Protein AF-A0AAJ6ZMB6-F1 (afdb_monomer_lite)

pLDDT: mean 80.74, std 16.02, range [33.53, 97.0]

Structure (mmCIF, N/CA/C/O backbone):
data_AF-A0AAJ6ZMB6-F1
#
_entry.id   AF-A0AAJ6ZMB6-F1
#
loop_
_atom_site.group_PDB
_atom_site.id
_atom_site.type_symbol
_atom_site.label_atom_id
_atom_site.label_alt_id
_atom_site.label_comp_id
_atom_site.label_asym_id
_atom_site.label_entity_id
_atom_site.label_seq_id
_atom_site.pdbx_PDB_ins_code
_atom_site.Cartn_x
_atom_site.Cartn_y
_atom_site.Cartn_z
_atom_site.occupancy
_atom_site.B_iso_or_equiv
_atom_site.auth_seq_id
_atom_site.auth_comp_id
_atom_site.auth_asym_id
_atom_site.auth_atom_id
_atom_site.pdbx_PDB_model_num
ATOM 1 N N . LYS A 1 1 ? 32.431 -5.890 2.360 1.00 47.41 1 LYS A N 1
ATOM 2 C CA . LYS A 1 1 ? 31.326 -6.381 1.495 1.00 47.41 1 LYS A CA 1
ATOM 3 C C . LYS A 1 1 ? 31.550 -7.876 1.293 1.00 47.41 1 LYS A C 1
ATOM 5 O O . LYS A 1 1 ? 32.663 -8.233 0.938 1.00 47.41 1 LYS A O 1
ATOM 10 N N . PHE A 1 2 ? 30.583 -8.733 1.629 1.00 51.06 2 PHE A N 1
ATOM 11 C CA . PHE A 1 2 ? 30.751 -10.193 1.595 1.00 51.06 2 PHE A CA 1
ATOM 12 C C . PHE A 1 2 ? 30.947 -10.658 0.149 1.00 51.06 2 PHE A C 1
ATOM 14 O O . PHE A 1 2 ? 30.013 -10.574 -0.646 1.00 51.06 2 PHE A O 1
ATOM 21 N N . VAL A 1 3 ? 32.155 -11.105 -0.199 1.00 60.84 3 VAL A N 1
ATOM 22 C CA . VAL A 1 3 ? 32.488 -11.523 -1.571 1.00 60.84 3 VAL A CA 1
ATOM 23 C C . VAL A 1 3 ? 31.605 -12.693 -2.000 1.00 60.84 3 VAL A C 1
ATOM 25 O O . VAL A 1 3 ? 31.085 -12.668 -3.102 1.00 60.84 3 VAL A O 1
ATOM 28 N N . PHE A 1 4 ? 31.335 -13.645 -1.102 1.00 67.69 4 PHE A N 1
ATOM 29 C CA . PHE A 1 4 ? 30.558 -14.850 -1.405 1.00 67.69 4 PHE A CA 1
ATOM 30 C C . PHE A 1 4 ? 29.071 -14.580 -1.696 1.00 67.69 4 PHE A C 1
ATOM 32 O O . PHE A 1 4 ? 28.579 -14.936 -2.757 1.00 67.69 4 PHE A O 1
ATOM 39 N N . CYS A 1 5 ? 28.355 -13.889 -0.802 1.00 67.06 5 CYS A N 1
ATOM 40 C CA . CYS A 1 5 ? 26.937 -13.572 -1.017 1.00 67.06 5 CYS A CA 1
ATOM 41 C C . CYS A 1 5 ? 26.760 -12.590 -2.186 1.00 67.06 5 CYS A C 1
ATOM 43 O O . CYS A 1 5 ? 25.866 -12.753 -3.009 1.00 67.06 5 CYS A O 1
ATOM 45 N N . SER A 1 6 ? 27.676 -11.623 -2.330 1.00 71.25 6 SER A N 1
ATOM 46 C CA . SER A 1 6 ? 27.684 -10.751 -3.506 1.00 71.25 6 SER A CA 1
ATOM 47 C C . SER A 1 6 ? 27.985 -11.500 -4.800 1.00 71.25 6 SER A C 1
ATOM 49 O O . SER A 1 6 ? 27.512 -11.069 -5.845 1.00 71.25 6 SER A O 1
ATOM 51 N N . TRP A 1 7 ? 28.783 -12.563 -4.754 1.00 78.69 7 TRP A N 1
ATOM 52 C CA . TRP A 1 7 ? 29.088 -13.400 -5.908 1.00 78.69 7 TRP A CA 1
ATOM 53 C C . TRP A 1 7 ? 27.886 -14.263 -6.297 1.00 78.69 7 TRP A C 1
ATOM 55 O O . TRP A 1 7 ? 27.528 -14.262 -7.468 1.00 78.69 7 TRP A O 1
ATOM 65 N N . ILE A 1 8 ? 27.197 -14.878 -5.328 1.00 80.31 8 ILE A N 1
ATOM 66 C CA . ILE A 1 8 ? 25.946 -15.619 -5.571 1.00 80.31 8 ILE A CA 1
ATOM 67 C C . ILE A 1 8 ? 24.890 -14.699 -6.181 1.00 80.31 8 ILE A C 1
ATOM 69 O O . ILE A 1 8 ? 24.362 -14.999 -7.243 1.00 80.31 8 ILE A O 1
ATOM 73 N N . LEU A 1 9 ? 24.624 -13.551 -5.553 1.00 81.25 9 LEU A N 1
ATOM 74 C CA . LEU A 1 9 ? 23.607 -12.612 -6.030 1.00 81.25 9 LEU A CA 1
ATOM 75 C C . LEU A 1 9 ? 23.919 -12.111 -7.445 1.00 81.25 9 LEU A C 1
ATOM 77 O O . LEU A 1 9 ? 23.030 -12.079 -8.288 1.00 81.25 9 LEU A O 1
ATOM 81 N N . ARG A 1 10 ? 25.187 -11.793 -7.735 1.00 80.19 10 ARG A N 1
ATOM 82 C CA . ARG A 1 10 ? 25.617 -11.438 -9.097 1.00 80.19 10 ARG A CA 1
ATOM 83 C C . ARG A 1 10 ? 25.472 -12.601 -10.078 1.00 80.19 10 ARG A C 1
ATOM 85 O O . ARG A 1 10 ? 25.106 -12.362 -11.221 1.00 80.19 10 ARG A O 1
ATOM 92 N N . GLY A 1 11 ? 25.733 -13.833 -9.640 1.00 78.81 11 GLY A N 1
ATOM 93 C CA . GLY A 1 11 ? 25.495 -15.046 -10.426 1.00 78.81 11 GLY A CA 1
ATOM 94 C C . GLY A 1 11 ? 24.015 -15.272 -10.745 1.00 78.81 11 GLY A C 1
ATOM 95 O O . GLY A 1 11 ? 23.699 -15.794 -11.806 1.00 78.81 11 GLY A O 1
ATOM 96 N N . CYS A 1 12 ? 23.112 -14.808 -9.878 1.00 79.00 12 CYS A N 1
ATOM 97 C CA . CYS A 1 12 ? 21.663 -14.808 -10.094 1.00 79.00 12 CYS A CA 1
ATOM 98 C C . CYS A 1 12 ? 21.151 -13.585 -10.885 1.00 79.00 12 CYS A C 1
ATOM 100 O O . CYS A 1 12 ? 19.944 -13.390 -10.970 1.00 79.00 12 CYS A O 1
ATOM 102 N N . GLY A 1 13 ? 22.037 -12.740 -11.428 1.00 75.56 13 GLY A N 1
ATOM 103 C CA . GLY A 1 13 ? 21.653 -11.549 -12.197 1.00 75.56 13 GLY A CA 1
ATOM 104 C C . GLY A 1 13 ? 21.338 -10.303 -11.360 1.00 75.56 13 GLY A C 1
ATOM 105 O O . GLY A 1 13 ? 20.941 -9.279 -11.910 1.00 75.56 13 GLY A O 1
ATOM 106 N N . ALA A 1 14 ? 21.546 -10.333 -10.039 1.00 82.06 14 ALA A N 1
ATOM 107 C CA . ALA A 1 14 ? 21.327 -9.161 -9.201 1.00 82.06 14 ALA A CA 1
ATOM 108 C C . ALA A 1 14 ? 22.442 -8.119 -9.383 1.00 82.06 14 ALA A C 1
ATOM 110 O O . ALA A 1 14 ? 23.641 -8.424 -9.368 1.00 82.06 14 ALA A O 1
ATOM 111 N N . PHE A 1 15 ? 22.046 -6.851 -9.452 1.00 82.12 15 PHE A N 1
ATOM 112 C CA . PHE A 1 15 ? 22.952 -5.710 -9.523 1.00 82.12 15 PHE A CA 1
ATOM 113 C C . PHE A 1 15 ? 22.727 -4.754 -8.348 1.00 82.12 15 PHE A C 1
ATOM 115 O O . PHE A 1 15 ? 21.662 -4.698 -7.737 1.00 82.12 15 PHE A O 1
ATOM 122 N N . TYR A 1 16 ? 23.770 -4.002 -7.994 1.00 78.19 16 TYR A N 1
ATOM 123 C CA . TYR A 1 16 ? 23.752 -3.124 -6.825 1.00 78.19 16 TYR A CA 1
ATOM 124 C C . TYR A 1 16 ? 23.616 -1.668 -7.241 1.00 78.19 16 TYR A C 1
ATOM 126 O O . TYR A 1 16 ? 24.525 -1.115 -7.861 1.00 78.19 16 TYR A O 1
ATOM 134 N N . ILE A 1 17 ? 22.528 -1.029 -6.812 1.00 76.88 17 ILE A N 1
ATOM 135 C CA . ILE A 1 17 ? 22.308 0.398 -7.036 1.00 76.88 17 ILE A CA 1
ATOM 136 C C . ILE A 1 17 ? 22.940 1.210 -5.895 1.00 76.88 17 ILE A C 1
ATOM 138 O O . ILE A 1 17 ? 22.678 0.975 -4.712 1.00 76.88 17 ILE A O 1
ATOM 142 N N . ARG A 1 18 ? 23.782 2.190 -6.233 1.00 71.12 18 ARG A N 1
ATOM 143 C CA . ARG A 1 18 ? 24.344 3.152 -5.276 1.00 71.12 18 ARG A CA 1
ATOM 144 C C . ARG A 1 18 ? 23.262 4.140 -4.831 1.00 71.12 18 ARG A C 1
ATOM 146 O O . ARG A 1 18 ? 22.720 4.876 -5.645 1.00 71.12 18 ARG A O 1
ATOM 153 N N . ARG A 1 19 ? 22.971 4.175 -3.524 1.00 60.88 19 ARG A N 1
ATOM 154 C CA . ARG A 1 19 ? 21.988 5.100 -2.921 1.00 60.88 19 ARG A CA 1
ATOM 155 C C . ARG A 1 19 ? 22.530 6.521 -2.725 1.00 60.88 19 ARG A C 1
ATOM 157 O O . ARG A 1 19 ? 21.752 7.466 -2.703 1.00 60.88 19 ARG A O 1
ATOM 164 N N . ARG A 1 20 ? 23.846 6.658 -2.552 1.00 55.53 20 ARG A N 1
ATOM 165 C CA . ARG A 1 20 ? 24.575 7.930 -2.564 1.00 55.53 20 ARG A CA 1
ATOM 166 C C . ARG A 1 20 ? 25.621 7.837 -3.660 1.00 55.53 20 ARG A C 1
ATOM 168 O O . ARG A 1 20 ? 26.359 6.854 -3.726 1.00 55.53 20 ARG A O 1
ATOM 175 N N . VAL A 1 21 ? 25.594 8.812 -4.549 1.00 52.53 21 VAL A N 1
ATOM 176 C CA . VAL A 1 21 ? 26.579 8.986 -5.603 1.00 52.53 21 VAL A CA 1
ATOM 177 C C . VAL A 1 21 ? 27.344 10.232 -5.181 1.00 52.53 21 VAL A C 1
ATOM 179 O O . VAL A 1 21 ? 26.800 11.329 -5.220 1.00 52.53 21 VAL A O 1
ATOM 182 N N . ASP A 1 22 ? 28.507 10.020 -4.576 1.00 42.34 22 ASP A N 1
ATOM 183 C CA . ASP A 1 22 ? 29.203 11.021 -3.769 1.00 42.34 22 ASP A CA 1
ATOM 184 C C . ASP A 1 22 ? 29.667 12.229 -4.607 1.00 42.34 22 ASP A C 1
ATOM 186 O O . ASP A 1 22 ? 30.249 12.051 -5.675 1.00 42.34 22 ASP A O 1
ATOM 190 N N . GLY A 1 23 ? 29.441 13.449 -4.097 1.00 45.72 23 GLY A N 1
ATOM 191 C CA . GLY A 1 23 ? 30.144 14.662 -4.540 1.00 45.72 23 GLY A CA 1
ATOM 192 C C . GLY A 1 23 ? 29.353 15.971 -4.468 1.00 45.72 23 GLY A C 1
ATOM 193 O O . GLY A 1 23 ? 29.907 16.993 -4.077 1.00 45.72 23 GLY A O 1
ATOM 194 N N . SER A 1 24 ? 28.060 15.969 -4.790 1.00 40.47 24 SER A N 1
ATOM 195 C CA . SER A 1 24 ? 27.222 17.162 -4.649 1.00 40.47 24 SER A CA 1
ATOM 196 C C . SER A 1 24 ? 25.782 16.763 -4.361 1.00 40.47 24 SER A C 1
ATOM 198 O O . SER A 1 24 ? 25.247 15.840 -4.970 1.00 40.47 24 SER A O 1
ATOM 200 N N . GLU A 1 25 ? 25.144 17.470 -3.435 1.00 45.03 25 GLU A N 1
ATOM 201 C CA . GLU A 1 25 ? 23.726 17.306 -3.088 1.00 45.03 25 GLU A CA 1
ATOM 202 C C . GLU A 1 25 ? 22.779 17.574 -4.277 1.00 45.03 25 GLU A C 1
ATOM 204 O O . GLU A 1 25 ? 21.587 17.297 -4.185 1.00 45.03 25 GLU A O 1
ATOM 209 N N . TYR A 1 26 ? 23.315 18.053 -5.409 1.00 44.03 26 TYR A N 1
ATOM 210 C CA . TYR A 1 26 ? 22.554 18.533 -6.560 1.00 44.03 26 TYR A CA 1
ATOM 211 C C . TYR A 1 26 ? 22.825 17.802 -7.888 1.00 44.03 26 TYR A C 1
ATOM 213 O O . TYR A 1 26 ? 21.965 17.832 -8.766 1.00 44.03 26 TYR A O 1
ATOM 221 N N . HIS A 1 27 ? 23.933 17.067 -8.051 1.00 46.53 27 HIS A N 1
ATOM 222 C CA . HIS A 1 27 ? 24.224 16.335 -9.291 1.00 46.53 27 HIS A CA 1
ATOM 223 C C . HIS A 1 27 ? 24.811 14.948 -9.002 1.00 46.53 27 HIS A C 1
ATOM 225 O O . HIS A 1 27 ? 25.972 14.805 -8.623 1.00 46.53 27 HIS A O 1
ATOM 231 N N . GLY A 1 28 ? 23.998 13.903 -9.190 1.00 59.94 28 GLY A N 1
ATOM 232 C CA . GLY A 1 28 ? 24.490 12.523 -9.215 1.00 59.94 28 GLY A CA 1
ATOM 233 C C . GLY A 1 28 ? 25.368 12.268 -10.445 1.00 59.94 28 GLY A C 1
ATOM 234 O O . GLY A 1 28 ? 25.108 12.841 -11.498 1.00 59.94 28 GLY A O 1
ATOM 235 N N . ASP A 1 29 ? 26.371 11.395 -10.313 1.00 74.31 29 ASP A N 1
ATOM 236 C CA . ASP A 1 29 ? 27.305 11.004 -11.382 1.00 74.31 29 ASP A CA 1
ATOM 237 C C . ASP A 1 29 ? 26.547 10.582 -12.661 1.00 74.31 29 ASP A C 1
ATOM 239 O O . ASP A 1 29 ? 25.876 9.536 -12.668 1.00 74.31 29 ASP A O 1
ATOM 243 N N . PRO A 1 30 ? 26.625 11.383 -13.741 1.00 76.00 30 PRO A N 1
ATOM 244 C CA . PRO A 1 30 ? 25.934 11.087 -14.988 1.00 76.00 30 PRO A CA 1
ATOM 245 C C . PRO A 1 30 ? 26.479 9.816 -15.644 1.00 76.00 30 PRO A C 1
ATOM 247 O O . PRO A 1 30 ? 25.712 9.087 -16.267 1.00 76.00 30 PRO A O 1
ATOM 250 N N . ILE A 1 31 ? 27.762 9.491 -15.451 1.00 83.25 31 ILE A N 1
ATOM 251 C CA . ILE A 1 31 ? 28.374 8.273 -15.993 1.00 83.25 31 ILE A CA 1
ATOM 252 C C . ILE A 1 31 ? 27.748 7.055 -15.323 1.00 83.25 31 ILE A C 1
ATOM 254 O O . ILE A 1 31 ? 27.350 6.110 -16.001 1.00 83.25 31 ILE A O 1
ATOM 258 N N . TYR A 1 32 ? 27.598 7.089 -13.997 1.00 83.31 32 TYR A N 1
ATOM 259 C CA . TYR A 1 32 ? 26.938 6.015 -13.260 1.00 83.31 32 TYR A CA 1
ATOM 260 C C . TYR A 1 32 ? 25.481 5.819 -13.705 1.00 83.31 32 TYR A C 1
ATOM 262 O O . TYR A 1 32 ? 25.063 4.680 -13.921 1.00 83.31 32 TYR A O 1
ATOM 270 N N . LYS A 1 33 ? 24.711 6.906 -13.871 1.00 79.06 33 LYS A N 1
ATOM 271 C CA . LYS A 1 33 ? 23.321 6.826 -14.355 1.00 79.06 33 LYS A CA 1
ATOM 272 C C . LYS A 1 33 ? 23.247 6.223 -15.759 1.00 79.06 33 LYS A C 1
ATOM 274 O O . LYS A 1 33 ? 22.463 5.301 -15.970 1.00 79.06 33 LYS A O 1
ATOM 279 N N . SER A 1 34 ? 24.088 6.687 -16.683 1.00 83.56 34 SER A N 1
ATOM 280 C CA . SER A 1 34 ? 24.148 6.170 -18.054 1.00 83.56 34 SER A CA 1
ATOM 281 C C . SER A 1 34 ? 24.578 4.705 -18.102 1.00 83.56 34 SER A C 1
ATOM 283 O O . SER A 1 34 ? 23.975 3.916 -18.823 1.00 83.56 34 SER A O 1
ATOM 285 N N . ALA A 1 35 ? 25.563 4.308 -17.291 1.00 88.06 35 ALA A N 1
ATOM 286 C CA . ALA A 1 35 ? 26.000 2.918 -17.191 1.00 88.06 35 ALA A CA 1
ATOM 287 C C . ALA A 1 35 ? 24.893 2.006 -16.636 1.00 88.06 35 ALA A C 1
ATOM 289 O O . ALA A 1 35 ? 24.666 0.921 -17.167 1.00 88.06 35 ALA A O 1
ATOM 290 N N . LEU A 1 36 ? 24.175 2.451 -15.597 1.00 86.06 36 LEU A N 1
ATOM 291 C CA . LEU A 1 36 ? 23.039 1.7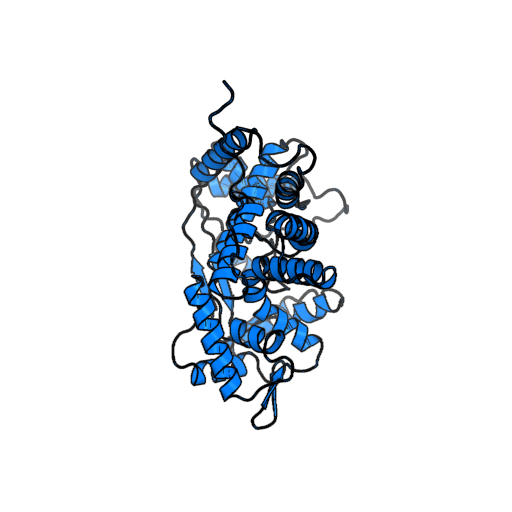15 -15.039 1.00 86.06 36 LEU A CA 1
ATOM 292 C C . LEU A 1 36 ? 21.896 1.589 -16.057 1.00 86.06 36 LEU A C 1
ATOM 294 O O . LEU A 1 36 ? 21.350 0.500 -16.218 1.00 86.06 36 LEU A O 1
ATOM 298 N N . ARG A 1 37 ? 21.567 2.678 -16.762 1.00 86.38 37 ARG A N 1
ATOM 299 C CA . ARG A 1 37 ? 20.566 2.687 -17.838 1.00 86.38 37 ARG A CA 1
ATOM 300 C C . ARG A 1 37 ? 20.936 1.684 -18.930 1.00 86.38 37 ARG A C 1
ATOM 302 O O . ARG A 1 37 ? 20.136 0.806 -19.225 1.00 86.38 37 ARG A O 1
ATOM 309 N N . ALA A 1 38 ? 22.152 1.762 -19.471 1.00 88.88 38 ALA A N 1
ATOM 310 C CA . ALA A 1 38 ? 22.626 0.849 -20.511 1.00 88.88 38 ALA A CA 1
ATOM 311 C C . ALA A 1 38 ? 22.619 -0.619 -20.052 1.00 88.88 38 ALA A C 1
ATOM 313 O O . ALA A 1 38 ? 22.246 -1.504 -20.817 1.00 88.88 38 ALA A O 1
ATOM 314 N N . TYR A 1 39 ? 22.985 -0.885 -18.795 1.00 89.94 39 TYR A N 1
ATOM 315 C CA . TYR A 1 39 ? 22.929 -2.231 -18.228 1.00 89.94 39 TYR A 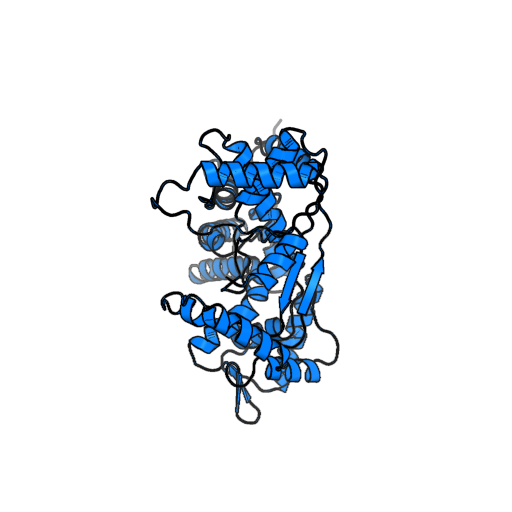CA 1
ATOM 316 C C . TYR A 1 39 ? 21.498 -2.788 -18.191 1.00 89.94 39 TYR A C 1
ATOM 318 O O . TYR A 1 39 ? 21.274 -3.913 -18.633 1.00 89.94 39 TYR A O 1
ATOM 326 N N . ILE A 1 40 ? 20.531 -2.002 -17.702 1.00 90.00 40 ILE A N 1
ATOM 327 C CA . ILE A 1 40 ? 19.122 -2.417 -17.647 1.00 90.00 40 ILE A CA 1
ATOM 328 C C . ILE A 1 40 ? 18.573 -2.625 -19.064 1.00 90.00 40 ILE A C 1
ATOM 330 O O . ILE A 1 40 ? 17.966 -3.661 -19.311 1.00 90.00 40 ILE A O 1
ATOM 334 N N . LEU A 1 41 ? 18.841 -1.709 -20.002 1.00 89.88 41 LEU A N 1
ATOM 335 C CA . LEU A 1 41 ? 18.413 -1.839 -21.402 1.00 89.88 41 LEU A CA 1
ATOM 336 C C . LEU A 1 41 ? 18.948 -3.120 -22.053 1.00 89.88 41 LEU A C 1
ATOM 338 O O . LEU A 1 41 ? 18.177 -3.879 -22.631 1.00 89.88 41 LEU A O 1
ATOM 342 N N . ASN A 1 42 ? 20.243 -3.409 -21.895 1.00 90.94 42 ASN A N 1
ATOM 343 C CA . ASN A 1 42 ? 20.842 -4.639 -22.420 1.00 90.94 42 ASN A CA 1
ATOM 344 C C . ASN A 1 42 ? 20.256 -5.896 -21.763 1.00 90.94 42 ASN A C 1
ATOM 346 O O . ASN A 1 42 ? 20.098 -6.918 -22.424 1.00 90.94 42 ASN A O 1
ATOM 350 N N . SER A 1 43 ? 19.930 -5.835 -20.468 1.00 90.88 43 SER A N 1
ATOM 351 C CA . SER A 1 43 ? 19.294 -6.951 -19.764 1.00 90.88 43 SER A CA 1
ATOM 352 C C . SER A 1 43 ? 17.870 -7.201 -20.267 1.00 90.88 43 SER A C 1
ATOM 354 O O . SER A 1 43 ? 17.498 -8.353 -20.478 1.00 90.88 43 SER A O 1
ATOM 356 N N . LEU A 1 44 ? 17.092 -6.138 -20.487 1.00 90.56 44 LEU A N 1
ATOM 357 C CA . LEU A 1 44 ? 15.738 -6.223 -21.040 1.00 90.56 44 LEU A CA 1
ATOM 358 C C . LEU A 1 44 ? 15.755 -6.717 -22.492 1.00 90.56 44 LEU A C 1
ATOM 360 O O . LEU A 1 44 ? 15.000 -7.623 -22.820 1.00 90.56 44 LEU A O 1
ATOM 364 N N . GLY A 1 45 ? 16.663 -6.208 -23.332 1.00 90.38 45 GLY A N 1
ATOM 365 C CA . GLY A 1 45 ? 16.829 -6.670 -24.718 1.00 90.38 45 GLY A CA 1
ATOM 366 C C . GLY A 1 45 ? 17.299 -8.127 -24.836 1.00 90.38 45 GLY A C 1
ATOM 367 O O . GLY A 1 45 ? 17.058 -8.781 -25.846 1.00 90.38 45 GLY A O 1
ATOM 368 N N . ALA A 1 46 ? 17.928 -8.671 -23.789 1.00 91.38 46 ALA A N 1
ATOM 369 C CA . ALA A 1 46 ? 18.247 -10.094 -23.679 1.00 91.38 46 ALA A CA 1
ATOM 370 C C . ALA A 1 46 ? 17.073 -10.953 -23.157 1.00 91.38 46 ALA A C 1
ATOM 372 O O . ALA A 1 46 ? 17.263 -12.143 -22.915 1.00 91.38 46 ALA A O 1
ATOM 373 N N . ASN A 1 47 ? 15.878 -10.374 -22.978 1.00 88.56 47 ASN A N 1
ATOM 374 C CA . ASN A 1 47 ? 14.683 -11.009 -22.409 1.00 88.56 47 ASN A CA 1
ATOM 375 C C . ASN A 1 47 ? 14.871 -11.546 -20.976 1.00 88.56 47 ASN A C 1
ATOM 377 O O . ASN A 1 47 ? 14.248 -12.536 -20.588 1.00 88.56 47 ASN A O 1
ATOM 381 N N . ASN A 1 48 ? 15.721 -10.904 -20.168 1.00 90.31 48 ASN A N 1
ATOM 382 C CA . ASN A 1 48 ? 15.865 -11.266 -18.758 1.00 90.31 48 ASN A CA 1
ATOM 383 C C . ASN A 1 48 ? 14.747 -10.653 -17.904 1.00 90.31 48 ASN A C 1
ATOM 385 O O . ASN A 1 48 ? 14.386 -9.487 -18.069 1.00 90.31 48 ASN A O 1
ATOM 389 N N . ASN A 1 49 ? 14.283 -11.409 -16.907 1.00 90.88 49 ASN A N 1
ATOM 390 C CA . ASN A 1 49 ? 13.342 -10.912 -15.904 1.00 90.88 49 ASN A CA 1
ATOM 391 C C . ASN A 1 49 ? 14.027 -9.922 -14.953 1.00 90.88 49 ASN A C 1
ATOM 393 O O . ASN A 1 49 ? 15.153 -10.152 -14.507 1.00 90.88 49 ASN A O 1
ATOM 397 N N . LEU A 1 50 ? 13.322 -8.845 -14.604 1.00 91.62 50 LEU A N 1
ATOM 398 C CA . LEU A 1 50 ? 13.812 -7.808 -13.702 1.00 91.62 50 LEU A CA 1
ATOM 399 C C . LEU A 1 50 ? 12.892 -7.671 -12.486 1.00 91.62 50 LEU A C 1
ATOM 401 O O . LEU A 1 50 ? 11.738 -7.276 -12.615 1.00 91.62 50 LEU A O 1
ATOM 405 N N . GLU A 1 51 ? 13.432 -7.933 -11.297 1.00 91.56 51 GLU A N 1
ATOM 406 C CA . GLU A 1 51 ? 12.761 -7.675 -10.020 1.00 91.56 51 GLU A CA 1
ATOM 407 C C . GLU A 1 51 ? 13.247 -6.343 -9.432 1.00 91.56 51 GLU A C 1
ATOM 409 O O . GLU A 1 51 ? 14.453 -6.090 -9.339 1.00 91.56 51 GLU A O 1
ATOM 414 N N . PHE A 1 52 ? 12.320 -5.478 -9.011 1.00 90.38 52 PHE A N 1
ATOM 415 C CA . PHE A 1 52 ? 12.660 -4.234 -8.325 1.00 90.38 52 PHE A CA 1
ATOM 416 C C . PHE A 1 52 ? 11.555 -3.770 -7.370 1.00 90.38 52 PHE A C 1
ATOM 418 O O . PHE A 1 52 ? 10.371 -4.010 -7.581 1.00 90.38 52 PHE A O 1
ATOM 425 N N . PHE A 1 53 ? 11.951 -3.034 -6.329 1.00 89.81 53 PHE A N 1
ATOM 426 C CA . PHE A 1 53 ? 11.022 -2.421 -5.379 1.00 89.81 53 PHE A CA 1
ATOM 427 C C . PHE A 1 53 ? 10.647 -1.021 -5.847 1.00 89.81 53 PHE A C 1
ATOM 429 O O . PHE A 1 53 ? 11.475 -0.106 -5.786 1.00 89.81 53 PHE A O 1
ATOM 436 N N . ILE A 1 54 ? 9.398 -0.838 -6.268 1.00 88.31 54 ILE A N 1
ATOM 437 C CA . ILE A 1 54 ? 8.930 0.431 -6.829 1.00 88.31 54 ILE A CA 1
ATOM 438 C C . ILE A 1 54 ? 8.981 1.594 -5.822 1.00 88.31 54 ILE A C 1
ATOM 440 O O . ILE A 1 54 ? 9.314 2.709 -6.200 1.00 88.31 54 ILE A O 1
ATOM 444 N N . GLU A 1 55 ? 8.790 1.350 -4.523 1.00 84.06 55 GLU A N 1
ATOM 445 C CA . GLU A 1 55 ? 8.938 2.366 -3.457 1.00 84.06 55 GLU A CA 1
ATOM 446 C C . GLU A 1 55 ? 10.420 2.739 -3.184 1.00 84.06 55 GLU A C 1
ATOM 448 O O . GLU A 1 55 ? 10.767 3.730 -2.524 1.00 84.06 55 GLU A O 1
ATOM 453 N N . GLY A 1 56 ? 11.354 1.918 -3.679 1.00 79.62 56 GLY A N 1
ATOM 454 C CA . GLY A 1 56 ? 12.800 2.069 -3.514 1.00 79.62 56 GLY A CA 1
ATOM 455 C C . GLY A 1 56 ? 13.300 1.936 -2.071 1.00 79.62 56 GLY A C 1
ATOM 456 O O . GLY A 1 56 ? 14.329 2.523 -1.711 1.00 79.62 56 GLY A O 1
ATOM 457 N N . GLY A 1 57 ? 12.575 1.214 -1.217 1.00 81.56 57 GLY A N 1
ATOM 458 C CA . GLY A 1 57 ? 12.990 0.904 0.146 1.00 81.56 57 GLY A CA 1
ATOM 459 C C . GLY A 1 57 ? 11.980 0.040 0.894 1.00 81.56 57 GLY A C 1
ATOM 460 O O . GLY A 1 57 ? 10.902 -0.236 0.394 1.00 81.56 57 GLY A O 1
ATOM 461 N N . ARG A 1 58 ? 12.352 -0.371 2.111 1.00 83.88 58 ARG A N 1
ATOM 462 C CA . ARG A 1 58 ? 11.436 -1.038 3.043 1.00 83.88 58 ARG A CA 1
ATOM 463 C C . ARG A 1 58 ? 10.451 -0.020 3.603 1.00 83.88 58 ARG A C 1
ATOM 465 O O . ARG A 1 58 ? 10.879 1.050 4.056 1.00 83.88 58 ARG A O 1
ATOM 472 N N . THR A 1 59 ? 9.178 -0.381 3.636 1.00 85.50 59 THR A N 1
ATOM 473 C CA . THR A 1 59 ? 8.129 0.407 4.274 1.00 85.50 59 THR A CA 1
ATOM 474 C C . THR A 1 59 ? 8.407 0.525 5.772 1.00 85.50 59 THR A C 1
ATOM 476 O O . THR A 1 59 ? 8.780 -0.448 6.427 1.00 85.50 59 THR A O 1
ATOM 479 N N . ARG A 1 60 ? 8.245 1.730 6.324 1.00 84.50 60 ARG A N 1
ATOM 480 C CA . ARG A 1 60 ? 8.485 2.020 7.752 1.00 84.50 60 ARG A CA 1
ATOM 481 C C . ARG A 1 60 ? 7.229 2.341 8.528 1.00 84.50 60 ARG A C 1
ATOM 483 O O . ARG A 1 60 ? 7.272 2.331 9.746 1.00 84.50 60 ARG A O 1
ATOM 490 N N . THR A 1 61 ? 6.156 2.681 7.834 1.00 86.56 61 THR A N 1
ATOM 491 C CA . THR A 1 61 ? 4.877 3.080 8.417 1.00 86.56 61 THR A CA 1
ATOM 492 C C . THR A 1 61 ? 3.820 1.993 8.263 1.00 86.56 61 THR A C 1
ATOM 494 O O . THR A 1 61 ? 2.777 2.112 8.877 1.00 86.56 61 THR A O 1
ATOM 497 N N . GLY A 1 62 ? 4.051 0.962 7.446 1.00 87.19 62 GLY A N 1
ATOM 498 C CA . GLY A 1 62 ? 3.031 -0.015 7.051 1.00 87.19 62 GLY A CA 1
ATOM 499 C C . GLY A 1 62 ? 2.032 0.509 6.010 1.00 87.19 62 GLY A C 1
ATOM 500 O O . GLY A 1 62 ? 1.111 -0.211 5.648 1.00 87.19 62 GLY A O 1
ATOM 501 N N . LYS A 1 63 ? 2.207 1.749 5.524 1.00 89.06 63 LYS A N 1
ATOM 502 C CA . LYS A 1 63 ? 1.403 2.342 4.444 1.00 89.06 63 LYS A CA 1
ATOM 503 C C . LYS A 1 63 ? 2.148 2.254 3.110 1.00 89.06 63 LYS A C 1
ATOM 505 O O . LYS A 1 63 ? 3.365 2.472 3.125 1.00 89.06 63 LYS A O 1
ATOM 510 N N . PRO A 1 64 ? 1.445 2.040 1.983 1.00 87.56 64 PRO A N 1
ATOM 511 C CA . PRO A 1 64 ? 2.034 2.163 0.653 1.00 87.56 64 PRO A CA 1
ATOM 512 C C . PRO A 1 64 ? 2.727 3.517 0.497 1.00 87.56 64 PRO A C 1
ATOM 514 O O . PRO A 1 64 ? 2.255 4.530 1.021 1.00 87.56 64 PRO A O 1
ATOM 517 N N . GLN A 1 65 ? 3.871 3.541 -0.175 1.00 84.69 65 GLN A N 1
ATOM 518 C CA . GLN A 1 65 ? 4.605 4.778 -0.443 1.00 84.69 65 GLN A CA 1
ATOM 519 C C . GLN A 1 65 ? 4.519 5.148 -1.922 1.00 84.69 65 GLN A C 1
ATOM 521 O O . GLN A 1 65 ? 4.401 4.262 -2.769 1.00 84.69 65 GLN A O 1
ATOM 526 N N . PRO A 1 66 ? 4.604 6.446 -2.263 1.00 82.69 66 PRO A N 1
ATOM 527 C CA . PRO A 1 66 ? 4.621 6.852 -3.656 1.00 82.69 66 PRO A CA 1
ATOM 528 C C . PRO A 1 66 ? 5.776 6.170 -4.414 1.00 82.69 66 PRO A C 1
ATOM 530 O O . PRO A 1 66 ? 6.872 5.983 -3.863 1.00 82.69 66 PRO A O 1
ATOM 533 N N . PRO A 1 67 ? 5.541 5.782 -5.677 1.00 86.06 67 PRO A N 1
ATOM 534 C CA . PRO A 1 67 ? 6.518 5.074 -6.490 1.00 86.06 67 PRO A CA 1
ATOM 535 C C . PRO A 1 67 ? 7.732 5.957 -6.789 1.00 86.06 67 PRO A C 1
ATOM 537 O O . PRO A 1 67 ? 7.615 7.162 -7.000 1.00 86.06 67 PRO A O 1
ATOM 540 N N . LYS A 1 68 ? 8.907 5.337 -6.905 1.00 83.31 68 LYS A N 1
ATOM 541 C CA . LYS A 1 68 ? 10.116 5.957 -7.448 1.00 83.31 68 LYS A CA 1
ATOM 542 C C . LYS A 1 68 ? 10.288 5.538 -8.896 1.00 83.31 68 LYS A C 1
ATOM 544 O O . LYS A 1 68 ? 10.714 4.424 -9.194 1.00 83.31 68 LYS A O 1
ATOM 549 N N . ALA A 1 69 ? 10.012 6.479 -9.788 1.00 74.69 69 ALA A N 1
ATOM 550 C CA . ALA A 1 69 ? 9.946 6.263 -11.230 1.00 74.69 69 ALA A CA 1
ATOM 551 C C . ALA A 1 69 ? 11.258 5.801 -11.902 1.00 74.69 69 ALA A C 1
ATOM 553 O O . ALA A 1 69 ? 11.217 5.379 -13.048 1.00 74.69 69 ALA A O 1
ATOM 554 N N . GLY A 1 70 ? 12.416 5.856 -11.234 1.00 80.88 70 GLY A N 1
ATOM 555 C CA . GLY A 1 70 ? 13.725 5.711 -11.886 1.00 80.88 70 GLY A CA 1
ATOM 556 C C . GLY A 1 70 ? 13.947 4.411 -12.673 1.00 80.88 70 GLY A C 1
ATOM 557 O O . GLY A 1 70 ? 14.421 4.468 -13.798 1.00 80.88 70 GLY A O 1
ATOM 558 N N . ILE A 1 71 ? 13.632 3.234 -12.120 1.00 87.19 71 ILE A N 1
ATOM 559 C CA . ILE A 1 71 ? 13.798 1.966 -12.867 1.00 87.19 71 ILE A CA 1
ATOM 560 C C . ILE A 1 71 ? 12.682 1.813 -13.903 1.00 87.19 71 ILE A C 1
ATOM 562 O O . ILE A 1 71 ? 12.950 1.451 -15.046 1.00 87.19 71 ILE A O 1
ATOM 566 N N . LEU A 1 72 ? 11.447 2.144 -13.516 1.00 89.44 72 LEU A N 1
ATOM 567 C CA . LEU A 1 72 ? 10.274 2.047 -14.381 1.00 89.44 72 LEU A CA 1
ATOM 568 C C . LEU A 1 72 ? 10.409 2.921 -15.638 1.00 89.44 72 LEU A C 1
ATOM 570 O O . LEU A 1 72 ? 9.994 2.499 -16.711 1.00 89.44 72 LEU A O 1
ATOM 574 N N . SER A 1 73 ? 11.053 4.087 -15.540 1.00 86.62 73 SER A N 1
ATOM 575 C CA . SER A 1 73 ? 11.333 4.934 -16.700 1.00 86.62 73 SER A CA 1
ATOM 576 C C . SER A 1 73 ? 12.282 4.274 -17.690 1.00 86.62 73 SER A C 1
ATOM 578 O O . SER A 1 73 ? 12.095 4.414 -18.886 1.00 86.62 73 SER A O 1
ATOM 580 N N . VAL A 1 74 ? 13.283 3.520 -17.222 1.00 88.56 74 VAL A N 1
ATOM 581 C CA . VAL A 1 74 ? 14.200 2.810 -18.131 1.00 88.56 74 VAL A CA 1
ATOM 582 C C . VAL A 1 74 ? 13.476 1.679 -18.861 1.00 88.56 74 VAL A C 1
ATOM 584 O O . VAL A 1 74 ? 13.750 1.444 -20.032 1.00 88.56 74 VAL A O 1
ATOM 587 N N . ILE A 1 75 ? 12.533 1.006 -18.194 1.00 91.31 75 ILE A N 1
ATOM 588 C CA . ILE A 1 75 ? 11.679 -0.009 -18.829 1.00 91.31 75 ILE A CA 1
ATOM 589 C C . ILE A 1 75 ? 10.767 0.646 -19.878 1.00 91.31 75 ILE A C 1
ATOM 591 O O . ILE A 1 75 ? 10.631 0.126 -20.981 1.00 91.31 75 ILE A O 1
ATOM 595 N N . MET A 1 76 ? 10.187 1.807 -19.557 1.00 88.81 76 MET A N 1
ATOM 596 C CA . MET A 1 76 ? 9.383 2.584 -20.502 1.00 88.81 76 MET A CA 1
ATOM 597 C C . MET A 1 76 ? 10.202 3.029 -21.719 1.00 88.81 76 MET A C 1
ATOM 599 O O . MET A 1 76 ? 9.753 2.860 -22.847 1.00 88.81 76 MET A O 1
ATOM 603 N N . ASP A 1 77 ? 11.408 3.554 -21.503 1.00 87.31 77 ASP A N 1
ATOM 604 C CA . ASP A 1 77 ? 12.325 3.954 -22.575 1.00 87.31 77 ASP A CA 1
ATOM 605 C C . ASP A 1 77 ? 12.682 2.758 -23.469 1.00 87.31 77 ASP A C 1
ATOM 607 O O . ASP A 1 77 ? 12.653 2.878 -24.688 1.00 87.31 77 ASP A O 1
ATOM 611 N N . ALA A 1 78 ? 12.942 1.583 -22.881 1.00 89.69 78 ALA A N 1
ATOM 612 C CA . ALA A 1 78 ? 13.209 0.360 -23.640 1.00 89.69 78 ALA A 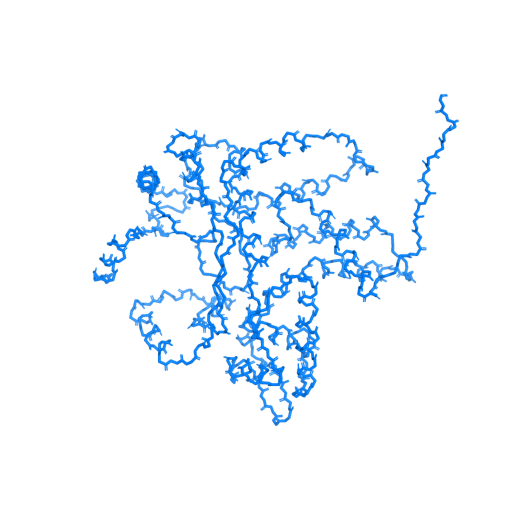CA 1
ATOM 613 C C . ALA A 1 78 ? 12.056 0.010 -24.593 1.00 89.69 78 ALA A C 1
ATOM 615 O O . ALA A 1 78 ? 12.295 -0.421 -25.720 1.00 89.69 78 ALA A O 1
ATOM 616 N N . TYR A 1 79 ? 10.815 0.191 -24.138 1.00 90.75 79 TYR A N 1
ATOM 617 C CA . TYR A 1 79 ? 9.621 -0.043 -24.943 1.00 90.75 79 TYR A CA 1
ATOM 618 C C . TYR A 1 79 ? 9.441 1.026 -26.033 1.00 90.75 79 TYR A C 1
ATOM 620 O O . TYR A 1 79 ? 9.210 0.690 -27.192 1.00 90.75 79 TYR A O 1
ATOM 628 N N . LEU A 1 80 ? 9.591 2.311 -25.696 1.00 87.31 80 LEU A N 1
ATOM 629 C CA . LEU A 1 80 ? 9.406 3.414 -26.649 1.00 87.31 80 LEU A CA 1
ATOM 630 C C . LEU A 1 80 ? 10.485 3.457 -27.740 1.00 87.31 80 LEU A C 1
ATOM 632 O O . LEU A 1 80 ? 10.165 3.751 -28.891 1.00 87.31 80 LEU A O 1
ATOM 636 N N . ASP A 1 81 ? 11.733 3.126 -27.401 1.00 87.38 81 ASP A N 1
ATOM 637 C CA . ASP A 1 81 ? 12.852 3.059 -28.349 1.00 87.38 81 ASP A CA 1
ATOM 638 C C . ASP A 1 81 ? 12.841 1.752 -29.174 1.00 87.38 81 ASP A C 1
ATOM 640 O O . ASP A 1 81 ? 13.710 1.543 -30.023 1.00 87.38 81 ASP A O 1
ATOM 644 N N . GLY A 1 82 ? 11.878 0.851 -28.930 1.00 89.31 82 GLY A N 1
ATOM 645 C CA . GLY A 1 82 ? 11.734 -0.422 -29.643 1.00 89.31 82 GLY A CA 1
ATOM 646 C C . GLY A 1 82 ? 12.785 -1.475 -29.278 1.00 89.31 82 GLY A C 1
ATOM 647 O O . GLY A 1 82 ? 13.002 -2.416 -30.035 1.00 89.31 82 GLY A O 1
ATOM 648 N N . THR A 1 83 ? 13.456 -1.330 -28.129 1.00 90.06 83 THR A N 1
ATOM 649 C CA . THR A 1 83 ? 14.367 -2.364 -27.599 1.00 90.06 83 THR A CA 1
ATOM 650 C C . THR A 1 83 ? 13.592 -3.610 -27.164 1.00 90.06 83 THR A C 1
ATOM 652 O O . THR A 1 83 ? 14.104 -4.722 -27.277 1.00 90.06 83 THR A O 1
ATOM 655 N N . ILE A 1 84 ? 12.368 -3.422 -26.664 1.00 93.50 84 ILE A N 1
ATOM 656 C CA . ILE A 1 84 ? 11.427 -4.489 -26.312 1.00 93.50 84 ILE A CA 1
ATOM 657 C C . ILE A 1 84 ? 10.053 -4.191 -26.920 1.00 93.50 84 ILE A C 1
ATOM 659 O O . ILE A 1 84 ? 9.622 -3.040 -26.935 1.00 93.50 84 ILE A O 1
ATOM 663 N N . ASP A 1 85 ? 9.349 -5.227 -27.382 1.00 92.38 85 ASP A N 1
ATOM 664 C CA . ASP A 1 85 ? 8.008 -5.078 -27.970 1.00 92.38 85 ASP A CA 1
ATOM 665 C C . ASP A 1 85 ? 6.904 -4.901 -26.914 1.00 92.38 85 ASP A C 1
ATOM 667 O O . ASP A 1 85 ? 5.895 -4.242 -27.168 1.00 92.38 85 ASP A O 1
ATOM 671 N N . ASP A 1 86 ? 7.068 -5.524 -25.744 1.00 94.38 86 ASP A N 1
ATOM 672 C CA . ASP A 1 86 ? 6.178 -5.405 -24.587 1.00 94.38 86 ASP A CA 1
ATOM 673 C C . ASP A 1 86 ? 6.898 -5.874 -23.308 1.00 94.38 86 ASP A C 1
ATOM 675 O O . ASP A 1 86 ? 7.856 -6.647 -23.367 1.00 94.38 86 ASP A O 1
ATOM 679 N N . ALA A 1 87 ? 6.415 -5.432 -22.147 1.00 93.50 87 ALA A N 1
ATOM 680 C CA . ALA A 1 87 ? 6.837 -5.920 -20.839 1.00 93.50 87 ALA A CA 1
ATOM 681 C C . ALA A 1 87 ? 5.610 -6.224 -19.977 1.00 93.50 87 ALA A C 1
ATOM 683 O O . ALA A 1 87 ? 4.732 -5.378 -19.817 1.00 93.50 87 ALA A O 1
ATOM 684 N N . LEU A 1 88 ? 5.573 -7.412 -19.374 1.00 95.19 88 LEU A N 1
ATOM 685 C CA . LEU A 1 88 ? 4.547 -7.756 -18.394 1.00 95.19 88 LEU A CA 1
ATOM 686 C C . LEU A 1 88 ? 4.988 -7.274 -17.012 1.00 95.19 88 LEU A C 1
ATOM 688 O O . LEU A 1 88 ? 5.931 -7.800 -16.422 1.00 95.19 88 LEU A O 1
ATOM 692 N N . LEU A 1 89 ? 4.297 -6.263 -16.497 1.00 94.75 89 LEU A N 1
ATOM 693 C CA . LEU A 1 89 ? 4.496 -5.750 -15.149 1.00 94.75 89 LEU A CA 1
ATOM 694 C C . LEU A 1 89 ? 3.656 -6.595 -14.192 1.00 94.75 89 LEU A C 1
ATOM 696 O O . LEU A 1 89 ? 2.433 -6.612 -14.292 1.00 94.75 89 LEU A O 1
ATOM 700 N N . VAL A 1 90 ? 4.306 -7.306 -13.273 1.00 94.38 90 VAL A N 1
ATOM 701 C CA . VAL A 1 90 ? 3.640 -8.174 -12.291 1.00 94.38 90 VAL A CA 1
ATOM 702 C C . VAL A 1 90 ? 3.790 -7.536 -10.909 1.00 94.38 90 VAL A C 1
ATOM 704 O O . VAL A 1 90 ? 4.886 -7.590 -10.343 1.00 94.38 90 VAL A O 1
ATOM 707 N N . PRO A 1 91 ? 2.743 -6.901 -10.351 1.00 93.81 91 PRO A N 1
ATOM 708 C CA . PRO A 1 91 ? 2.785 -6.440 -8.970 1.00 93.81 91 PRO A CA 1
ATOM 709 C C . PRO A 1 91 ? 2.877 -7.642 -8.021 1.00 93.81 91 PRO A C 1
ATOM 711 O O . PRO A 1 91 ? 2.125 -8.607 -8.154 1.00 93.81 91 PRO A O 1
ATOM 714 N N . VAL A 1 92 ? 3.807 -7.586 -7.069 1.00 93.00 92 VAL A N 1
ATOM 715 C CA . VAL A 1 92 ? 4.009 -8.635 -6.059 1.00 93.00 92 VAL A CA 1
ATOM 716 C C . VAL A 1 92 ? 4.011 -7.996 -4.682 1.00 93.00 92 VAL A C 1
ATOM 718 O O . VAL A 1 92 ? 4.727 -7.019 -4.448 1.00 93.00 92 VAL A O 1
ATOM 721 N N . THR A 1 93 ? 3.231 -8.556 -3.762 1.00 92.50 93 THR A N 1
ATOM 722 C CA . THR A 1 93 ? 3.107 -8.055 -2.390 1.00 92.50 93 THR A CA 1
ATOM 723 C C . THR A 1 93 ? 3.597 -9.083 -1.393 1.00 92.50 93 THR A C 1
ATOM 725 O O . THR A 1 93 ? 3.389 -10.283 -1.551 1.00 92.50 93 THR A O 1
ATOM 728 N N . LEU A 1 94 ? 4.258 -8.599 -0.344 1.00 91.00 94 LEU A N 1
ATOM 729 C CA . LEU A 1 94 ? 4.836 -9.414 0.718 1.00 91.00 94 LEU A CA 1
ATOM 730 C C . LEU A 1 94 ? 4.316 -8.896 2.053 1.00 91.00 94 LEU A C 1
ATOM 732 O O . LEU A 1 94 ? 4.664 -7.781 2.446 1.00 91.00 94 LEU A O 1
ATOM 736 N N . ASN A 1 95 ? 3.522 -9.699 2.759 1.00 90.75 95 ASN A N 1
ATOM 737 C CA . ASN A 1 95 ? 3.043 -9.354 4.093 1.00 90.75 95 ASN A CA 1
ATOM 738 C C . ASN A 1 95 ? 3.543 -10.352 5.143 1.00 90.75 95 ASN A C 1
ATOM 740 O O . ASN A 1 95 ? 3.552 -11.564 4.928 1.00 90.75 95 ASN A O 1
ATOM 744 N N . TYR A 1 96 ? 3.974 -9.828 6.287 1.00 89.19 96 TYR A N 1
ATOM 745 C CA . TYR A 1 96 ? 4.598 -10.590 7.366 1.00 89.19 96 TYR A CA 1
ATOM 746 C C . TYR A 1 96 ? 3.691 -10.558 8.593 1.00 89.19 96 TYR A C 1
ATOM 748 O O . TYR A 1 96 ? 3.240 -9.485 8.993 1.00 89.19 96 TYR A O 1
ATOM 756 N N . GLU A 1 97 ? 3.480 -11.698 9.256 1.00 88.62 97 GLU A N 1
ATOM 757 C CA . GLU A 1 97 ? 2.757 -11.693 10.536 1.00 88.62 97 GLU A CA 1
ATOM 758 C C . GLU A 1 97 ? 3.510 -10.915 11.615 1.00 88.62 97 GLU A C 1
ATOM 760 O O . GLU A 1 97 ? 2.891 -10.214 12.420 1.00 88.62 97 GLU A O 1
ATOM 765 N N . ARG A 1 98 ? 4.844 -11.022 11.623 1.00 86.50 98 ARG A N 1
ATOM 766 C CA . ARG A 1 98 ? 5.719 -10.326 12.562 1.00 86.50 98 ARG A CA 1
ATOM 767 C C . ARG A 1 98 ? 6.920 -9.715 11.862 1.00 86.50 98 ARG A C 1
ATOM 769 O O . ARG A 1 98 ? 7.638 -10.379 11.115 1.00 86.50 98 ARG A O 1
ATOM 776 N N . LEU A 1 99 ? 7.179 -8.453 12.178 1.00 81.44 99 LEU A N 1
ATOM 777 C CA . LEU A 1 99 ? 8.332 -7.728 11.679 1.00 81.44 99 LEU A CA 1
ATOM 778 C C . LEU A 1 99 ? 9.620 -8.292 12.268 1.00 81.44 99 LEU A C 1
ATOM 780 O O . LEU A 1 99 ? 9.769 -8.474 13.475 1.00 81.44 99 LEU A O 1
ATOM 784 N N . VAL A 1 100 ? 10.574 -8.515 11.373 1.00 66.44 100 VAL A N 1
ATOM 785 C CA . VAL A 1 100 ? 11.921 -8.982 11.702 1.00 66.44 100 VAL A CA 1
ATOM 786 C C . VAL A 1 100 ? 12.816 -7.837 12.198 1.00 66.44 100 VAL A C 1
ATOM 788 O O . VAL A 1 100 ? 13.782 -8.062 12.925 1.00 66.44 100 VAL A O 1
ATOM 791 N N . ASP A 1 101 ? 12.502 -6.599 11.813 1.00 65.50 101 ASP A N 1
ATOM 792 C CA . ASP A 1 101 ? 13.337 -5.424 12.049 1.00 65.50 101 ASP A CA 1
ATOM 793 C C . ASP A 1 101 ? 12.568 -4.364 12.855 1.00 65.50 101 ASP A C 1
ATOM 795 O O . ASP A 1 101 ? 11.564 -3.841 12.387 1.00 65.50 101 ASP A O 1
ATOM 799 N N . GLY A 1 102 ? 13.049 -4.040 14.061 1.00 63.16 102 GLY A N 1
ATOM 800 C CA . GLY A 1 102 ? 12.497 -2.992 14.936 1.00 63.16 102 GLY A CA 1
ATOM 801 C C . GLY A 1 102 ? 13.205 -1.635 14.814 1.00 63.16 102 GLY A C 1
ATOM 802 O O . GLY A 1 102 ? 12.900 -0.699 15.556 1.00 63.16 102 GLY A O 1
ATOM 803 N N . SER A 1 103 ? 14.181 -1.496 13.908 1.00 66.56 103 SER A N 1
ATOM 804 C CA . SER A 1 103 ? 14.955 -0.256 13.742 1.00 66.56 103 SER A CA 1
ATOM 805 C C . SER A 1 103 ? 14.102 0.925 13.273 1.00 66.56 103 SER A C 1
ATOM 807 O O . SER A 1 103 ? 14.409 2.073 13.605 1.00 66.56 103 SER A O 1
ATOM 809 N N . PHE A 1 104 ? 12.994 0.661 12.571 1.00 77.62 104 PHE A N 1
ATOM 810 C 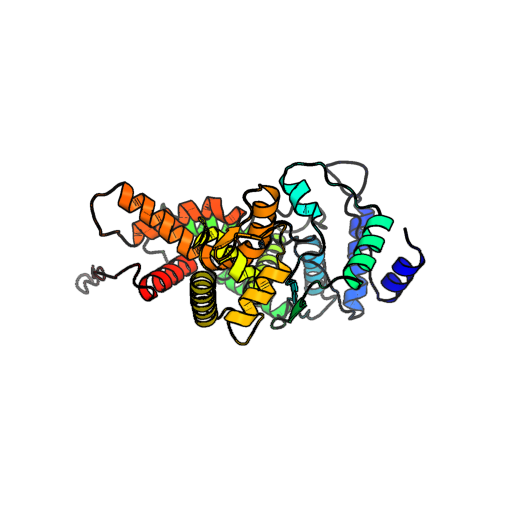CA . PHE A 1 104 ? 12.102 1.704 12.064 1.00 77.62 104 PHE A CA 1
ATOM 811 C C . PHE A 1 104 ? 11.450 2.518 13.184 1.00 77.62 104 PHE A C 1
ATOM 813 O O . PHE A 1 104 ? 11.261 3.718 13.011 1.00 77.62 104 PHE A O 1
ATOM 820 N N . VAL A 1 105 ? 11.167 1.911 14.342 1.00 80.50 105 VAL A N 1
ATOM 821 C CA . VAL A 1 105 ? 10.571 2.623 15.481 1.00 80.50 105 VAL A CA 1
ATOM 822 C C . VAL A 1 105 ? 11.519 3.709 15.985 1.00 80.50 105 VAL A C 1
ATOM 824 O O . VAL A 1 105 ? 11.106 4.827 16.273 1.00 80.50 105 VAL A O 1
ATOM 827 N N . ARG A 1 106 ? 12.824 3.418 16.022 1.00 79.62 106 ARG A N 1
ATOM 828 C CA . ARG A 1 106 ? 13.847 4.400 16.405 1.00 79.62 106 ARG A CA 1
ATOM 829 C C . ARG A 1 106 ? 13.980 5.509 15.369 1.00 79.62 106 ARG A C 1
ATOM 831 O O . ARG A 1 106 ? 14.103 6.667 15.752 1.00 79.62 106 ARG A O 1
ATOM 838 N N . GLU A 1 107 ? 13.933 5.161 14.082 1.00 80.38 107 GLU A N 1
ATOM 839 C CA . GLU A 1 107 ? 13.939 6.157 13.004 1.00 80.38 107 GLU A CA 1
ATOM 840 C C . GLU A 1 107 ? 12.712 7.088 13.092 1.00 80.38 107 GLU A C 1
ATOM 842 O O . GLU A 1 107 ? 12.864 8.297 12.941 1.00 80.38 107 GLU A O 1
ATOM 847 N N . GLN A 1 108 ? 11.520 6.561 13.401 1.00 81.31 108 GLN A N 1
ATOM 848 C CA . GLN A 1 108 ? 10.306 7.369 13.598 1.00 81.31 108 GLN A CA 1
ATOM 849 C C . GLN A 1 108 ? 10.368 8.261 14.847 1.00 81.31 108 GLN A C 1
ATOM 851 O O . GLN A 1 108 ? 9.802 9.348 14.850 1.00 81.31 108 GLN A O 1
ATOM 856 N N . LEU A 1 109 ? 11.101 7.850 15.884 1.00 84.62 109 LEU A N 1
ATOM 857 C CA . LEU A 1 109 ? 11.395 8.683 17.058 1.00 84.62 109 LEU A CA 1
ATOM 858 C C . LEU A 1 109 ? 12.452 9.772 16.780 1.00 84.62 109 LEU A C 1
ATOM 860 O O . LEU A 1 109 ? 12.917 10.426 17.712 1.00 84.62 109 LEU A O 1
ATOM 864 N N . GLY A 1 110 ? 12.876 9.947 15.524 1.00 80.25 110 GLY A N 1
ATOM 865 C CA . GLY A 1 110 ? 13.869 10.946 15.126 1.00 80.25 110 GLY A CA 1
ATOM 866 C C . GLY A 1 110 ? 15.306 10.573 15.492 1.00 80.25 110 GLY A C 1
ATOM 867 O O . GLY A 1 110 ? 16.208 11.402 15.372 1.00 80.25 110 GLY A O 1
ATOM 868 N N . MET A 1 111 ? 15.557 9.335 15.933 1.00 78.62 111 MET A N 1
ATOM 869 C CA . MET A 1 111 ? 16.923 8.888 16.192 1.00 78.62 111 MET A CA 1
ATOM 870 C C . MET A 1 111 ? 17.689 8.751 14.873 1.00 78.62 111 MET A C 1
ATOM 872 O O . MET A 1 111 ? 17.115 8.339 13.859 1.00 78.62 111 MET A O 1
ATOM 876 N N . PRO A 1 112 ? 19.004 9.039 14.867 1.00 73.00 112 PRO A N 1
ATOM 877 C CA . PRO A 1 112 ? 19.800 8.919 13.659 1.00 73.00 112 PRO A CA 1
ATOM 878 C C . PRO A 1 112 ? 19.730 7.490 13.131 1.00 73.00 112 PRO A C 1
ATOM 880 O O . PRO A 1 112 ? 19.851 6.520 13.889 1.00 73.00 112 PRO A O 1
ATOM 883 N N . LYS A 1 113 ? 19.560 7.373 11.812 1.00 68.19 113 LYS A N 1
ATOM 884 C CA . LYS A 1 113 ? 19.539 6.089 11.121 1.00 68.19 113 LYS A CA 1
ATOM 885 C C . LYS A 1 113 ? 20.816 5.325 11.446 1.00 68.19 113 LYS A C 1
ATOM 887 O O . LYS A 1 113 ? 21.898 5.677 10.974 1.00 68.19 113 LYS A O 1
ATOM 892 N N . GLN A 1 114 ? 20.687 4.260 12.229 1.00 62.00 114 GLN A N 1
ATOM 893 C CA . GLN A 1 114 ? 21.800 3.355 12.444 1.00 62.00 114 GLN A CA 1
ATOM 894 C C . GLN A 1 114 ? 22.016 2.592 11.146 1.00 62.00 114 GLN A C 1
ATOM 896 O O . GLN A 1 114 ? 21.142 1.871 10.670 1.00 62.00 114 GLN A O 1
ATOM 901 N N . MET A 1 115 ? 23.179 2.793 10.534 1.00 57.25 115 MET A N 1
ATOM 902 C CA . MET A 1 115 ? 23.619 1.900 9.478 1.00 57.25 115 MET A CA 1
ATOM 903 C C . MET A 1 115 ? 23.796 0.535 10.133 1.00 57.25 115 MET A C 1
ATOM 905 O O . MET A 1 115 ? 24.700 0.359 10.947 1.00 57.25 115 MET A O 1
ATOM 909 N N . GLU A 1 116 ? 22.901 -0.406 9.843 1.00 59.97 116 GLU A N 1
ATOM 910 C CA . GLU A 1 116 ? 23.085 -1.771 10.310 1.00 59.97 116 GLU A CA 1
ATOM 911 C C . GLU A 1 116 ? 24.415 -2.281 9.764 1.00 59.97 116 GLU A C 1
ATOM 913 O O . GLU A 1 116 ? 24.638 -2.356 8.551 1.00 59.97 116 GLU A O 1
ATOM 918 N N . THR A 1 117 ? 25.337 -2.592 10.669 1.00 60.25 117 THR A N 1
ATOM 919 C CA . THR A 1 117 ? 26.589 -3.226 10.286 1.00 60.25 117 THR A CA 1
ATOM 920 C C . THR A 1 117 ? 26.247 -4.581 9.675 1.00 60.25 117 THR A C 1
ATOM 922 O O . THR A 1 117 ? 25.420 -5.322 10.189 1.00 60.25 117 THR A O 1
ATOM 925 N N . PHE A 1 118 ? 26.910 -4.960 8.589 1.00 58.62 118 PHE A N 1
ATOM 926 C CA . PHE A 1 118 ? 26.654 -6.227 7.894 1.00 58.62 118 PHE A CA 1
ATOM 927 C C . PHE A 1 118 ? 26.571 -7.459 8.834 1.00 58.62 118 PHE A C 1
ATOM 929 O O . PHE A 1 118 ? 25.731 -8.337 8.653 1.00 58.62 118 PHE A O 1
ATOM 936 N N . TRP A 1 119 ? 27.397 -7.496 9.887 1.00 57.47 119 TRP A N 1
ATOM 937 C CA . TRP A 1 119 ? 27.355 -8.533 10.925 1.00 57.47 119 TRP A CA 1
ATOM 938 C C . TRP A 1 119 ? 26.092 -8.507 11.797 1.00 57.47 119 TRP A C 1
ATOM 940 O O . TRP A 1 119 ? 25.638 -9.570 12.218 1.00 57.47 119 TRP A O 1
ATOM 950 N N . SER A 1 120 ? 25.518 -7.332 12.077 1.00 63.75 120 SER A N 1
ATOM 951 C CA . SER A 1 120 ? 24.236 -7.237 12.781 1.00 63.75 120 SER A CA 1
ATOM 952 C C . SER A 1 120 ? 23.083 -7.701 11.897 1.00 63.75 120 SER A C 1
ATOM 954 O O . SER A 1 120 ? 22.214 -8.394 12.409 1.00 63.75 120 SER A O 1
ATOM 956 N N . ALA A 1 121 ? 23.123 -7.433 10.586 1.00 65.81 121 ALA A N 1
ATOM 957 C CA . ALA A 1 121 ? 22.132 -7.942 9.636 1.00 65.81 121 ALA A CA 1
ATOM 958 C C . ALA A 1 121 ? 22.178 -9.478 9.523 1.00 65.81 121 ALA A C 1
ATOM 960 O O . ALA A 1 121 ? 21.148 -10.134 9.632 1.00 65.81 121 ALA A O 1
ATOM 961 N N . LEU A 1 122 ? 23.372 -10.078 9.406 1.00 65.00 122 LEU A N 1
ATOM 962 C CA . LEU A 1 122 ? 23.519 -11.540 9.354 1.00 65.00 122 LEU A CA 1
ATOM 963 C C . LEU A 1 122 ? 23.108 -12.217 10.669 1.00 65.00 122 LEU A C 1
ATOM 965 O O . LEU A 1 122 ? 22.441 -13.247 10.661 1.00 65.00 122 LEU A O 1
ATOM 969 N N . ARG A 1 123 ? 23.477 -11.627 11.813 1.00 65.12 123 ARG A N 1
ATOM 970 C CA . ARG A 1 123 ? 23.028 -12.103 13.128 1.00 65.12 123 ARG A CA 1
ATOM 971 C C . ARG A 1 123 ? 21.518 -11.922 13.300 1.00 65.12 123 ARG A C 1
ATOM 973 O O . ARG A 1 123 ? 20.899 -12.743 13.966 1.00 65.12 123 ARG A O 1
ATOM 980 N N . GLY A 1 124 ? 20.952 -10.876 12.697 1.00 65.50 124 GLY A N 1
ATOM 981 C CA . GLY A 1 124 ? 19.518 -10.665 12.536 1.00 65.50 124 GLY A CA 1
ATOM 982 C C . GLY A 1 124 ? 18.892 -11.848 11.815 1.00 65.50 124 GLY A C 1
ATOM 983 O O . GLY A 1 124 ? 18.148 -12.576 12.447 1.00 65.50 124 GLY A O 1
ATOM 984 N N . ILE A 1 125 ? 19.318 -12.130 10.580 1.00 67.94 125 ILE A N 1
ATOM 985 C CA . ILE A 1 125 ? 18.851 -13.271 9.772 1.00 67.94 125 ILE A CA 1
ATOM 986 C C . ILE A 1 125 ? 18.976 -14.596 10.536 1.00 67.94 125 ILE A C 1
ATOM 988 O O . ILE A 1 125 ? 18.029 -15.371 10.579 1.00 67.94 125 ILE A O 1
ATOM 992 N N . TRP A 1 126 ? 20.111 -14.860 11.189 1.00 64.31 126 TRP A N 1
ATOM 993 C CA . TRP A 1 126 ? 20.306 -16.103 11.944 1.00 64.31 126 TRP A CA 1
ATOM 994 C C . TRP A 1 126 ? 19.384 -16.205 13.169 1.00 64.31 126 TRP A C 1
ATOM 996 O O . TRP A 1 126 ? 18.862 -17.275 13.468 1.00 64.31 126 TRP A O 1
ATOM 1006 N N . ARG A 1 127 ? 19.125 -15.088 13.864 1.00 64.06 127 ARG A N 1
ATOM 1007 C CA . ARG A 1 127 ? 18.100 -15.037 14.918 1.00 64.06 127 ARG A CA 1
ATOM 1008 C C . ARG A 1 127 ? 16.702 -15.213 14.343 1.00 64.06 127 ARG A C 1
ATOM 1010 O O . ARG A 1 127 ? 15.913 -15.917 14.960 1.00 64.06 127 ARG A O 1
ATOM 1017 N N . THR A 1 128 ? 16.413 -14.618 13.189 1.00 62.09 128 THR A N 1
ATOM 1018 C CA . THR A 1 128 ? 15.138 -14.754 12.482 1.00 62.09 128 THR A CA 1
ATOM 1019 C C . THR A 1 128 ? 14.848 -16.201 12.138 1.00 62.09 128 THR A C 1
ATOM 1021 O O . THR A 1 128 ? 13.761 -16.678 12.432 1.00 62.09 128 THR A O 1
ATOM 1024 N N . LEU A 1 129 ? 15.843 -16.920 11.617 1.00 66.38 129 LEU A N 1
ATOM 1025 C CA . LEU A 1 129 ? 15.739 -18.349 11.325 1.00 66.38 129 LEU A CA 1
ATOM 1026 C C . LEU A 1 129 ? 15.533 -19.200 12.591 1.00 66.38 129 LEU A C 1
ATOM 1028 O O . LEU A 1 129 ? 14.885 -20.238 12.526 1.00 66.38 129 LEU A O 1
ATOM 1032 N N . ASN A 1 130 ? 16.039 -18.751 13.744 1.00 65.94 130 ASN A N 1
ATOM 1033 C CA . ASN A 1 130 ? 15.931 -19.455 15.027 1.00 65.94 130 ASN A CA 1
ATOM 1034 C C . ASN A 1 130 ? 14.742 -19.016 15.901 1.00 65.94 130 ASN A C 1
ATOM 1036 O O . ASN A 1 130 ? 14.651 -19.432 17.056 1.00 65.94 130 ASN A O 1
ATOM 1040 N N . THR A 1 131 ? 13.841 -18.162 15.412 1.00 68.31 131 THR A N 1
ATOM 1041 C CA . THR A 1 131 ? 12.693 -17.679 16.195 1.00 68.31 131 THR A CA 1
ATOM 1042 C C . THR A 1 131 ? 11.417 -17.696 15.368 1.00 68.31 131 THR A C 1
ATOM 1044 O O . THR A 1 131 ? 11.433 -17.438 14.168 1.00 68.31 131 THR A O 1
ATOM 1047 N N . ASN A 1 132 ? 10.291 -17.992 16.022 1.00 76.06 132 ASN A N 1
ATOM 1048 C CA . ASN A 1 132 ? 8.996 -18.032 15.357 1.00 76.06 132 ASN A CA 1
ATOM 1049 C C . ASN A 1 132 ? 8.546 -16.611 14.965 1.00 76.06 132 ASN A C 1
ATOM 1051 O O . ASN A 1 132 ? 8.111 -15.826 15.813 1.00 76.06 132 ASN A O 1
ATOM 1055 N N . HIS A 1 133 ? 8.687 -16.294 13.678 1.00 80.12 133 HIS A N 1
ATOM 1056 C CA . HIS A 1 133 ? 8.243 -15.047 13.051 1.00 80.12 133 HIS A CA 1
ATOM 1057 C C . HIS A 1 133 ? 6.885 -15.182 12.346 1.00 80.12 133 HIS A C 1
ATOM 1059 O O . HIS A 1 133 ? 6.426 -14.227 11.723 1.00 80.12 133 HIS A O 1
ATOM 1065 N N . GLY A 1 134 ? 6.211 -16.322 12.523 1.00 85.50 134 GLY A N 1
ATOM 1066 C CA . GLY A 1 134 ? 4.902 -16.579 11.939 1.00 85.50 134 GLY A CA 1
ATOM 1067 C C . GLY A 1 134 ? 4.972 -16.807 10.433 1.00 85.50 134 GLY A C 1
ATOM 1068 O O . GLY A 1 134 ? 6.018 -17.166 9.886 1.00 85.50 134 GLY A O 1
ATOM 1069 N N . GLY A 1 135 ? 3.829 -16.630 9.778 1.00 87.69 135 GLY A N 1
ATOM 1070 C CA . GLY A 1 135 ? 3.685 -16.774 8.334 1.00 87.69 135 GLY A CA 1
ATOM 1071 C C . GLY A 1 135 ? 4.166 -15.558 7.540 1.00 87.69 135 GLY A C 1
ATOM 1072 O O . GLY A 1 135 ? 4.155 -14.419 8.015 1.00 87.69 135 GLY A O 1
ATOM 1073 N N . ILE A 1 136 ? 4.544 -15.815 6.288 1.00 90.62 136 ILE A N 1
ATOM 1074 C CA . ILE A 1 136 ? 4.729 -14.795 5.255 1.00 90.62 136 ILE A CA 1
ATOM 1075 C C . ILE A 1 136 ? 3.733 -15.113 4.153 1.00 90.62 136 ILE A C 1
ATOM 1077 O O . ILE A 1 136 ? 3.666 -16.255 3.694 1.00 90.62 136 ILE A O 1
ATOM 1081 N N . ARG A 1 137 ? 2.978 -14.105 3.730 1.00 91.88 137 ARG A N 1
ATOM 1082 C CA . ARG A 1 137 ? 2.093 -14.202 2.581 1.00 91.88 137 ARG A CA 1
ATOM 1083 C C . ARG A 1 137 ? 2.693 -13.449 1.404 1.00 91.88 137 ARG A C 1
ATOM 1085 O O . ARG A 1 137 ? 3.154 -12.318 1.560 1.00 91.88 137 ARG A O 1
ATOM 1092 N N . VAL A 1 138 ? 2.717 -14.119 0.258 1.00 93.69 138 VAL A N 1
ATOM 1093 C CA . VAL A 1 138 ? 3.188 -13.574 -1.013 1.00 93.69 138 VAL A CA 1
ATOM 1094 C C . VAL A 1 138 ? 2.033 -13.659 -1.991 1.00 93.69 138 VAL A C 1
ATOM 1096 O O . VAL A 1 138 ? 1.594 -14.766 -2.300 1.00 93.69 138 VAL A O 1
ATOM 1099 N N . ASP A 1 139 ? 1.556 -12.515 -2.463 1.00 92.31 139 ASP A N 1
ATOM 1100 C CA . ASP A 1 139 ? 0.479 -12.459 -3.448 1.00 92.31 139 ASP A CA 1
ATOM 1101 C C . ASP A 1 139 ? 1.040 -11.907 -4.764 1.00 92.31 139 ASP A C 1
ATOM 1103 O O . ASP A 1 139 ? 1.791 -10.927 -4.787 1.00 92.31 139 ASP A O 1
ATOM 1107 N N . PHE A 1 140 ? 0.712 -12.591 -5.860 1.00 93.25 140 PHE A N 1
ATOM 1108 C CA . PHE A 1 140 ? 1.055 -12.185 -7.218 1.00 93.25 140 PHE A CA 1
ATOM 1109 C C . PHE A 1 140 ? -0.205 -11.646 -7.881 1.00 93.25 140 PHE A C 1
ATOM 1111 O O . PHE A 1 140 ? -1.200 -12.363 -8.003 1.00 93.25 140 PHE A O 1
ATOM 1118 N N . ASN A 1 141 ? -0.158 -10.394 -8.315 1.00 91.25 141 ASN A N 1
ATOM 1119 C CA . ASN A 1 141 ? -1.286 -9.756 -8.975 1.00 91.25 141 ASN A CA 1
ATOM 1120 C C . ASN A 1 141 ? -1.349 -10.135 -10.453 1.00 91.25 141 ASN A C 1
ATOM 1122 O O . ASN A 1 141 ? -0.412 -10.695 -11.029 1.00 91.25 141 ASN A O 1
ATOM 1126 N N . GLN A 1 142 ? -2.467 -9.769 -11.079 1.00 91.50 142 GLN A N 1
ATOM 1127 C CA . GLN A 1 142 ? -2.635 -9.885 -12.518 1.00 91.50 142 GLN A CA 1
ATOM 1128 C C . GLN A 1 142 ? -1.484 -9.168 -13.252 1.00 91.50 142 GLN A C 1
ATOM 1130 O O . GLN A 1 142 ? -1.240 -7.988 -12.988 1.00 91.50 142 GLN A O 1
ATOM 1135 N N . PRO A 1 143 ? -0.775 -9.855 -14.167 1.00 94.50 143 PRO A N 1
ATOM 1136 C CA . PRO A 1 143 ? 0.229 -9.219 -15.007 1.00 94.50 143 PRO A CA 1
ATOM 1137 C C . PRO A 1 143 ? -0.419 -8.164 -15.907 1.00 94.50 143 PRO A C 1
ATOM 1139 O O . PRO A 1 143 ? -1.428 -8.443 -16.556 1.00 94.50 143 PRO A O 1
ATOM 1142 N N . ILE A 1 144 ? 0.183 -6.980 -15.978 1.00 92.31 144 ILE A N 1
ATOM 1143 C CA . ILE A 1 144 ? -0.298 -5.864 -16.794 1.00 92.31 144 ILE A CA 1
ATOM 1144 C C . ILE A 1 144 ? 0.680 -5.638 -17.948 1.00 92.31 144 ILE A C 1
ATOM 1146 O O . ILE A 1 144 ? 1.873 -5.432 -17.723 1.00 92.31 144 ILE A O 1
ATOM 1150 N N . SER A 1 145 ? 0.182 -5.672 -19.185 1.00 95.06 145 SER A N 1
ATOM 1151 C CA . SER A 1 145 ? 0.978 -5.341 -20.373 1.00 95.06 145 SER A CA 1
ATOM 1152 C C . SER A 1 145 ? 1.339 -3.856 -20.367 1.00 95.06 145 SER A C 1
ATOM 1154 O O . SER A 1 145 ? 0.464 -2.987 -20.287 1.00 95.06 145 SER A O 1
ATOM 1156 N N . LEU A 1 146 ? 2.633 -3.550 -20.474 1.00 92.62 146 LEU A N 1
ATOM 1157 C CA . LEU A 1 146 ? 3.127 -2.181 -20.590 1.00 92.62 146 LEU A CA 1
ATOM 1158 C C . LEU A 1 146 ? 2.578 -1.514 -21.855 1.00 92.62 146 LEU A C 1
ATOM 1160 O O . LEU A 1 146 ? 2.150 -0.359 -21.806 1.00 92.62 146 LEU A O 1
ATOM 1164 N N . LYS A 1 147 ? 2.524 -2.249 -22.968 1.00 93.12 147 LYS A N 1
ATOM 1165 C CA . LYS A 1 147 ? 1.942 -1.783 -24.229 1.00 93.12 147 LYS A CA 1
ATOM 1166 C C . LYS A 1 147 ? 0.474 -1.388 -24.078 1.00 93.12 147 LYS A C 1
ATOM 1168 O O . LYS A 1 147 ? 0.064 -0.326 -24.563 1.00 93.12 147 LYS A O 1
ATOM 1173 N N . GLU A 1 148 ? -0.319 -2.214 -23.401 1.00 91.00 148 GLU A N 1
ATOM 1174 C CA . GLU A 1 148 ? -1.731 -1.927 -23.135 1.00 91.00 148 GLU A CA 1
ATOM 1175 C C . GLU A 1 148 ? -1.902 -0.719 -22.207 1.00 91.00 148 GLU A C 1
ATOM 1177 O O . GLU A 1 148 ? -2.718 0.164 -22.490 1.00 91.00 148 GLU A O 1
ATOM 1182 N N . LEU A 1 149 ? -1.083 -0.630 -21.153 1.00 87.69 149 LEU A N 1
ATOM 1183 C CA . LEU A 1 149 ? -1.050 0.504 -20.227 1.00 87.69 149 LEU A CA 1
ATOM 1184 C C . LEU A 1 149 ? -0.774 1.817 -20.959 1.00 87.69 149 LEU A C 1
ATOM 1186 O O . LEU A 1 149 ? -1.548 2.766 -20.832 1.00 87.69 149 LEU A O 1
ATOM 1190 N N . VAL A 1 150 ? 0.295 1.874 -21.757 1.00 86.94 150 VAL A N 1
ATOM 1191 C CA . VAL A 1 150 ? 0.679 3.078 -22.510 1.00 86.94 150 VAL A CA 1
ATOM 1192 C C . VAL A 1 150 ? -0.427 3.483 -23.480 1.00 86.94 150 VAL A C 1
ATOM 1194 O O . VAL A 1 150 ? -0.822 4.650 -23.513 1.00 86.94 150 VAL A O 1
ATOM 1197 N N . THR A 1 151 ? -0.978 2.521 -24.223 1.00 87.19 151 THR A N 1
ATOM 1198 C CA . THR A 1 151 ? -2.074 2.769 -25.170 1.00 87.19 151 THR A CA 1
ATOM 1199 C C . THR A 1 151 ? -3.308 3.327 -24.455 1.00 87.19 151 THR A C 1
ATOM 1201 O O . THR A 1 151 ? -3.945 4.266 -24.939 1.00 87.19 151 THR A O 1
ATOM 1204 N N . SER A 1 152 ? -3.641 2.778 -23.287 1.00 83.50 152 SER A N 1
ATOM 1205 C CA . SER A 1 152 ? -4.780 3.214 -22.478 1.00 83.50 152 SER A CA 1
ATOM 1206 C C . SER A 1 152 ? -4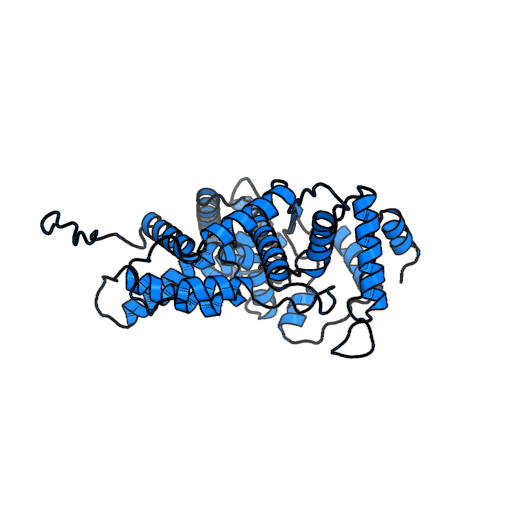.564 4.603 -21.886 1.00 83.50 152 SER A C 1
ATOM 1208 O O . SER A 1 152 ? -5.468 5.430 -21.954 1.00 83.50 152 SER A O 1
ATOM 1210 N N . PHE A 1 153 ? -3.363 4.914 -21.390 1.00 77.31 153 PHE A N 1
ATOM 1211 C CA . PHE A 1 153 ? -3.028 6.248 -20.881 1.00 77.31 153 PHE A CA 1
ATOM 1212 C C . PHE A 1 153 ? -3.034 7.318 -21.973 1.00 77.31 153 PHE A C 1
ATOM 1214 O O . PHE A 1 153 ? -3.536 8.417 -21.746 1.00 77.31 153 PHE A O 1
ATOM 1221 N N . GLN A 1 154 ? -2.529 7.010 -23.169 1.00 76.81 154 GLN A N 1
ATOM 1222 C CA . GLN A 1 154 ? -2.591 7.928 -24.309 1.00 76.81 154 GLN A CA 1
ATOM 1223 C C . GLN A 1 154 ? -4.043 8.216 -24.714 1.00 76.81 154 GLN A C 1
ATOM 1225 O O . GLN A 1 154 ? -4.411 9.378 -24.894 1.00 76.81 154 GLN A O 1
ATOM 1230 N N . LYS A 1 155 ? -4.893 7.180 -24.775 1.00 73.31 155 LYS A N 1
ATOM 1231 C CA . LYS A 1 155 ? -6.340 7.338 -24.997 1.00 73.31 155 LYS A CA 1
ATOM 1232 C C . LYS A 1 155 ? -7.001 8.143 -23.879 1.00 73.31 155 LYS A C 1
ATOM 1234 O O . LYS A 1 155 ? -7.795 9.032 -24.158 1.00 73.31 155 LYS A O 1
ATOM 1239 N N . TYR A 1 156 ? -6.664 7.865 -22.623 1.00 65.94 156 TYR A N 1
ATOM 1240 C CA . TYR A 1 156 ? -7.241 8.544 -21.468 1.00 65.94 156 TYR A CA 1
ATOM 1241 C C . TYR A 1 156 ? -6.861 10.024 -21.415 1.00 65.94 156 TYR A C 1
ATOM 1243 O O . TYR A 1 156 ? -7.730 10.854 -21.185 1.00 65.94 156 TYR A O 1
ATOM 1251 N N . ASN A 1 157 ? -5.608 10.390 -21.699 1.00 62.91 157 ASN A N 1
ATOM 1252 C CA . ASN A 1 157 ? -5.199 11.795 -21.804 1.00 62.91 157 ASN A CA 1
ATOM 1253 C C . ASN A 1 157 ? -5.936 12.524 -22.939 1.00 62.91 157 ASN A C 1
ATOM 1255 O O . ASN A 1 157 ? -6.281 13.693 -22.785 1.00 62.91 157 ASN A O 1
ATOM 1259 N N . TYR A 1 158 ? -6.234 11.827 -24.040 1.00 50.44 158 TYR A N 1
ATOM 1260 C CA . TYR A 1 158 ? -7.068 12.355 -25.121 1.00 50.44 158 TYR A CA 1
ATOM 1261 C C . TYR A 1 158 ? -8.541 12.525 -24.696 1.00 50.44 158 TYR A C 1
ATOM 1263 O O . TYR A 1 158 ? -9.173 13.508 -25.067 1.00 50.44 158 TYR A O 1
ATOM 1271 N N . LEU A 1 159 ? -9.073 11.620 -23.864 1.00 44.81 159 LEU A N 1
ATOM 1272 C CA . LEU A 1 159 ? -10.444 11.663 -23.323 1.00 44.81 159 LEU A CA 1
ATOM 1273 C C . LEU A 1 159 ? -10.611 12.587 -22.096 1.00 44.81 159 LEU A C 1
ATOM 1275 O O . LEU A 1 159 ? -11.726 13.001 -21.797 1.00 44.81 159 LEU A O 1
ATOM 1279 N N . LYS A 1 160 ? -9.524 12.924 -21.386 1.00 45.56 160 LYS A N 1
ATOM 1280 C CA . LYS A 1 160 ? -9.473 13.962 -20.337 1.00 45.56 160 LYS A CA 1
ATOM 1281 C C . LYS A 1 160 ? -9.340 15.379 -20.915 1.00 45.56 160 LYS A C 1
ATOM 1283 O O . LYS A 1 160 ? -9.430 16.338 -20.146 1.00 45.56 160 LYS A O 1
ATOM 1288 N N . ALA A 1 161 ? -9.169 15.551 -22.234 1.00 44.03 161 ALA A N 1
ATOM 1289 C CA . ALA A 1 161 ? -9.558 16.810 -22.868 1.00 44.03 161 ALA A CA 1
ATOM 1290 C C . ALA A 1 161 ? -11.064 16.989 -22.616 1.00 44.03 161 ALA A C 1
ATOM 1292 O O . ALA A 1 161 ? -11.796 16.012 -22.751 1.00 44.03 161 ALA A O 1
ATOM 1293 N N . PRO A 1 162 ? -11.536 18.164 -22.173 1.00 36.69 162 PRO A N 1
ATOM 1294 C CA . PRO A 1 162 ? -12.872 18.302 -21.610 1.00 36.69 162 PRO A CA 1
ATOM 1295 C C . PRO A 1 162 ? -13.930 18.065 -22.691 1.00 36.69 162 PRO A C 1
ATOM 1297 O O . PRO A 1 162 ? -14.313 18.982 -23.416 1.00 36.69 162 PRO A O 1
ATOM 1300 N N . ILE A 1 163 ? -14.400 16.825 -22.803 1.00 40.28 163 ILE A N 1
ATOM 1301 C CA . ILE A 1 163 ? -15.630 16.497 -23.505 1.00 40.28 163 ILE A CA 1
ATOM 1302 C C . ILE A 1 163 ? -16.739 16.788 -22.494 1.00 40.28 163 ILE A C 1
ATOM 1304 O O . ILE A 1 163 ? -17.017 15.996 -21.603 1.00 40.28 163 ILE A O 1
ATOM 1308 N N . GLU A 1 164 ? -17.292 17.990 -22.647 1.00 41.53 164 GLU A N 1
ATOM 1309 C CA . GLU A 1 164 ? -18.514 18.506 -22.025 1.00 41.53 164 GLU A CA 1
ATOM 1310 C C . GLU A 1 164 ? -18.414 19.004 -20.569 1.00 41.53 164 GLU A C 1
ATOM 1312 O O . GLU A 1 164 ? -17.795 18.427 -19.679 1.00 41.53 164 GLU A O 1
ATOM 1317 N N . ARG A 1 165 ? -19.001 20.193 -20.376 1.00 39.69 165 ARG A N 1
ATOM 1318 C CA . ARG A 1 165 ? -18.994 21.014 -19.162 1.00 39.69 165 ARG A CA 1
ATOM 1319 C C . ARG A 1 165 ? -19.541 20.225 -17.969 1.00 39.69 165 ARG A C 1
ATOM 1321 O O . ARG A 1 165 ? -20.702 19.827 -17.987 1.00 39.69 165 ARG A O 1
ATOM 1328 N N . CYS A 1 166 ? -18.746 20.098 -16.907 1.00 38.81 166 CYS A N 1
ATOM 1329 C CA . CYS A 1 166 ? -19.262 19.717 -15.596 1.00 38.81 166 CYS A CA 1
ATOM 1330 C C . CYS A 1 166 ? -20.384 20.684 -15.179 1.00 38.81 166 CYS A C 1
ATOM 1332 O O . CYS A 1 166 ? -20.289 21.890 -15.407 1.00 38.81 166 CYS A O 1
ATOM 1334 N N . LEU A 1 167 ? -21.424 20.155 -14.532 1.00 44.31 167 LEU A N 1
ATOM 1335 C CA . LEU A 1 167 ? -22.547 20.912 -13.959 1.00 44.31 167 LEU A CA 1
ATOM 1336 C C . LEU A 1 167 ? -22.144 21.785 -12.750 1.00 44.31 167 LEU A C 1
ATOM 1338 O O . LEU A 1 167 ? -23.004 22.357 -12.084 1.00 44.31 167 LEU A O 1
ATOM 1342 N N . THR A 1 168 ? -20.849 21.896 -12.449 1.00 43.28 168 THR A N 1
ATOM 1343 C CA . THR A 1 168 ? -20.313 22.754 -11.395 1.00 43.28 168 THR A CA 1
ATOM 1344 C C . THR A 1 168 ? -19.984 24.146 -11.943 1.00 43.28 168 THR A C 1
ATOM 1346 O O . THR A 1 168 ? -19.525 24.282 -13.082 1.00 43.28 168 THR A O 1
ATOM 1349 N N . PRO A 1 169 ? -20.226 25.218 -11.163 1.00 40.66 169 PRO A N 1
ATOM 1350 C CA . PRO A 1 169 ? -19.906 26.572 -11.588 1.00 40.66 169 PRO A CA 1
ATOM 1351 C C . PRO A 1 169 ? -18.414 26.695 -11.956 1.00 40.66 169 PRO A C 1
ATOM 1353 O O . PRO A 1 169 ? -17.571 26.046 -11.330 1.00 40.66 169 PRO A O 1
ATOM 1356 N N . PRO A 1 170 ? -18.066 27.552 -12.936 1.00 44.47 170 PRO A N 1
ATOM 1357 C CA . PRO A 1 170 ? -16.758 27.600 -13.608 1.00 44.47 170 PRO A CA 1
ATOM 1358 C C . PRO A 1 170 ? -15.533 27.921 -12.723 1.00 44.47 170 PRO A C 1
ATOM 1360 O O . PRO A 1 170 ? -14.423 28.006 -13.246 1.00 44.47 170 PRO A O 1
ATOM 1363 N N . ASN A 1 171 ? -15.701 28.057 -11.403 1.00 47.84 171 ASN A N 1
ATOM 1364 C CA . ASN A 1 171 ? -14.627 28.335 -10.448 1.00 47.84 171 ASN A CA 1
ATOM 1365 C C . ASN A 1 171 ? -14.137 27.112 -9.642 1.00 47.84 171 ASN A C 1
ATOM 1367 O O . ASN A 1 171 ? -13.048 27.193 -9.082 1.00 47.84 171 ASN A O 1
ATOM 1371 N N . ASN A 1 172 ? -14.842 25.970 -9.620 1.00 53.38 172 ASN A N 1
ATOM 1372 C CA . ASN A 1 172 ? -14.445 24.802 -8.807 1.00 53.38 172 ASN A CA 1
ATOM 1373 C C . ASN A 1 172 ? -13.699 23.720 -9.615 1.00 53.38 172 ASN A C 1
ATOM 1375 O O . ASN A 1 172 ? -14.118 22.570 -9.705 1.00 53.38 172 ASN A O 1
ATOM 1379 N N . ASN A 1 173 ? -12.524 24.067 -10.156 1.00 64.56 173 ASN A N 1
ATOM 1380 C CA . ASN A 1 173 ? -11.581 23.101 -10.753 1.00 64.56 173 ASN A CA 1
ATOM 1381 C C . ASN A 1 173 ? -10.804 22.272 -9.703 1.00 64.56 173 ASN A C 1
ATOM 1383 O O . ASN A 1 173 ? -9.795 21.653 -10.042 1.00 64.56 173 ASN A O 1
ATOM 1387 N N . LEU A 1 174 ? -11.235 22.263 -8.435 1.00 67.75 174 LEU A N 1
ATOM 1388 C CA . LEU A 1 174 ? -10.502 21.652 -7.322 1.00 67.75 174 LEU A CA 1
ATOM 1389 C C . LEU A 1 174 ? -10.218 20.166 -7.571 1.00 67.75 174 LEU A C 1
ATOM 1391 O O . LEU A 1 174 ? -9.067 19.762 -7.487 1.00 67.75 174 LEU A O 1
ATOM 1395 N N . ALA A 1 175 ? -11.218 19.379 -7.978 1.00 63.59 175 ALA A N 1
ATOM 1396 C CA . ALA A 1 175 ? -11.039 17.951 -8.258 1.00 63.59 175 ALA A CA 1
ATOM 1397 C C . ALA A 1 175 ? -10.034 17.689 -9.397 1.00 63.59 175 ALA A C 1
ATOM 1399 O O . ALA A 1 175 ? -9.172 16.822 -9.288 1.00 63.59 175 ALA A O 1
ATOM 1400 N N . VAL A 1 176 ? -10.095 18.473 -10.480 1.00 68.56 176 VAL A N 1
ATOM 1401 C CA . VAL A 1 176 ? -9.184 18.335 -11.632 1.00 68.56 176 VAL A CA 1
ATOM 1402 C C . VAL A 1 176 ? -7.757 18.751 -11.267 1.00 68.56 176 VAL A C 1
ATOM 1404 O O . VAL A 1 176 ? -6.790 18.111 -11.687 1.00 68.56 176 VAL A O 1
ATOM 1407 N N . ASN A 1 177 ? -7.612 19.823 -10.489 1.00 66.88 177 ASN A N 1
ATOM 1408 C CA . ASN A 1 177 ? -6.319 20.279 -9.989 1.00 66.88 177 ASN A CA 1
ATOM 1409 C C . ASN A 1 177 ? -5.728 19.275 -8.996 1.00 66.88 177 ASN A C 1
ATOM 1411 O O . ASN A 1 177 ? -4.541 18.970 -9.085 1.00 66.88 177 ASN A O 1
ATOM 1415 N N . LEU A 1 178 ? -6.563 18.705 -8.128 1.00 64.81 178 LEU A N 1
ATOM 1416 C CA . LEU A 1 178 ? -6.176 17.686 -7.166 1.00 64.81 178 LEU A CA 1
ATOM 1417 C C . LEU A 1 178 ? -5.730 16.400 -7.866 1.00 64.81 178 LEU A C 1
ATOM 1419 O O . LEU A 1 178 ? -4.661 15.894 -7.552 1.00 64.81 178 LEU A O 1
ATOM 1423 N N . ASP A 1 179 ? -6.457 15.921 -8.880 1.00 68.75 179 ASP A N 1
ATOM 1424 C CA . ASP A 1 179 ? -6.032 14.792 -9.723 1.00 68.75 179 ASP A CA 1
ATOM 1425 C C . ASP A 1 179 ? -4.627 15.034 -10.311 1.00 68.75 179 ASP A C 1
ATOM 1427 O O . ASP A 1 179 ? -3.762 14.157 -10.284 1.00 68.75 179 ASP A O 1
ATOM 1431 N N . ARG A 1 180 ? -4.369 16.245 -10.829 1.00 67.25 180 ARG A N 1
ATOM 1432 C CA . ARG A 1 180 ? -3.049 16.623 -11.364 1.00 67.25 180 ARG A CA 1
ATOM 1433 C C . ARG A 1 180 ? -1.979 16.683 -10.275 1.00 67.25 180 ARG A C 1
ATOM 1435 O O . ARG A 1 180 ? -0.861 16.235 -10.506 1.00 67.25 180 ARG A O 1
ATOM 1442 N N . GLN A 1 181 ? -2.307 17.206 -9.101 1.00 65.88 181 GLN A N 1
ATOM 1443 C CA . GLN A 1 181 ? -1.392 17.307 -7.966 1.00 65.88 181 GLN A CA 1
ATOM 1444 C C . GLN A 1 181 ? -1.048 15.933 -7.379 1.00 65.88 181 GLN A C 1
ATOM 1446 O O . GLN A 1 181 ? 0.126 15.646 -7.152 1.00 65.88 181 GLN A O 1
ATOM 1451 N N . ILE A 1 182 ? -2.041 15.049 -7.226 1.00 63.12 182 ILE A N 1
ATOM 1452 C CA . ILE A 1 182 ? -1.859 13.646 -6.829 1.00 63.12 182 ILE A CA 1
ATOM 1453 C C . ILE A 1 182 ? -0.882 12.968 -7.786 1.00 63.12 182 ILE A C 1
ATOM 1455 O O . ILE A 1 182 ? 0.008 12.244 -7.331 1.00 63.12 182 ILE A O 1
ATOM 1459 N N . LEU A 1 183 ? -1.009 13.230 -9.094 1.00 61.28 183 LEU A N 1
ATOM 1460 C CA . LEU A 1 183 ? -0.097 12.721 -10.116 1.00 61.28 183 LEU A CA 1
ATOM 1461 C C . LEU A 1 183 ? 1.328 13.282 -9.994 1.00 61.28 183 LEU A C 1
ATOM 1463 O O . LEU A 1 183 ? 2.263 12.517 -10.213 1.00 61.28 183 LEU A O 1
ATOM 1467 N N . TYR A 1 184 ? 1.490 14.548 -9.596 1.00 57.94 184 TYR A N 1
ATOM 1468 C CA . TYR A 1 184 ? 2.758 15.293 -9.628 1.00 57.94 184 TYR A CA 1
ATOM 1469 C C . TYR A 1 184 ? 3.559 15.290 -8.308 1.00 57.94 184 TYR A C 1
ATOM 1471 O O . TYR A 1 184 ? 4.575 15.980 -8.192 1.00 57.94 184 TYR A O 1
ATOM 1479 N N . ASN A 1 185 ? 3.142 14.528 -7.291 1.00 52.25 185 ASN A N 1
ATOM 1480 C CA . ASN A 1 185 ? 3.863 14.455 -6.015 1.00 52.25 185 ASN A CA 1
ATOM 1481 C C . ASN A 1 185 ? 5.228 13.730 -6.135 1.00 52.25 185 ASN A C 1
ATOM 1483 O O . ASN A 1 185 ? 5.357 12.526 -5.923 1.00 52.25 185 ASN A O 1
ATOM 1487 N N . HIS A 1 186 ? 6.245 14.532 -6.466 1.00 48.59 186 HIS A N 1
ATOM 1488 C CA . HIS A 1 186 ? 7.683 14.445 -6.190 1.00 48.59 186 HIS A CA 1
ATOM 1489 C C . HIS A 1 186 ? 8.380 13.070 -6.215 1.00 48.59 186 HIS A C 1
ATOM 1491 O O . HIS A 1 186 ? 8.734 12.501 -5.180 1.00 48.59 186 HIS A O 1
ATOM 1497 N N . SER A 1 187 ? 8.836 12.670 -7.407 1.00 46.16 187 SER A N 1
ATOM 1498 C CA . SER A 1 187 ? 10.054 11.863 -7.571 1.00 46.16 187 SER A CA 1
ATOM 1499 C C . SER A 1 187 ? 11.212 12.694 -8.149 1.00 46.16 187 SER A C 1
ATOM 1501 O O . SER A 1 187 ? 11.475 12.685 -9.347 1.00 46.16 187 SER A O 1
ATOM 1503 N N . HIS A 1 188 ? 12.006 13.353 -7.295 1.00 44.34 188 HIS A N 1
ATOM 1504 C CA . HIS A 1 188 ? 13.269 14.000 -7.717 1.00 44.34 188 HIS A CA 1
ATOM 1505 C C . HIS A 1 188 ? 14.376 13.003 -8.119 1.00 44.34 188 HIS A C 1
ATOM 1507 O O . HIS A 1 188 ? 15.426 13.403 -8.624 1.00 44.34 188 HIS A O 1
ATOM 1513 N N . SER A 1 189 ? 14.175 11.694 -7.918 1.00 48.59 189 SER A N 1
ATOM 1514 C CA . SER A 1 189 ? 15.142 10.653 -8.295 1.00 48.59 189 SER A CA 1
ATOM 1515 C C . SER A 1 189 ? 14.936 10.210 -9.740 1.00 48.59 189 SER A C 1
ATOM 1517 O O . SER A 1 189 ? 14.632 9.064 -10.058 1.00 48.59 189 SER A O 1
ATOM 1519 N N . SER A 1 190 ? 15.086 11.177 -10.625 1.00 51.34 190 SER A N 1
ATOM 1520 C CA . SER A 1 190 ? 15.091 10.967 -12.055 1.00 51.34 190 SER A CA 1
ATOM 1521 C C . SER A 1 190 ? 16.442 10.335 -12.447 1.00 51.34 190 SER A C 1
ATOM 1523 O O . SER A 1 190 ? 17.519 10.889 -12.179 1.00 51.34 190 SER A O 1
ATOM 1525 N N . LEU A 1 191 ? 16.406 9.146 -13.064 1.00 55.38 191 LEU A N 1
ATOM 1526 C CA . LEU A 1 191 ? 17.535 8.647 -13.864 1.00 55.38 191 LEU A CA 1
ATOM 1527 C C . LEU A 1 191 ? 17.674 9.430 -15.184 1.00 55.38 191 LEU A C 1
ATOM 1529 O O . LEU A 1 191 ? 18.620 9.185 -15.928 1.00 55.38 191 LEU A O 1
ATOM 1533 N N . TYR A 1 192 ? 16.772 10.377 -15.459 1.00 54.00 192 TYR A N 1
ATOM 1534 C CA . TYR A 1 192 ? 16.783 11.177 -16.673 1.00 54.00 192 TYR A CA 1
ATOM 1535 C C . TYR A 1 192 ? 17.949 12.174 -16.710 1.00 54.00 192 TYR A C 1
ATOM 1537 O O . TYR A 1 192 ? 18.409 12.686 -15.680 1.00 54.00 192 TYR A O 1
ATOM 1545 N N . GLY A 1 193 ? 18.374 12.482 -17.937 1.00 50.38 193 GLY A N 1
ATOM 1546 C CA . GLY A 1 193 ? 18.971 13.770 -18.281 1.00 50.38 193 GLY A CA 1
ATOM 1547 C C . GLY A 1 193 ? 17.904 14.873 -18.332 1.00 50.38 193 GLY A C 1
ATOM 1548 O O . GLY A 1 193 ? 16.721 14.626 -18.092 1.00 50.38 193 GLY A O 1
ATOM 1549 N N . ALA A 1 194 ? 18.305 16.105 -18.640 1.00 49.75 194 ALA A N 1
ATOM 1550 C CA . ALA A 1 194 ? 17.393 17.251 -18.715 1.00 49.75 194 ALA A CA 1
ATOM 1551 C C . ALA A 1 194 ? 16.351 17.155 -19.858 1.00 49.75 194 ALA A C 1
ATOM 1553 O O . ALA A 1 194 ? 15.399 17.929 -19.865 1.00 49.75 194 ALA A O 1
ATOM 1554 N N . ASP A 1 195 ? 16.482 16.177 -20.759 1.00 52.03 195 ASP A N 1
ATOM 1555 C CA . ASP A 1 195 ? 15.851 16.188 -22.087 1.00 52.03 195 ASP A CA 1
ATOM 1556 C C . ASP A 1 195 ? 14.526 15.407 -22.202 1.00 52.03 195 ASP A C 1
ATOM 1558 O O . ASP A 1 195 ? 13.987 15.263 -23.296 1.00 52.03 195 ASP A O 1
ATOM 1562 N N . VAL A 1 196 ? 13.971 14.889 -21.100 1.00 61.66 196 VAL A N 1
ATOM 1563 C CA . VAL A 1 196 ? 12.710 14.119 -21.150 1.00 61.66 196 VAL A CA 1
ATOM 1564 C C . VAL A 1 196 ? 11.486 15.007 -20.957 1.00 61.66 196 VAL A C 1
ATOM 1566 O O . VAL A 1 196 ? 11.402 15.751 -19.970 1.00 61.66 196 VAL A O 1
ATOM 1569 N N . THR A 1 197 ? 10.526 14.870 -21.882 1.00 68.00 197 THR A N 1
ATOM 1570 C CA . THR A 1 197 ? 9.256 15.606 -21.899 1.00 68.00 197 THR A CA 1
ATOM 1571 C C . THR A 1 197 ? 8.470 15.402 -20.603 1.00 68.00 197 THR A C 1
ATOM 1573 O O . THR A 1 197 ? 8.532 14.354 -19.952 1.00 68.00 197 THR A O 1
ATOM 1576 N N . THR A 1 198 ? 7.723 16.428 -20.201 1.00 69.88 198 THR A N 1
ATOM 1577 C CA . THR A 1 198 ? 6.854 16.392 -19.014 1.00 69.88 198 THR A CA 1
ATOM 1578 C C . THR A 1 198 ? 5.838 15.258 -19.095 1.00 69.88 198 THR A C 1
ATOM 1580 O O . THR A 1 198 ? 5.630 14.553 -18.111 1.00 69.88 198 THR A O 1
ATOM 1583 N N . ASP A 1 199 ? 5.289 15.016 -20.283 1.00 72.69 199 ASP A N 1
ATOM 1584 C CA . ASP A 1 199 ? 4.238 14.023 -20.513 1.00 72.69 199 ASP A CA 1
ATOM 1585 C C . ASP A 1 199 ? 4.733 12.595 -20.275 1.00 72.69 199 ASP A C 1
ATOM 1587 O O . ASP A 1 199 ? 4.031 11.774 -19.684 1.00 72.69 199 ASP A O 1
ATOM 1591 N N . HIS A 1 200 ? 5.976 12.304 -20.668 1.00 77.50 200 HIS A N 1
ATOM 1592 C CA . HIS A 1 200 ? 6.590 11.007 -20.410 1.00 77.50 200 HIS A CA 1
ATOM 1593 C C . HIS A 1 200 ? 6.781 10.776 -18.903 1.00 77.50 200 HIS A C 1
ATOM 1595 O O . HIS A 1 200 ? 6.437 9.713 -18.385 1.00 77.50 200 HIS A O 1
ATOM 1601 N N . LYS A 1 201 ? 7.255 11.789 -18.164 1.00 76.06 201 LYS A N 1
ATOM 1602 C CA . LYS A 1 201 ? 7.404 11.698 -16.700 1.00 76.06 201 LYS A CA 1
ATOM 1603 C C . LYS A 1 201 ? 6.061 11.457 -16.014 1.00 76.06 201 LYS A C 1
ATOM 1605 O O . LYS A 1 201 ? 5.970 10.564 -15.175 1.00 76.06 201 LYS A O 1
ATOM 1610 N N . MET A 1 202 ? 5.023 12.186 -16.427 1.00 77.00 202 MET A N 1
ATOM 1611 C CA . MET A 1 202 ? 3.664 12.014 -15.910 1.00 77.00 202 MET A CA 1
ATOM 1612 C C . MET A 1 202 ? 3.128 10.606 -16.168 1.00 77.00 202 MET A C 1
ATOM 1614 O O . MET A 1 202 ? 2.520 10.011 -15.282 1.00 77.00 202 MET A O 1
ATOM 1618 N N . MET A 1 203 ? 3.379 10.047 -17.354 1.00 81.62 203 MET A N 1
ATOM 1619 C CA . MET A 1 203 ? 2.959 8.688 -17.691 1.00 81.62 203 MET A CA 1
ATOM 1620 C C . MET A 1 203 ? 3.653 7.644 -16.811 1.00 81.62 203 MET A C 1
ATOM 1622 O O . MET A 1 203 ? 2.985 6.772 -16.260 1.00 81.62 203 MET A O 1
ATOM 1626 N N . VAL A 1 204 ? 4.972 7.747 -16.624 1.00 85.12 204 VAL A N 1
ATOM 1627 C CA . VAL A 1 204 ? 5.725 6.815 -15.768 1.00 85.12 204 VAL A CA 1
ATOM 1628 C C . VAL A 1 204 ? 5.264 6.908 -14.311 1.00 85.12 204 VAL A C 1
ATOM 1630 O O . VAL A 1 204 ? 5.075 5.881 -13.659 1.00 85.12 204 VAL A O 1
ATOM 1633 N N . GLU A 1 205 ? 5.045 8.118 -13.792 1.00 82.38 205 GLU A N 1
ATOM 1634 C CA . GLU A 1 205 ? 4.532 8.313 -12.432 1.00 82.38 205 GLU A CA 1
ATOM 1635 C C . GLU A 1 205 ? 3.102 7.786 -12.273 1.00 82.38 205 GLU A C 1
ATOM 1637 O O . GLU A 1 205 ? 2.790 7.162 -11.258 1.00 82.38 205 GLU A O 1
ATOM 1642 N N . ALA A 1 206 ? 2.237 7.987 -13.271 1.00 83.75 206 ALA A N 1
ATOM 1643 C CA . ALA A 1 206 ? 0.890 7.432 -13.277 1.00 83.75 206 ALA A CA 1
ATOM 1644 C C . ALA A 1 206 ? 0.931 5.898 -13.246 1.00 83.75 206 ALA A C 1
ATOM 1646 O O . ALA A 1 206 ? 0.369 5.297 -12.333 1.00 83.75 206 ALA A O 1
ATOM 1647 N N . ILE A 1 207 ? 1.668 5.260 -14.158 1.00 87.94 207 ILE A N 1
ATOM 1648 C CA . ILE A 1 207 ? 1.809 3.796 -14.190 1.00 87.94 207 ILE A CA 1
ATOM 1649 C C . ILE A 1 207 ? 2.360 3.281 -12.863 1.00 87.94 207 ILE A C 1
ATOM 1651 O O . ILE A 1 207 ? 1.808 2.349 -12.285 1.00 87.94 207 ILE A O 1
ATOM 1655 N N . GLY A 1 208 ? 3.402 3.921 -12.328 1.00 89.31 208 GLY A N 1
ATOM 1656 C CA . GLY A 1 208 ? 3.965 3.517 -11.048 1.00 89.31 208 GLY A CA 1
ATOM 1657 C C . GLY A 1 208 ? 2.956 3.602 -9.902 1.00 89.31 208 GLY A C 1
ATOM 1658 O O . GLY A 1 208 ? 2.908 2.710 -9.059 1.00 89.31 208 GLY A O 1
ATOM 1659 N N . ARG A 1 209 ? 2.119 4.643 -9.879 1.00 87.94 209 ARG A N 1
ATOM 1660 C CA . ARG A 1 209 ? 1.096 4.826 -8.841 1.00 87.94 209 ARG A CA 1
ATOM 1661 C C . ARG A 1 209 ? -0.021 3.801 -8.977 1.00 87.94 209 ARG A C 1
ATOM 1663 O O . ARG A 1 209 ? -0.489 3.309 -7.959 1.00 87.94 209 ARG A O 1
ATOM 1670 N N . HIS A 1 210 ? -0.400 3.456 -10.207 1.00 89.19 210 HIS A N 1
ATOM 1671 C CA . HIS A 1 210 ? -1.351 2.381 -10.483 1.00 89.19 210 HIS A CA 1
ATOM 1672 C C . HIS A 1 210 ? -0.835 1.038 -9.949 1.00 89.19 210 HIS A C 1
ATOM 1674 O O . HIS A 1 210 ? -1.524 0.390 -9.174 1.00 89.19 210 HIS A O 1
ATOM 1680 N N . LEU A 1 211 ? 0.422 0.684 -10.242 1.00 91.12 211 LEU A N 1
ATOM 1681 C CA . LEU A 1 211 ? 1.037 -0.556 -9.747 1.00 91.12 211 LEU A CA 1
ATOM 1682 C C . LEU A 1 211 ? 1.098 -0.619 -8.216 1.00 91.12 211 LEU A C 1
ATOM 1684 O O . LEU A 1 211 ? 0.829 -1.666 -7.634 1.00 91.12 211 LEU A O 1
ATOM 1688 N N . VAL A 1 212 ? 1.459 0.490 -7.556 1.00 91.31 212 VAL A N 1
ATOM 1689 C CA . VAL A 1 212 ? 1.467 0.560 -6.085 1.00 91.31 212 VAL A CA 1
ATOM 1690 C C . VAL A 1 212 ? 0.053 0.433 -5.527 1.00 91.31 212 VAL A C 1
ATOM 1692 O O . VAL A 1 212 ? -0.142 -0.262 -4.533 1.00 91.31 212 VAL A O 1
ATOM 1695 N N . TYR A 1 213 ? -0.926 1.093 -6.150 1.00 90.88 213 TYR A N 1
ATOM 1696 C CA . TYR A 1 213 ? -2.320 1.010 -5.732 1.00 90.88 213 TYR A CA 1
ATOM 1697 C C . TYR A 1 213 ? -2.843 -0.427 -5.838 1.00 90.88 213 TYR A C 1
ATOM 1699 O O . TYR A 1 213 ? -3.346 -0.956 -4.851 1.00 90.88 213 TYR A O 1
ATOM 1707 N N . ASP A 1 214 ? -2.642 -1.090 -6.976 1.00 90.88 214 ASP A N 1
ATOM 1708 C CA . ASP A 1 214 ? -3.080 -2.472 -7.192 1.00 90.88 214 ASP A CA 1
ATOM 1709 C C . ASP A 1 214 ? -2.408 -3.444 -6.221 1.00 90.88 214 ASP A C 1
ATOM 1711 O O . ASP A 1 214 ? -3.073 -4.304 -5.643 1.00 90.88 214 ASP A O 1
ATOM 1715 N N . ALA A 1 215 ? -1.103 -3.280 -5.987 1.00 91.31 215 ALA A N 1
ATOM 1716 C CA . ALA A 1 215 ? -0.373 -4.037 -4.976 1.00 91.31 215 ALA A CA 1
ATOM 1717 C C . ALA A 1 215 ? -0.963 -3.808 -3.568 1.00 91.31 215 ALA A C 1
ATOM 1719 O O . ALA A 1 215 ? -1.223 -4.743 -2.813 1.00 91.31 215 ALA A O 1
ATOM 1720 N N . ALA A 1 216 ? -1.245 -2.562 -3.192 1.00 90.75 216 ALA A N 1
ATOM 1721 C CA . ALA A 1 216 ? -1.856 -2.264 -1.899 1.00 90.75 216 ALA A CA 1
ATOM 1722 C C . ALA A 1 216 ? -3.271 -2.859 -1.761 1.00 90.75 216 ALA A C 1
ATOM 1724 O O . ALA A 1 216 ? -3.673 -3.273 -0.665 1.00 90.75 216 ALA A O 1
ATOM 1725 N N . GLN A 1 217 ? -4.036 -2.916 -2.856 1.00 89.31 217 GLN A N 1
ATOM 1726 C CA . GLN A 1 217 ? -5.377 -3.498 -2.858 1.00 89.31 217 GLN A CA 1
ATOM 1727 C C . GLN A 1 217 ? -5.370 -5.022 -2.730 1.00 89.31 217 GLN A C 1
ATOM 1729 O O . GLN A 1 217 ? -6.176 -5.566 -1.976 1.00 89.31 217 GLN A O 1
ATOM 1734 N N . SER A 1 218 ? -4.431 -5.701 -3.385 1.00 89.75 218 SER A N 1
ATOM 1735 C CA . SER A 1 218 ? -4.298 -7.161 -3.327 1.00 89.75 218 SER A CA 1
ATOM 1736 C C . SER A 1 218 ? -3.569 -7.679 -2.090 1.00 89.75 218 SER A C 1
ATOM 1738 O O . SER A 1 218 ? -3.630 -8.873 -1.815 1.00 89.75 218 SER A O 1
ATOM 1740 N N . THR A 1 219 ? -2.885 -6.809 -1.337 1.00 92.00 219 THR A N 1
ATOM 1741 C CA . THR A 1 219 ? -2.155 -7.221 -0.134 1.00 92.00 219 THR A CA 1
ATOM 1742 C C . THR A 1 219 ? -3.115 -7.869 0.864 1.00 92.00 219 THR A C 1
ATOM 1744 O O . THR A 1 219 ? -4.009 -7.204 1.411 1.00 92.00 219 THR A O 1
ATOM 1747 N N . ALA A 1 220 ? -2.894 -9.154 1.137 1.00 93.44 220 ALA A N 1
ATOM 1748 C CA . ALA A 1 220 ? -3.675 -9.904 2.104 1.00 93.44 220 ALA A CA 1
ATOM 1749 C C . ALA A 1 220 ? -3.428 -9.413 3.535 1.00 93.44 220 ALA A C 1
ATOM 1751 O O . ALA A 1 220 ? -2.289 -9.204 3.959 1.00 93.44 220 ALA A O 1
ATOM 1752 N N . LEU A 1 221 ? -4.498 -9.250 4.308 1.00 94.88 221 LEU A N 1
ATOM 1753 C CA . LEU A 1 221 ? -4.448 -8.725 5.670 1.00 94.88 221 LEU A CA 1
ATOM 1754 C C . LEU A 1 221 ? -4.215 -9.861 6.671 1.00 94.88 221 LEU A C 1
ATOM 1756 O O . LEU A 1 221 ? -5.036 -10.767 6.797 1.00 94.88 221 LEU A O 1
ATOM 1760 N N . MET A 1 222 ? -3.106 -9.818 7.412 1.00 95.00 222 MET A N 1
ATOM 1761 C CA . MET A 1 222 ? -2.781 -10.836 8.414 1.00 95.00 222 MET A CA 1
ATOM 1762 C C . MET A 1 222 ? -3.580 -10.634 9.705 1.00 95.00 222 MET A C 1
ATOM 1764 O O . MET A 1 222 ? -4.094 -9.552 10.004 1.00 95.00 222 MET A O 1
ATOM 1768 N N . SER A 1 223 ? -3.615 -11.679 10.531 1.00 94.88 223 SER A N 1
ATOM 1769 C CA . SER A 1 223 ? -4.309 -11.678 11.824 1.00 94.88 223 SER A CA 1
ATOM 1770 C C . SER A 1 223 ? -3.788 -10.578 12.762 1.00 94.88 223 SER A C 1
ATOM 1772 O O . SER A 1 223 ? -4.560 -9.930 13.472 1.00 94.88 223 SER A O 1
ATOM 1774 N N . THR A 1 224 ? -2.483 -10.300 12.711 1.00 95.44 224 THR A N 1
ATOM 1775 C CA . THR A 1 224 ? -1.827 -9.226 13.465 1.00 95.44 224 THR A CA 1
ATOM 1776 C C . THR A 1 224 ? -2.210 -7.833 12.972 1.00 95.44 224 THR A C 1
ATOM 1778 O O . THR A 1 224 ? -2.306 -6.926 13.801 1.00 95.44 224 THR A O 1
ATOM 1781 N N . ASN A 1 225 ? -2.500 -7.648 11.676 1.00 96.12 225 ASN A N 1
ATOM 1782 C CA . ASN A 1 225 ? -2.973 -6.369 11.137 1.00 96.12 225 ASN A CA 1
ATOM 1783 C C . ASN A 1 225 ? -4.357 -6.022 11.704 1.00 96.12 225 ASN A C 1
ATOM 1785 O O . ASN A 1 225 ? -4.542 -4.946 12.278 1.00 96.12 225 ASN A O 1
ATOM 1789 N N . VAL A 1 226 ? -5.304 -6.964 11.617 1.00 96.44 226 VAL A N 1
ATOM 1790 C CA . VAL A 1 226 ? -6.684 -6.778 12.100 1.00 96.44 226 VAL A CA 1
ATOM 1791 C C . VAL A 1 226 ? -6.716 -6.588 13.613 1.00 96.44 226 VAL A C 1
ATOM 1793 O O . VAL A 1 226 ? -7.327 -5.643 14.111 1.00 96.44 226 VAL A O 1
ATOM 1796 N N . LEU A 1 227 ? -5.997 -7.433 14.354 1.00 96.38 227 LEU A N 1
ATOM 1797 C CA . LEU A 1 227 ? -5.916 -7.332 15.807 1.00 96.38 227 LEU A CA 1
ATOM 1798 C C . LEU A 1 227 ? -5.321 -5.990 16.264 1.00 96.38 227 LEU A C 1
ATOM 1800 O O . LEU A 1 227 ? -5.849 -5.367 17.186 1.00 96.38 227 LEU A O 1
ATOM 1804 N N . SER A 1 228 ? -4.240 -5.534 15.624 1.00 96.69 228 SER A N 1
ATOM 1805 C CA . SER A 1 228 ? -3.600 -4.256 15.965 1.00 96.69 228 SER A CA 1
ATOM 1806 C C . SER A 1 228 ? -4.526 -3.076 15.683 1.00 96.69 228 SER A C 1
ATOM 1808 O O . SER A 1 228 ? -4.632 -2.174 16.512 1.00 96.69 228 SER A O 1
ATOM 1810 N N . TYR A 1 229 ? -5.249 -3.108 14.560 1.00 97.00 229 TYR A N 1
ATOM 1811 C CA . TYR A 1 229 ? -6.253 -2.097 14.243 1.00 97.00 229 TYR A CA 1
ATOM 1812 C C . TYR A 1 229 ? -7.361 -2.053 15.298 1.00 97.00 229 TYR A C 1
ATOM 1814 O O . TYR A 1 229 ? -7.634 -0.979 15.827 1.00 97.00 229 TYR A O 1
ATOM 1822 N N . VAL A 1 230 ? -7.948 -3.196 15.673 1.00 96.94 230 VAL A N 1
ATOM 1823 C CA . VAL A 1 230 ? -9.006 -3.268 16.700 1.00 96.94 230 VAL A CA 1
ATOM 1824 C C . VAL A 1 230 ? -8.517 -2.721 18.044 1.00 96.94 230 VAL A C 1
ATOM 1826 O O . VAL A 1 230 ? -9.229 -1.958 18.696 1.00 96.94 230 VAL A O 1
ATOM 1829 N N . LEU A 1 231 ? -7.291 -3.051 18.460 1.00 95.81 231 LEU A N 1
ATOM 1830 C CA . LEU A 1 231 ? -6.718 -2.547 19.714 1.00 95.81 231 LEU A CA 1
ATOM 1831 C C . LEU A 1 231 ? -6.491 -1.025 19.703 1.00 95.81 231 LEU A C 1
ATOM 1833 O O . LEU A 1 231 ? -6.631 -0.389 20.748 1.00 95.81 231 LEU A O 1
ATOM 1837 N N . LEU A 1 232 ? -6.142 -0.439 18.552 1.00 95.31 232 LEU A N 1
ATOM 1838 C CA . LEU A 1 232 ? -5.841 0.993 18.424 1.00 95.31 232 LEU A CA 1
ATOM 1839 C C . LEU A 1 232 ? -7.052 1.869 18.064 1.00 95.31 232 LEU A C 1
ATOM 1841 O O . LEU A 1 232 ? -7.051 3.063 18.367 1.00 95.31 232 LEU A O 1
ATOM 1845 N N . SER A 1 233 ? -8.080 1.317 17.423 1.00 92.88 233 SER A N 1
ATOM 1846 C CA . SER A 1 233 ? -9.253 2.073 16.959 1.00 92.88 233 SER A CA 1
ATOM 1847 C C . SER A 1 233 ? -10.483 1.827 17.833 1.00 92.88 233 SER A C 1
ATOM 1849 O O . SER A 1 233 ? -11.008 2.772 18.414 1.00 92.88 233 SER A O 1
ATOM 1851 N N . GLU A 1 234 ? -10.891 0.569 17.998 1.00 92.69 234 GLU A N 1
ATOM 1852 C CA . GLU A 1 234 ? -12.139 0.188 18.671 1.00 92.69 234 GLU A CA 1
ATOM 1853 C C . GLU A 1 234 ? -11.972 -0.003 20.185 1.00 92.69 234 GLU A C 1
ATOM 1855 O O . GLU A 1 234 ? -12.812 0.420 20.974 1.00 92.69 234 GLU A O 1
ATOM 1860 N N . GLN A 1 235 ? -10.879 -0.642 20.613 1.00 93.38 235 GLN A N 1
ATOM 1861 C CA . GLN A 1 235 ? -10.660 -1.081 21.998 1.00 93.38 235 GLN A CA 1
ATOM 1862 C C . GLN A 1 235 ? -9.471 -0.369 22.661 1.00 93.38 235 GLN A C 1
ATOM 1864 O O . GLN A 1 235 ? -8.682 -0.981 23.385 1.00 93.38 235 GLN A O 1
ATOM 1869 N N . ARG A 1 236 ? -9.368 0.957 22.471 1.00 90.75 236 ARG A N 1
ATOM 1870 C CA . ARG A 1 236 ? -8.258 1.801 22.973 1.00 90.75 236 ARG A CA 1
ATOM 1871 C C . ARG A 1 236 ? -8.005 1.691 24.479 1.00 90.75 236 ARG A C 1
ATOM 1873 O O . ARG A 1 236 ? -6.869 1.807 24.930 1.00 90.75 236 ARG A O 1
ATOM 1880 N N . ARG A 1 237 ? -9.062 1.483 25.273 1.00 89.81 237 ARG A N 1
ATOM 1881 C CA . ARG A 1 237 ? -8.984 1.363 26.744 1.00 89.81 237 ARG A CA 1
ATOM 1882 C C . ARG A 1 237 ? -8.673 -0.061 27.224 1.00 89.81 237 ARG A C 1
ATOM 1884 O O . ARG A 1 237 ? -8.515 -0.275 28.423 1.00 89.81 237 ARG A O 1
ATOM 1891 N N . GLY A 1 238 ? -8.541 -1.013 26.302 1.00 91.12 238 GLY A N 1
ATOM 1892 C CA . GLY A 1 238 ? -8.467 -2.437 26.596 1.00 91.12 238 GLY A CA 1
ATOM 1893 C C . GLY A 1 238 ? -9.843 -3.093 26.652 1.00 91.12 238 GLY A C 1
ATOM 1894 O O . GLY A 1 238 ? -10.862 -2.437 26.852 1.00 91.12 238 GLY A O 1
ATOM 1895 N N . CYS A 1 239 ? -9.863 -4.409 26.471 1.00 94.56 239 CYS A N 1
ATOM 1896 C CA . CYS A 1 239 ? -11.086 -5.204 26.415 1.00 94.56 239 CYS A CA 1
ATOM 1897 C C . CYS A 1 239 ? -10.866 -6.612 26.978 1.00 94.56 239 CYS A C 1
ATOM 1899 O O . CYS A 1 239 ? -9.740 -7.028 27.264 1.00 94.56 239 CYS A O 1
ATOM 1901 N N . THR A 1 240 ? -11.952 -7.361 27.165 1.00 95.75 240 THR A N 1
ATOM 1902 C CA . THR A 1 240 ? -11.857 -8.788 27.510 1.00 95.75 240 THR A CA 1
ATOM 1903 C C . THR A 1 240 ? -11.493 -9.617 26.280 1.00 95.75 240 THR A C 1
ATOM 1905 O O . THR A 1 240 ? -11.783 -9.223 25.153 1.00 95.75 240 THR A O 1
ATOM 1908 N N . LEU A 1 241 ? -10.914 -10.806 26.477 1.00 93.94 241 LEU A N 1
ATOM 1909 C CA . LEU A 1 241 ? -10.575 -11.695 25.356 1.00 93.94 241 LEU A CA 1
ATOM 1910 C C . LEU A 1 241 ? -11.797 -12.059 24.488 1.00 93.94 241 LEU A C 1
ATOM 1912 O O . LEU A 1 241 ? -11.674 -12.133 23.272 1.00 93.94 241 LEU A O 1
ATOM 1916 N N . GLN A 1 242 ? -12.973 -12.246 25.096 1.00 94.06 242 GLN A N 1
ATOM 1917 C CA . GLN A 1 242 ? -14.213 -12.542 24.365 1.00 94.06 242 GLN A CA 1
ATOM 1918 C C . GLN A 1 242 ? -14.675 -11.354 23.515 1.00 94.06 242 GLN A C 1
ATOM 1920 O O . GLN A 1 242 ? -15.093 -11.530 22.375 1.00 94.06 242 GLN A O 1
ATOM 1925 N N . GLN A 1 243 ? -14.584 -10.137 24.054 1.00 95.12 243 GLN A N 1
ATOM 1926 C CA . GLN A 1 243 ? -14.911 -8.926 23.306 1.00 95.12 243 GLN A CA 1
ATOM 1927 C C . GLN A 1 243 ? -13.928 -8.706 22.153 1.00 95.12 243 GLN A C 1
ATOM 1929 O O . GLN A 1 243 ? -14.348 -8.381 21.049 1.00 95.12 243 GLN A O 1
ATOM 1934 N N . LEU A 1 244 ? -12.639 -8.959 22.390 1.00 95.38 244 LEU A N 1
ATOM 1935 C CA . LEU A 1 244 ? -11.605 -8.879 21.364 1.00 95.38 244 LEU A CA 1
ATOM 1936 C C . LEU A 1 244 ? -11.870 -9.850 20.210 1.00 95.38 244 LEU A C 1
ATOM 1938 O O . LEU A 1 244 ? -11.766 -9.457 19.056 1.00 95.38 244 LEU A O 1
ATOM 1942 N N . GLN A 1 245 ? -12.256 -11.091 20.521 1.00 95.75 245 GLN A N 1
ATOM 1943 C CA . GLN A 1 245 ? -12.646 -12.085 19.518 1.00 95.75 245 GLN A CA 1
ATOM 1944 C C . GLN A 1 245 ? -13.822 -11.591 18.673 1.00 95.75 245 GLN A C 1
ATOM 1946 O O . GLN A 1 245 ? -13.707 -11.571 17.453 1.00 95.75 245 GLN A O 1
ATOM 1951 N N . ARG A 1 246 ? -14.895 -11.100 19.305 1.00 96.19 246 ARG A N 1
ATOM 1952 C CA . ARG A 1 246 ? -16.061 -10.560 18.584 1.00 96.19 246 ARG A CA 1
ATOM 1953 C C . ARG A 1 246 ? -15.697 -9.390 17.667 1.00 96.19 246 ARG A C 1
ATOM 1955 O O . ARG A 1 246 ? -16.140 -9.364 16.527 1.00 96.19 246 ARG A O 1
ATOM 1962 N N . CYS A 1 247 ? -14.884 -8.444 18.143 1.00 96.56 247 CYS A N 1
ATOM 1963 C CA . CYS A 1 247 ? -14.436 -7.307 17.333 1.00 96.56 247 CYS A CA 1
ATOM 1964 C C . CYS A 1 247 ? -13.574 -7.750 16.143 1.00 96.56 247 CYS A C 1
ATOM 1966 O O . CYS A 1 247 ? -13.785 -7.284 15.029 1.00 96.56 247 CYS A O 1
ATOM 1968 N N . VAL A 1 248 ? -12.624 -8.668 16.353 1.00 96.44 248 VAL A N 1
ATOM 1969 C CA . VAL A 1 248 ? -11.757 -9.180 15.278 1.00 96.44 248 VAL A CA 1
ATOM 1970 C C . VAL A 1 248 ? -12.560 -9.959 14.237 1.00 96.44 248 VAL A C 1
ATOM 1972 O O . VAL A 1 248 ? -12.324 -9.789 13.044 1.00 96.44 248 VAL A O 1
ATOM 1975 N N . GLU A 1 249 ? -13.526 -10.769 14.668 1.00 96.06 249 GLU A N 1
ATOM 1976 C CA . GLU A 1 249 ? -14.431 -11.501 13.777 1.00 96.06 249 GLU A CA 1
ATOM 1977 C C . GLU A 1 249 ? -15.305 -10.553 12.955 1.00 96.06 249 GLU A C 1
ATOM 1979 O O . GLU A 1 249 ? -15.310 -10.640 11.729 1.00 96.06 249 GLU A O 1
ATOM 1984 N N . ALA A 1 250 ? -15.969 -9.593 13.607 1.00 95.19 250 ALA A N 1
ATOM 1985 C CA . ALA A 1 250 ? -16.794 -8.598 12.927 1.00 95.19 250 ALA A CA 1
ATOM 1986 C C . ALA A 1 250 ? -15.974 -7.767 11.929 1.00 95.19 250 ALA A C 1
ATOM 1988 O O . ALA A 1 250 ? -16.399 -7.551 10.794 1.00 95.19 250 ALA A O 1
ATOM 1989 N N . ARG A 1 251 ? -14.766 -7.341 12.323 1.00 95.38 251 ARG A N 1
ATOM 1990 C CA . ARG A 1 251 ? -13.882 -6.554 11.458 1.00 95.38 251 ARG A CA 1
ATOM 1991 C C . ARG A 1 251 ? -13.357 -7.371 10.280 1.00 95.38 251 ARG A C 1
ATOM 1993 O O . ARG A 1 251 ? -13.311 -6.850 9.170 1.00 95.38 251 ARG A O 1
ATOM 2000 N N . GLY A 1 252 ? -12.994 -8.634 10.501 1.00 95.44 252 GLY A N 1
ATOM 2001 C CA . GLY A 1 252 ? -12.606 -9.561 9.437 1.00 95.44 252 GLY A CA 1
ATOM 2002 C C . GLY A 1 252 ? -13.739 -9.786 8.435 1.00 95.44 252 GLY A C 1
ATOM 2003 O O . GLY A 1 252 ? -13.524 -9.638 7.236 1.00 95.44 252 GLY A O 1
ATOM 2004 N N . ALA A 1 253 ? -14.955 -10.051 8.919 1.00 94.31 253 ALA A N 1
ATOM 2005 C CA . ALA A 1 253 ? -16.130 -10.239 8.070 1.00 94.31 253 ALA A CA 1
ATOM 2006 C C . ALA A 1 253 ? -16.444 -8.993 7.223 1.00 94.31 253 ALA A C 1
ATOM 2008 O O . ALA A 1 253 ? -16.698 -9.118 6.028 1.00 94.31 253 ALA A O 1
ATOM 2009 N N . ALA A 1 254 ? -16.359 -7.793 7.810 1.00 93.31 254 ALA A N 1
ATOM 2010 C CA . ALA A 1 254 ? -16.554 -6.537 7.083 1.00 93.31 254 ALA A CA 1
ATOM 2011 C C . ALA A 1 254 ? -15.505 -6.330 5.976 1.00 93.31 254 ALA A C 1
ATOM 2013 O O . ALA A 1 254 ? -15.847 -5.949 4.860 1.00 93.31 254 ALA A O 1
ATOM 2014 N N . LEU A 1 255 ? -14.231 -6.626 6.258 1.00 94.38 255 LEU A N 1
ATOM 2015 C CA . LEU A 1 255 ? -13.152 -6.536 5.267 1.00 94.38 255 LEU A CA 1
ATOM 2016 C C . LEU A 1 255 ? -13.358 -7.526 4.116 1.00 94.38 255 LEU A C 1
ATOM 2018 O O . LEU A 1 255 ? -13.210 -7.156 2.954 1.00 94.38 255 LEU A O 1
ATOM 2022 N N . GLN A 1 256 ? -13.745 -8.761 4.432 1.00 93.88 256 GLN A N 1
ATOM 2023 C CA . GLN A 1 256 ? -14.027 -9.780 3.426 1.00 93.88 256 GLN A CA 1
ATOM 2024 C C . GLN A 1 256 ? -15.243 -9.409 2.563 1.00 93.88 256 GLN A C 1
ATOM 2026 O O . GLN A 1 256 ? -15.202 -9.585 1.347 1.00 93.88 256 GLN A O 1
ATOM 2031 N N . ALA A 1 257 ? -16.297 -8.843 3.162 1.00 92.25 257 ALA A N 1
ATOM 2032 C CA . ALA A 1 257 ? -17.453 -8.320 2.432 1.00 92.25 257 ALA A CA 1
ATOM 2033 C C . ALA A 1 257 ? -17.077 -7.153 1.501 1.00 92.25 257 ALA A C 1
ATOM 2035 O O . ALA A 1 257 ? -17.630 -7.035 0.412 1.00 92.25 257 ALA A O 1
ATOM 2036 N N . ALA A 1 258 ? -16.086 -6.344 1.887 1.00 90.12 258 ALA A N 1
ATOM 2037 C CA . ALA A 1 258 ? -15.501 -5.293 1.055 1.00 90.12 258 ALA A CA 1
ATOM 2038 C C . ALA A 1 258 ? -14.483 -5.815 0.013 1.00 90.12 258 ALA A C 1
ATOM 2040 O O . ALA A 1 258 ? -13.770 -5.022 -0.602 1.00 90.12 258 ALA A O 1
ATOM 2041 N N . GLY A 1 259 ? -14.376 -7.136 -0.174 1.00 91.69 259 GLY A N 1
ATOM 2042 C CA . GLY A 1 259 ? -13.495 -7.759 -1.165 1.00 91.69 259 GLY A CA 1
ATOM 2043 C C . GLY A 1 259 ? -12.015 -7.799 -0.778 1.00 91.69 259 GLY A C 1
ATOM 2044 O O . GLY A 1 259 ? -11.174 -8.084 -1.629 1.00 91.69 259 GLY A O 1
ATOM 2045 N N . ARG A 1 260 ? -11.665 -7.517 0.485 1.00 93.50 260 ARG A N 1
ATOM 2046 C CA . ARG A 1 260 ? -10.284 -7.633 0.969 1.00 93.50 260 ARG A CA 1
ATOM 2047 C C . ARG A 1 260 ? -9.941 -9.083 1.277 1.00 93.50 260 ARG A C 1
ATOM 2049 O O . ARG A 1 260 ? -10.701 -9.794 1.931 1.00 93.50 260 ARG A O 1
ATOM 2056 N N . ASP A 1 261 ? -8.747 -9.482 0.865 1.00 93.75 261 ASP A N 1
ATOM 2057 C CA . ASP A 1 261 ? -8.209 -10.800 1.166 1.00 93.75 261 ASP A CA 1
ATOM 2058 C C . ASP A 1 261 ? -7.685 -10.870 2.608 1.00 93.75 261 ASP A C 1
ATOM 2060 O O . ASP A 1 261 ? -6.990 -9.968 3.091 1.00 93.75 261 ASP A O 1
ATOM 2064 N N . LEU A 1 262 ? -8.022 -11.956 3.301 1.00 94.69 262 LEU A N 1
ATOM 2065 C CA . LEU A 1 262 ? -7.564 -12.235 4.655 1.00 94.69 262 LEU A CA 1
ATOM 2066 C C . LEU A 1 262 ? -6.494 -13.324 4.595 1.00 94.69 262 LEU A C 1
ATOM 2068 O O . LEU A 1 262 ? -6.718 -14.442 4.135 1.00 94.69 262 LEU A O 1
ATOM 2072 N N . GLY A 1 263 ? -5.318 -13.018 5.136 1.00 91.88 263 GLY A N 1
ATOM 2073 C CA . GLY A 1 263 ? -4.166 -13.916 5.193 1.00 91.88 263 GLY A CA 1
ATOM 2074 C C . GLY A 1 263 ? -4.304 -15.068 6.192 1.00 91.88 263 GLY A C 1
ATOM 2075 O O . GLY A 1 263 ? -3.302 -15.675 6.561 1.00 91.88 263 GLY A O 1
ATOM 2076 N N . TYR A 1 264 ? -5.512 -15.341 6.679 1.00 92.06 264 TYR A N 1
ATOM 2077 C CA . TYR A 1 264 ? -5.792 -16.293 7.744 1.00 92.06 264 TYR A CA 1
ATOM 2078 C C . TYR A 1 264 ? -7.172 -16.930 7.575 1.00 92.06 264 TYR A C 1
ATOM 2080 O O . TYR A 1 264 ? -8.085 -16.345 6.999 1.00 92.06 264 TYR A O 1
ATOM 2088 N N . THR A 1 265 ? -7.345 -18.116 8.154 1.00 88.19 265 THR A N 1
ATOM 2089 C CA . THR A 1 265 ? -8.613 -18.856 8.173 1.00 88.19 265 THR A CA 1
ATOM 2090 C C . THR A 1 265 ? -8.753 -19.630 9.481 1.00 88.19 265 THR A C 1
ATOM 2092 O O . THR A 1 265 ? -7.743 -20.004 10.079 1.00 88.19 265 THR A O 1
ATOM 2095 N N . GLY A 1 266 ? -9.983 -19.947 9.890 1.00 86.62 266 GLY A N 1
ATOM 2096 C CA . GLY A 1 266 ? -10.262 -20.845 11.016 1.00 86.62 266 GLY A CA 1
ATOM 2097 C C . GLY A 1 266 ? -10.961 -20.170 12.195 1.00 86.62 266 GLY A C 1
ATOM 2098 O O . GLY A 1 266 ? -11.552 -19.105 12.054 1.00 86.62 266 GLY A O 1
ATOM 2099 N N . ASP A 1 267 ? -10.908 -20.822 13.359 1.00 92.88 267 ASP A N 1
ATOM 2100 C CA . ASP A 1 267 ? -11.549 -20.349 14.590 1.00 92.88 267 ASP A CA 1
ATOM 2101 C C . ASP A 1 267 ? -10.928 -19.037 15.102 1.00 92.88 267 ASP A C 1
ATOM 2103 O O . ASP A 1 267 ? -9.727 -18.963 15.396 1.00 92.88 267 ASP A O 1
ATOM 2107 N N . THR A 1 268 ? -11.779 -18.028 15.297 1.00 93.19 268 THR A N 1
ATOM 2108 C CA . THR A 1 268 ? -11.424 -16.706 15.826 1.00 93.19 268 THR A CA 1
ATOM 2109 C C . THR A 1 268 ? -10.689 -16.799 17.161 1.00 93.19 268 THR A C 1
ATOM 2111 O O . THR A 1 268 ? -9.753 -16.038 17.417 1.00 93.19 268 THR A O 1
ATOM 2114 N N . SER A 1 269 ? -11.066 -17.737 18.035 1.00 93.50 269 SER A N 1
ATOM 2115 C CA . SER A 1 269 ? -10.424 -17.867 19.346 1.00 93.50 269 SER A CA 1
ATOM 2116 C C . SER A 1 269 ? -8.956 -18.277 19.225 1.00 93.50 269 SER A C 1
ATOM 2118 O O . SER A 1 269 ? -8.091 -17.704 19.899 1.00 93.50 269 SER A O 1
ATOM 2120 N N . SER A 1 270 ? -8.670 -19.235 18.349 1.00 94.06 270 SER A N 1
ATOM 2121 C CA . SER A 1 270 ? -7.315 -19.709 18.061 1.00 94.06 270 SER A CA 1
ATOM 2122 C C . SER A 1 270 ? -6.490 -18.645 17.334 1.00 94.06 270 SER A C 1
ATOM 2124 O O . SER A 1 270 ? -5.344 -18.393 17.709 1.00 94.06 270 SER A O 1
ATOM 2126 N N . LEU A 1 271 ? -7.103 -17.940 16.382 1.00 93.69 271 LEU A N 1
ATOM 2127 C CA . LEU A 1 271 ? -6.477 -16.840 15.654 1.00 93.69 271 LEU A CA 1
ATOM 2128 C C . LEU A 1 271 ? -6.056 -15.697 16.575 1.00 93.69 271 LEU A C 1
ATOM 2130 O O . LEU A 1 271 ? -4.916 -15.245 16.515 1.00 93.69 271 LEU A O 1
ATOM 2134 N N . VAL A 1 272 ? -6.950 -15.235 17.453 1.00 95.06 272 VAL A N 1
ATOM 2135 C CA . VAL A 1 272 ? -6.638 -14.133 18.374 1.00 95.06 272 VAL A CA 1
ATOM 2136 C C . VAL A 1 272 ? -5.515 -14.535 19.327 1.00 95.06 272 VAL A C 1
ATOM 2138 O O . VAL A 1 272 ? -4.639 -13.721 19.613 1.00 95.06 272 VAL A O 1
ATOM 2141 N N . LYS A 1 273 ? -5.483 -15.789 19.796 1.00 93.44 273 LYS A N 1
ATOM 2142 C CA . LYS A 1 273 ? -4.372 -16.288 20.623 1.00 93.44 273 LYS A CA 1
ATOM 2143 C C . LYS A 1 273 ? -3.045 -16.249 19.865 1.00 93.44 273 LYS A C 1
ATOM 2145 O O . LYS A 1 273 ? -2.093 -15.688 20.407 1.00 93.44 273 LYS A O 1
ATOM 2150 N N . HIS A 1 274 ? -3.018 -16.761 18.632 1.00 93.19 274 HIS A N 1
ATOM 2151 C CA . HIS A 1 274 ? -1.844 -16.738 17.752 1.00 93.19 274 HIS A CA 1
ATOM 2152 C C . HIS A 1 274 ? -1.366 -15.308 17.487 1.00 93.19 274 HIS A C 1
ATOM 2154 O O . HIS A 1 274 ? -0.226 -14.966 17.788 1.00 93.19 274 HIS A O 1
ATOM 2160 N N . ALA A 1 275 ? -2.254 -14.419 17.044 1.00 94.12 275 ALA A N 1
ATOM 2161 C CA . ALA A 1 275 ? -1.918 -13.024 16.768 1.00 94.12 275 ALA A CA 1
ATOM 2162 C C . ALA A 1 275 ? -1.386 -12.294 18.015 1.00 94.12 275 ALA A C 1
ATOM 2164 O O . ALA A 1 275 ? -0.402 -11.558 17.943 1.00 94.12 275 ALA A O 1
ATOM 2165 N N . LEU A 1 276 ? -1.972 -12.541 19.193 1.00 94.25 276 LEU A N 1
ATOM 2166 C CA . LEU A 1 276 ? -1.472 -11.984 20.450 1.00 94.25 276 LEU A CA 1
ATOM 2167 C C . LEU A 1 276 ? -0.117 -12.580 20.881 1.00 94.25 276 LEU A C 1
ATOM 2169 O O . LEU A 1 276 ? 0.575 -11.967 21.695 1.00 94.25 276 LEU A O 1
ATOM 2173 N N . GLU A 1 277 ? 0.235 -13.793 20.454 1.00 92.38 277 GLU A N 1
ATOM 2174 C CA . GLU A 1 277 ? 1.565 -14.384 20.670 1.00 92.38 277 GLU A CA 1
ATOM 2175 C C . GLU A 1 277 ? 2.593 -13.782 19.711 1.00 92.38 277 GLU A C 1
ATOM 2177 O O . GLU A 1 277 ? 3.686 -13.417 20.151 1.00 92.38 277 GLU A O 1
ATOM 2182 N N . MET A 1 278 ? 2.207 -13.582 18.448 1.00 91.81 278 MET A N 1
ATOM 2183 C CA . MET A 1 278 ? 3.031 -12.947 17.421 1.00 91.81 278 MET A CA 1
ATOM 2184 C C . MET A 1 278 ? 3.391 -11.498 17.771 1.00 91.81 278 MET A C 1
ATOM 2186 O O . MET A 1 278 ? 4.565 -11.131 17.699 1.00 91.81 278 MET A O 1
ATOM 2190 N N . LEU A 1 279 ? 2.416 -10.697 18.222 1.00 91.56 279 LEU A N 1
ATOM 2191 C CA . LEU A 1 279 ? 2.656 -9.328 18.704 1.00 91.56 279 LEU A CA 1
ATOM 2192 C C . LEU A 1 279 ? 3.485 -9.304 20.003 1.00 91.56 279 LEU A C 1
ATOM 2194 O O . LEU A 1 279 ? 4.261 -8.381 20.253 1.00 91.56 279 LEU A O 1
ATOM 2198 N N . GLY A 1 280 ? 3.343 -10.336 20.838 1.00 89.81 280 GLY A N 1
ATOM 2199 C CA . GLY A 1 280 ? 4.120 -10.517 22.058 1.00 89.81 280 GLY A CA 1
ATOM 2200 C C . GLY A 1 280 ? 3.851 -9.485 23.163 1.00 89.81 280 GLY A C 1
ATOM 2201 O O . GLY A 1 280 ? 3.089 -8.528 23.031 1.00 89.81 280 GLY A O 1
ATOM 2202 N N . ARG A 1 281 ? 4.523 -9.682 24.307 1.00 86.12 281 ARG A N 1
ATOM 2203 C CA . ARG A 1 281 ? 4.341 -8.860 25.524 1.00 86.12 281 ARG A CA 1
ATOM 2204 C C . ARG A 1 281 ? 4.890 -7.435 25.410 1.00 86.12 281 ARG A C 1
ATOM 2206 O O . ARG A 1 281 ? 4.580 -6.602 26.253 1.00 86.12 281 ARG A O 1
ATOM 2213 N N . GLY A 1 282 ? 5.738 -7.176 24.412 1.00 86.44 282 GLY A N 1
ATOM 2214 C CA . GLY A 1 282 ? 6.292 -5.845 24.157 1.00 86.44 282 GLY A CA 1
ATOM 2215 C C . GLY A 1 282 ? 5.261 -4.883 23.570 1.00 86.44 282 GLY A C 1
ATOM 2216 O O . GLY A 1 282 ? 5.319 -3.691 23.860 1.00 86.44 282 GLY A O 1
ATOM 2217 N N . LEU A 1 283 ? 4.303 -5.409 22.799 1.00 90.69 283 LEU A N 1
ATOM 2218 C CA . LEU A 1 283 ? 3.265 -4.625 22.133 1.00 90.69 283 LEU A CA 1
ATOM 2219 C C . LEU A 1 283 ? 1.913 -4.728 22.828 1.00 90.69 283 LEU A C 1
ATOM 2221 O O . LEU A 1 283 ? 1.170 -3.751 22.876 1.00 90.69 283 LEU A O 1
ATOM 2225 N N . VAL A 1 284 ? 1.592 -5.897 23.386 1.00 92.94 284 VAL A N 1
ATOM 2226 C CA . VAL A 1 284 ? 0.289 -6.154 23.997 1.00 92.94 284 VAL A CA 1
ATOM 2227 C C . VAL A 1 284 ? 0.453 -6.645 25.428 1.00 92.94 284 VAL A C 1
ATOM 2229 O O . VAL A 1 284 ? 1.148 -7.623 25.708 1.00 92.94 284 VAL A O 1
ATOM 2232 N N . ARG A 1 285 ? -0.256 -5.992 26.348 1.00 92.25 285 ARG A N 1
ATOM 2233 C CA . ARG A 1 285 ? -0.300 -6.355 27.760 1.00 92.25 285 ARG A CA 1
ATOM 2234 C C . ARG A 1 285 ? -1.545 -7.184 28.054 1.00 92.25 285 ARG A C 1
ATOM 2236 O O . ARG A 1 285 ? -2.659 -6.799 27.699 1.00 92.25 285 ARG A O 1
ATOM 2243 N N . ARG A 1 286 ? -1.349 -8.314 28.736 1.00 90.19 286 ARG A N 1
ATOM 2244 C CA . ARG A 1 286 ? -2.426 -9.177 29.238 1.00 90.19 286 ARG A CA 1
ATOM 2245 C C . ARG A 1 286 ? -2.454 -9.087 30.766 1.00 90.19 286 ARG A C 1
ATOM 2247 O O . ARG A 1 286 ? -1.607 -9.680 31.428 1.00 90.19 286 ARG A O 1
ATOM 2254 N N . ASP A 1 287 ? -3.400 -8.326 31.311 1.00 84.75 287 ASP A N 1
ATOM 2255 C CA . ASP A 1 287 ? -3.623 -8.185 32.755 1.00 84.75 287 ASP A CA 1
ATOM 2256 C C . ASP A 1 287 ? -4.782 -9.120 33.155 1.00 84.75 287 ASP A C 1
ATOM 2258 O O . ASP A 1 287 ? -5.958 -8.747 33.162 1.00 84.75 287 ASP A O 1
ATOM 2262 N N . GLY A 1 288 ? -4.465 -10.391 33.417 1.00 83.31 288 GLY A N 1
ATOM 2263 C CA . GLY A 1 288 ? -5.462 -11.414 33.745 1.00 83.31 288 GLY A CA 1
ATOM 2264 C C . GLY A 1 288 ? -6.434 -11.680 32.589 1.00 83.31 288 GLY A C 1
ATOM 2265 O O . GLY A 1 288 ? -6.072 -12.330 31.611 1.00 83.31 288 GLY A O 1
ATOM 2266 N N . ARG A 1 289 ? -7.678 -11.193 32.711 1.00 83.62 289 ARG A N 1
ATOM 2267 C CA . ARG A 1 289 ? -8.734 -11.336 31.684 1.00 83.62 289 ARG A CA 1
ATOM 2268 C C . ARG A 1 289 ? -8.794 -10.177 30.685 1.00 83.62 289 ARG A C 1
ATOM 2270 O O . ARG A 1 289 ? -9.536 -10.282 29.708 1.00 83.62 289 ARG A O 1
ATOM 2277 N N . GLN A 1 290 ? -8.059 -9.093 30.928 1.00 91.75 290 GLN A N 1
ATOM 2278 C CA . GLN A 1 290 ? -8.046 -7.925 30.051 1.00 91.75 290 GLN A CA 1
ATOM 2279 C C . GLN A 1 290 ? -6.816 -7.911 29.147 1.00 91.75 290 GLN A C 1
ATOM 2281 O O . GLN A 1 290 ? -5.706 -8.257 29.557 1.00 91.75 290 GLN A O 1
ATOM 2286 N N . VAL A 1 291 ? -7.031 -7.476 27.912 1.00 94.00 291 VAL A N 1
ATOM 2287 C CA . VAL A 1 291 ? -6.018 -7.306 26.876 1.00 94.00 291 VAL A CA 1
ATOM 2288 C C . VAL A 1 291 ? -6.029 -5.848 26.442 1.00 94.00 291 VAL A C 1
ATOM 2290 O O . VAL A 1 291 ? -7.089 -5.293 26.152 1.00 94.00 291 VAL A O 1
ATOM 2293 N N . ARG A 1 292 ? -4.854 -5.220 26.400 1.00 94.50 292 ARG A N 1
ATOM 2294 C CA . ARG A 1 292 ? -4.693 -3.836 25.941 1.00 94.50 292 ARG A CA 1
ATOM 2295 C C . ARG A 1 292 ? -3.368 -3.631 25.225 1.00 94.50 292 ARG A C 1
ATOM 2297 O O . ARG A 1 292 ? -2.398 -4.338 25.504 1.00 94.50 292 ARG A O 1
ATOM 2304 N N . ALA A 1 293 ? -3.316 -2.629 24.355 1.00 94.62 293 ALA A N 1
ATOM 2305 C CA . ALA A 1 293 ? -2.057 -2.151 23.798 1.00 94.62 293 ALA A CA 1
ATOM 2306 C C . ALA A 1 293 ? -1.121 -1.657 24.917 1.00 94.62 293 ALA A C 1
ATOM 2308 O O . ALA A 1 293 ? -1.561 -1.112 25.935 1.00 94.62 293 ALA A O 1
ATOM 2309 N N . GLN A 1 294 ? 0.179 -1.873 24.742 1.00 93.94 294 GLN A N 1
ATOM 2310 C CA . GLN A 1 294 ? 1.197 -1.384 25.660 1.00 93.94 294 GLN A CA 1
ATOM 2311 C C . GLN A 1 294 ? 1.260 0.156 25.583 1.00 93.94 294 GLN A C 1
ATOM 2313 O O . GLN A 1 294 ? 1.345 0.703 24.486 1.00 93.94 294 GLN A O 1
ATOM 2318 N N . PRO A 1 295 ? 1.271 0.880 26.719 1.00 90.50 295 PRO A N 1
ATOM 2319 C CA . PRO A 1 295 ? 1.184 2.345 26.736 1.00 90.50 295 PRO A CA 1
ATOM 2320 C C . PRO A 1 295 ? 2.517 3.048 26.415 1.00 90.50 295 PRO A C 1
ATOM 2322 O O . PRO A 1 295 ? 2.750 4.172 26.852 1.00 90.50 295 PRO A O 1
ATOM 2325 N N . THR A 1 296 ? 3.437 2.390 25.708 1.00 92.38 296 THR A N 1
ATOM 2326 C CA . THR A 1 296 ? 4.719 2.987 25.314 1.00 92.38 296 THR A CA 1
ATOM 2327 C C . THR A 1 296 ? 4.626 3.524 23.892 1.00 92.38 296 THR A C 1
ATOM 2329 O O . THR A 1 296 ? 4.035 2.890 23.021 1.00 92.38 296 THR A O 1
ATOM 2332 N N . VAL A 1 297 ? 5.271 4.664 23.625 1.00 91.44 297 VAL A N 1
ATOM 2333 C CA . VAL A 1 297 ? 5.308 5.254 22.273 1.00 91.44 297 VAL A CA 1
ATOM 2334 C C . VAL A 1 297 ? 5.871 4.252 21.261 1.00 91.44 297 VAL A C 1
ATOM 2336 O O . VAL A 1 297 ? 5.298 4.061 20.199 1.00 91.44 297 VAL A O 1
ATOM 2339 N N . SER A 1 298 ? 6.935 3.530 21.627 1.00 90.00 298 SER A N 1
ATOM 2340 C CA . SER A 1 298 ? 7.528 2.486 20.782 1.00 90.00 298 SER A CA 1
ATOM 2341 C C . SER A 1 298 ? 6.522 1.407 20.373 1.00 90.00 298 SER A C 1
ATOM 2343 O O . SER A 1 298 ? 6.484 1.025 19.208 1.00 90.00 298 SER A O 1
ATOM 2345 N N . ALA A 1 299 ? 5.707 0.925 21.317 1.00 91.25 299 ALA A N 1
ATOM 2346 C CA . ALA A 1 299 ? 4.700 -0.084 21.022 1.00 91.25 299 ALA A CA 1
ATOM 2347 C C . ALA A 1 299 ? 3.551 0.488 20.192 1.00 91.25 299 ALA A C 1
ATOM 2349 O O . ALA A 1 299 ? 3.064 -0.187 19.294 1.00 91.25 299 ALA A O 1
ATOM 2350 N N . ALA A 1 300 ? 3.147 1.734 20.450 1.00 92.44 300 ALA A N 1
ATOM 2351 C CA . ALA A 1 300 ? 2.127 2.406 19.657 1.00 92.44 300 ALA A CA 1
ATOM 2352 C C . ALA A 1 300 ? 2.563 2.574 18.194 1.00 92.44 300 ALA A C 1
ATOM 2354 O O . ALA A 1 300 ? 1.770 2.299 17.300 1.00 92.44 300 ALA A O 1
ATOM 2355 N N . LEU A 1 301 ? 3.817 2.961 17.938 1.00 92.25 301 LEU A N 1
ATOM 2356 C CA . LEU A 1 301 ? 4.356 3.098 16.579 1.00 92.25 301 LEU A CA 1
ATOM 2357 C C . LEU A 1 301 ? 4.422 1.751 15.846 1.00 92.25 301 LEU A C 1
ATOM 2359 O O . LEU A 1 301 ? 4.032 1.661 14.683 1.00 92.25 301 LEU A O 1
ATOM 2363 N N . GLU A 1 302 ? 4.861 0.689 16.524 1.00 92.69 302 GLU A N 1
ATOM 2364 C CA . GLU A 1 302 ? 4.918 -0.651 15.931 1.00 92.69 302 GLU A CA 1
ATOM 2365 C C . GLU A 1 302 ? 3.522 -1.263 15.727 1.00 92.69 302 GLU A C 1
ATOM 2367 O O . GLU A 1 302 ? 3.247 -1.807 14.664 1.00 92.69 302 GLU A O 1
ATOM 2372 N N . LEU A 1 303 ? 2.589 -1.111 16.670 1.00 94.19 303 LEU A N 1
ATOM 2373 C CA . LEU A 1 303 ? 1.192 -1.515 16.462 1.00 94.19 303 LEU A CA 1
ATOM 2374 C C . LEU A 1 303 ? 0.534 -0.716 15.333 1.00 94.19 303 LEU A C 1
ATOM 2376 O O . LEU A 1 303 ? -0.224 -1.281 14.546 1.00 94.19 303 LEU A O 1
ATOM 2380 N N . SER A 1 304 ? 0.849 0.578 15.224 1.00 94.56 304 SER A N 1
ATOM 2381 C CA . SER A 1 304 ? 0.359 1.422 14.132 1.00 94.56 304 SER A CA 1
ATOM 2382 C C . SER A 1 304 ? 0.883 0.927 12.788 1.00 94.56 304 SER A C 1
ATOM 2384 O O . SER A 1 304 ? 0.124 0.915 11.828 1.00 94.56 304 SER A O 1
ATOM 2386 N N . TYR A 1 305 ? 2.130 0.439 12.716 1.00 93.94 305 TYR A N 1
ATOM 2387 C CA . TYR A 1 305 ? 2.652 -0.207 11.508 1.00 93.94 305 TYR A CA 1
ATOM 2388 C C . TYR A 1 305 ? 1.734 -1.342 11.039 1.00 93.94 305 TYR A C 1
ATOM 2390 O O . TYR A 1 305 ? 1.319 -1.355 9.883 1.00 93.94 305 TYR A O 1
ATOM 2398 N N . TYR A 1 306 ? 1.378 -2.270 11.933 1.00 94.50 306 TYR A N 1
ATOM 2399 C CA . TYR A 1 306 ? 0.494 -3.384 11.578 1.00 94.50 306 TYR A CA 1
ATOM 2400 C C . TYR A 1 306 ? -0.924 -2.910 11.240 1.00 94.50 306 TYR A C 1
ATOM 2402 O O . TYR A 1 306 ? -1.528 -3.419 10.297 1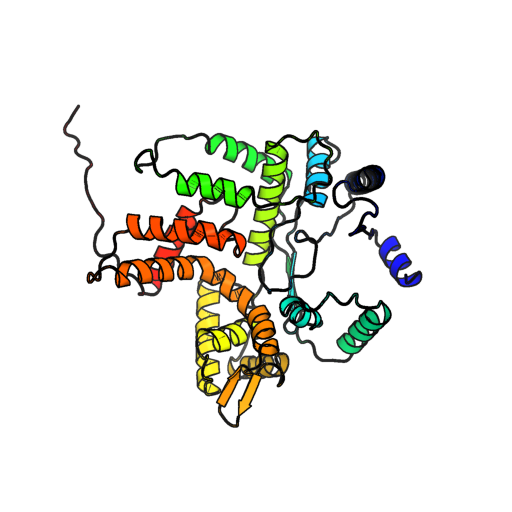.00 94.50 306 TYR A O 1
ATOM 2410 N N . ALA A 1 307 ? -1.464 -1.946 11.988 1.00 95.56 307 ALA A N 1
ATOM 2411 C CA . ALA A 1 307 ? -2.814 -1.430 11.776 1.00 95.56 307 ALA A CA 1
ATOM 2412 C C . ALA A 1 307 ? -2.956 -0.644 10.463 1.00 95.56 307 ALA A C 1
ATOM 2414 O O . ALA A 1 307 ? -4.039 -0.613 9.880 1.00 95.56 307 ALA A O 1
ATOM 2415 N N . ASN A 1 308 ? -1.878 -0.021 9.985 1.00 94.06 308 ASN A N 1
ATOM 2416 C CA . ASN A 1 308 ? -1.926 0.918 8.869 1.00 94.06 308 ASN A CA 1
ATOM 2417 C C . ASN A 1 308 ? -2.344 0.299 7.529 1.00 94.06 308 ASN A C 1
ATOM 2419 O O . ASN A 1 308 ? -2.904 1.013 6.697 1.00 94.06 308 ASN A O 1
ATOM 2423 N N . ALA A 1 309 ? -2.179 -1.015 7.350 1.00 91.00 309 ALA A N 1
ATOM 2424 C CA . ALA A 1 309 ? -2.747 -1.729 6.206 1.00 91.00 309 ALA A CA 1
ATOM 2425 C C . ALA A 1 309 ? -4.286 -1.600 6.154 1.00 91.00 309 ALA A C 1
ATOM 2427 O O . ALA A 1 309 ? -4.858 -1.398 5.086 1.00 91.00 309 ALA A O 1
ATOM 2428 N N . LEU A 1 310 ? -4.956 -1.645 7.313 1.00 94.25 310 LEU A N 1
ATOM 2429 C CA . LEU A 1 310 ? -6.404 -1.439 7.421 1.00 94.25 310 LEU A CA 1
ATOM 2430 C C . LEU A 1 310 ? -6.766 0.047 7.409 1.00 94.25 310 LEU A C 1
ATOM 2432 O O . LEU A 1 310 ? -7.794 0.413 6.850 1.00 94.25 310 LEU A O 1
ATOM 2436 N N . VAL A 1 311 ? -5.938 0.912 8.005 1.00 93.88 311 VAL A N 1
ATOM 2437 C CA . VAL A 1 311 ? -6.174 2.368 7.979 1.00 93.88 311 VAL A CA 1
ATOM 2438 C C . VAL A 1 311 ? -6.253 2.870 6.538 1.00 93.88 311 VAL A C 1
ATOM 2440 O O . VAL A 1 311 ? -7.156 3.635 6.219 1.00 93.88 311 VAL A O 1
ATOM 2443 N N . ALA A 1 312 ? -5.372 2.391 5.654 1.00 91.19 312 ALA A N 1
ATOM 2444 C CA . ALA A 1 312 ? -5.409 2.742 4.237 1.00 91.19 312 ALA A CA 1
ATOM 2445 C C . ALA A 1 312 ? -6.723 2.318 3.551 1.00 91.19 312 ALA A C 1
ATOM 2447 O O . ALA A 1 312 ? -7.253 3.074 2.744 1.00 91.19 312 ALA A O 1
ATOM 2448 N N . HIS A 1 313 ? -7.282 1.153 3.904 1.00 92.31 313 HIS A N 1
ATOM 2449 C CA . HIS A 1 313 ? -8.573 0.695 3.378 1.00 92.31 313 HIS A CA 1
ATOM 2450 C C . HIS A 1 313 ? -9.737 1.607 3.803 1.00 92.31 313 HIS A C 1
ATOM 2452 O O . HIS A 1 313 ? -10.598 1.927 2.989 1.00 92.31 313 HIS A O 1
ATOM 2458 N N . TYR A 1 314 ? -9.741 2.070 5.055 1.00 92.94 314 TYR A N 1
ATOM 2459 C CA . TYR A 1 314 ? -10.792 2.945 5.585 1.00 92.94 314 TYR A CA 1
ATOM 2460 C C . TYR A 1 314 ? -10.551 4.442 5.335 1.00 92.94 314 TYR A C 1
ATOM 2462 O O . TYR A 1 314 ? -11.347 5.256 5.795 1.00 92.94 314 TYR A O 1
ATOM 2470 N N . ALA A 1 315 ? -9.492 4.825 4.612 1.00 93.25 315 ALA A N 1
ATOM 2471 C CA . ALA A 1 315 ? -9.101 6.225 4.456 1.00 93.25 315 ALA A CA 1
ATOM 2472 C C . ALA A 1 315 ? -10.208 7.082 3.815 1.00 93.25 315 ALA A C 1
ATOM 2474 O O . ALA A 1 315 ? -10.587 8.098 4.385 1.00 93.25 315 ALA A O 1
ATOM 2475 N N . ALA A 1 316 ? -10.778 6.660 2.681 1.00 93.25 316 ALA A N 1
ATOM 2476 C CA . ALA A 1 316 ? -11.821 7.432 1.997 1.00 93.25 316 ALA A CA 1
ATOM 2477 C C . ALA A 1 316 ? -13.116 7.593 2.833 1.00 93.25 316 ALA A C 1
ATOM 2479 O O . ALA A 1 316 ? -13.542 8.731 3.034 1.00 93.25 316 ALA A O 1
ATOM 2480 N N . PRO A 1 317 ? -13.712 6.524 3.408 1.00 94.00 317 PRO A N 1
ATOM 2481 C CA . PRO A 1 317 ? -14.851 6.676 4.318 1.00 94.00 317 PRO A CA 1
ATOM 2482 C C . PRO A 1 317 ? -14.535 7.511 5.566 1.00 94.00 317 PRO A C 1
ATOM 2484 O O . PRO A 1 317 ? -15.390 8.262 6.024 1.00 94.00 317 PRO A O 1
ATOM 2487 N N . ALA A 1 318 ? -13.317 7.411 6.112 1.00 94.06 318 ALA A N 1
ATOM 2488 C CA . ALA A 1 318 ? -12.906 8.210 7.265 1.00 94.06 318 ALA A CA 1
ATOM 2489 C C . ALA A 1 318 ? -12.803 9.703 6.923 1.00 94.06 318 ALA A C 1
ATOM 2491 O O . ALA A 1 318 ? -13.251 10.526 7.712 1.00 94.06 318 ALA A O 1
ATOM 2492 N N . ILE A 1 319 ? -12.281 10.052 5.741 1.00 94.81 319 ILE A N 1
ATOM 2493 C CA . ILE A 1 319 ? -12.237 11.440 5.256 1.00 94.81 319 ILE A CA 1
ATOM 2494 C C . ILE A 1 319 ? -13.648 12.022 5.160 1.00 94.81 319 ILE A C 1
ATOM 2496 O O . ILE A 1 319 ? -13.886 13.126 5.644 1.00 94.81 319 ILE A O 1
ATOM 2500 N N . LEU A 1 320 ? -14.591 11.267 4.589 1.00 94.75 320 LEU A N 1
ATOM 2501 C CA . LEU A 1 320 ? -15.992 11.684 4.522 1.00 94.75 320 LEU A CA 1
ATOM 2502 C C . LEU A 1 320 ? -16.615 11.842 5.905 1.00 94.75 320 LEU A C 1
ATOM 2504 O O . LEU A 1 320 ? -17.296 12.830 6.144 1.00 94.75 320 LEU A O 1
ATOM 2508 N N . ALA A 1 321 ? -16.367 10.903 6.820 1.00 93.44 321 ALA A N 1
ATOM 2509 C CA . ALA A 1 321 ? -16.877 10.991 8.183 1.00 93.44 321 ALA A CA 1
ATOM 2510 C C . ALA A 1 321 ? -16.328 12.225 8.920 1.00 93.44 321 ALA A C 1
ATOM 2512 O O . ALA A 1 321 ? -17.081 12.899 9.613 1.00 93.44 321 ALA A O 1
ATOM 2513 N N . THR A 1 322 ? -15.048 12.565 8.731 1.00 94.06 322 THR A N 1
ATOM 2514 C CA . THR A 1 322 ? -14.447 13.782 9.299 1.00 94.06 322 THR A CA 1
ATOM 2515 C C . THR A 1 322 ? -15.009 15.056 8.664 1.00 94.06 322 THR A C 1
ATOM 2517 O O . THR A 1 322 ? -15.286 16.017 9.377 1.00 94.06 322 THR A O 1
ATOM 2520 N N . ALA A 1 323 ? -15.221 15.074 7.345 1.00 93.56 323 ALA A N 1
ATOM 2521 C CA . ALA A 1 323 ? -15.878 16.197 6.674 1.00 93.56 323 ALA A CA 1
ATOM 2522 C C . ALA A 1 323 ? -17.318 16.387 7.180 1.00 93.56 323 ALA A C 1
ATOM 2524 O O . ALA A 1 323 ? -17.727 17.506 7.474 1.00 93.56 323 ALA A O 1
ATOM 2525 N N . LEU A 1 324 ? -18.060 15.288 7.333 1.00 92.19 324 LEU A N 1
ATOM 2526 C CA . LEU A 1 324 ? -19.420 15.286 7.859 1.00 92.19 324 LEU A CA 1
ATOM 2527 C C . LEU A 1 324 ? -19.470 15.810 9.298 1.00 92.19 324 LEU A C 1
ATOM 2529 O O . LEU A 1 324 ? -20.282 16.679 9.592 1.00 92.19 324 LEU A O 1
ATOM 2533 N N . GLU A 1 325 ? -18.589 15.320 10.175 1.00 91.81 325 GLU A N 1
ATOM 2534 C CA . GLU A 1 325 ? -18.493 15.780 11.567 1.00 91.81 325 GLU A CA 1
ATOM 2535 C C . GLU A 1 325 ? -18.237 17.291 11.638 1.00 91.81 325 GLU A C 1
ATOM 2537 O O . GLU A 1 325 ? -18.858 17.975 12.447 1.00 91.81 325 GLU A O 1
ATOM 2542 N N . SER A 1 326 ? -17.384 17.824 10.757 1.00 91.56 326 SER A N 1
ATOM 2543 C CA . SER A 1 326 ? -17.116 19.263 10.677 1.00 91.56 326 SER A CA 1
ATOM 2544 C C . SER A 1 326 ? -18.367 20.066 10.314 1.00 91.56 326 SER A C 1
ATOM 2546 O O . SER A 1 326 ? -18.646 21.068 10.962 1.00 91.56 326 SER A O 1
ATOM 2548 N N . ILE A 1 327 ? -19.134 19.621 9.313 1.00 90.31 327 ILE A N 1
ATOM 2549 C CA . ILE A 1 327 ? -20.342 20.323 8.846 1.00 90.31 327 ILE A CA 1
ATOM 2550 C C . ILE A 1 327 ? -21.446 20.278 9.913 1.00 90.31 327 ILE A C 1
ATOM 2552 O O . ILE A 1 327 ? -22.075 21.293 10.213 1.00 90.31 327 ILE A O 1
ATOM 2556 N N . VAL A 1 328 ? -21.651 19.111 10.531 1.00 89.56 328 VAL A N 1
ATOM 2557 C CA . VAL A 1 328 ? -22.659 18.915 11.587 1.00 89.56 328 VAL A CA 1
ATOM 2558 C C . VAL A 1 328 ? -22.273 19.644 12.880 1.00 89.56 328 VAL A C 1
ATOM 2560 O O . VAL A 1 328 ? -23.137 20.051 13.638 1.00 89.56 328 VAL A O 1
ATOM 2563 N N . CYS A 1 329 ? -20.987 19.865 13.163 1.00 87.81 329 CYS A N 1
ATOM 2564 C CA . CYS A 1 329 ? -20.602 20.691 14.315 1.00 87.81 329 CYS A CA 1
ATOM 2565 C C . CYS A 1 329 ? -20.861 22.190 14.092 1.00 87.81 329 CYS A C 1
ATOM 2567 O O . CYS A 1 329 ? -21.001 22.930 15.065 1.00 87.81 329 CYS A O 1
ATOM 2569 N N . GLU A 1 330 ? -20.889 22.649 12.839 1.00 85.94 330 GLU A N 1
ATOM 2570 C CA . GLU A 1 330 ? -21.152 24.050 12.487 1.00 85.94 330 GLU A CA 1
ATOM 2571 C C . GLU A 1 330 ? -22.648 24.358 12.314 1.00 85.94 330 GLU A C 1
ATOM 2573 O O . GLU A 1 330 ? -23.040 25.526 12.366 1.00 85.94 330 GLU A O 1
ATOM 2578 N N . SER A 1 331 ? -23.487 23.333 12.139 1.00 80.50 331 SER A N 1
ATOM 2579 C CA . SER A 1 331 ? -24.924 23.459 11.886 1.00 80.50 331 SER A CA 1
ATOM 2580 C C . SER A 1 331 ? -25.748 22.581 12.832 1.00 80.50 331 SER A C 1
ATOM 2582 O O . SER A 1 331 ? -25.450 21.415 13.024 1.00 80.50 331 SER A O 1
ATOM 2584 N N . ASP A 1 332 ? -26.838 23.111 13.391 1.00 78.69 332 ASP A N 1
ATOM 2585 C CA . ASP A 1 332 ? -27.770 22.328 14.230 1.00 78.69 332 ASP A CA 1
ATOM 2586 C C . ASP A 1 332 ? -28.719 21.428 13.395 1.00 78.69 332 ASP A C 1
ATOM 2588 O O . ASP A 1 332 ? -29.704 20.901 13.915 1.00 78.69 332 ASP A O 1
ATOM 2592 N N . GLU A 1 333 ? -28.478 21.284 12.086 1.00 81.25 333 GLU A N 1
ATOM 2593 C CA . GLU A 1 333 ? -29.310 20.485 11.184 1.00 81.25 333 GLU A CA 1
ATOM 2594 C C . GLU A 1 333 ? -28.716 19.084 10.977 1.00 81.25 333 GLU A C 1
ATOM 2596 O O . GLU A 1 333 ? -27.571 18.927 10.564 1.00 81.25 333 GLU A O 1
ATOM 2601 N N . ASP A 1 334 ? -29.541 18.047 11.144 1.00 82.31 334 ASP A N 1
ATOM 2602 C CA . ASP A 1 334 ? -29.167 16.646 10.875 1.00 82.31 334 ASP A CA 1
ATOM 2603 C C . ASP A 1 334 ? -29.108 16.313 9.366 1.00 82.31 334 ASP A C 1
ATOM 2605 O O . ASP A 1 334 ? -29.018 15.149 8.964 1.00 82.31 334 ASP A O 1
ATOM 2609 N N . THR A 1 335 ? -29.202 17.325 8.499 1.00 86.31 335 THR A N 1
ATOM 2610 C CA . THR A 1 335 ? -29.246 17.169 7.044 1.00 86.31 335 THR A CA 1
ATOM 2611 C C . THR A 1 335 ? -28.103 17.913 6.382 1.00 86.31 335 THR A C 1
ATOM 2613 O O . THR A 1 335 ? -27.985 19.125 6.517 1.00 86.31 335 THR A O 1
ATOM 2616 N N . VAL A 1 336 ? -27.306 17.197 5.590 1.00 87.81 336 VAL A N 1
ATOM 2617 C CA . VAL A 1 336 ? -26.149 17.763 4.889 1.00 87.81 336 VAL A CA 1
ATOM 2618 C C . VAL A 1 336 ? -26.354 17.677 3.383 1.00 87.81 336 VAL A C 1
ATOM 2620 O O . VAL A 1 336 ? -26.769 16.645 2.846 1.00 87.81 336 VAL A O 1
ATOM 2623 N N . ARG A 1 337 ? -26.051 18.766 2.670 1.00 88.44 337 ARG A N 1
ATOM 2624 C CA . ARG A 1 337 ? -26.117 18.777 1.207 1.00 88.44 337 ARG A CA 1
ATOM 2625 C C . ARG A 1 337 ? -24.995 17.920 0.632 1.00 88.44 337 ARG A C 1
ATOM 2627 O O . ARG A 1 337 ? -23.828 18.108 0.958 1.00 88.44 337 ARG A O 1
ATOM 2634 N N . HIS A 1 338 ? -25.334 17.051 -0.318 1.00 87.44 338 HIS A N 1
ATOM 2635 C CA . HIS A 1 338 ? -24.355 16.193 -0.991 1.00 87.44 338 HIS A CA 1
ATOM 2636 C C . HIS A 1 338 ? -23.173 16.982 -1.590 1.00 87.44 338 HIS A C 1
ATOM 2638 O O . HIS A 1 338 ? -22.021 16.593 -1.433 1.00 87.44 338 HIS A O 1
ATOM 2644 N N . SER A 1 339 ? -23.442 18.114 -2.252 1.00 87.50 339 SER A N 1
ATOM 2645 C CA . SER A 1 339 ? -22.395 18.955 -2.851 1.00 87.50 339 SER A CA 1
ATOM 2646 C C . SER A 1 339 ? -21.423 19.529 -1.820 1.00 87.50 339 SER A C 1
ATOM 2648 O O . SER A 1 339 ? -20.231 19.607 -2.087 1.00 87.50 339 SER A O 1
ATOM 2650 N N . GLU A 1 340 ? -21.936 19.909 -0.651 1.00 89.00 340 GLU A N 1
ATOM 2651 C CA . GLU A 1 340 ? -21.155 20.488 0.443 1.00 89.00 340 GLU A CA 1
ATOM 2652 C C . GLU A 1 340 ? -20.272 19.428 1.106 1.00 89.00 340 GLU A C 1
ATOM 2654 O O . GLU A 1 340 ? -19.082 19.653 1.311 1.00 89.00 340 GLU A O 1
ATOM 2659 N N . LEU A 1 341 ? -20.816 18.227 1.336 1.00 90.69 341 LEU A N 1
ATOM 2660 C CA . LEU A 1 341 ? -20.039 17.097 1.842 1.00 90.69 341 LEU A CA 1
ATOM 2661 C C . LEU A 1 341 ? -18.888 16.730 0.894 1.00 90.69 341 LEU A C 1
ATOM 2663 O O . LEU A 1 341 ? -17.758 16.529 1.344 1.00 90.69 341 LEU A O 1
ATOM 2667 N N . ILE A 1 342 ? -19.157 16.668 -0.415 1.00 90.19 342 ILE A N 1
ATOM 2668 C CA . ILE A 1 342 ? -18.127 16.382 -1.419 1.00 90.19 342 ILE A CA 1
ATOM 2669 C C . ILE A 1 342 ? -17.059 17.475 -1.427 1.00 90.19 342 ILE A C 1
ATOM 2671 O O . ILE A 1 342 ? -15.876 17.149 -1.365 1.00 90.19 342 ILE A O 1
ATOM 2675 N N . GLU A 1 343 ? -17.436 18.752 -1.450 1.00 88.75 343 GLU A N 1
ATOM 2676 C CA . GLU A 1 343 ? -16.474 19.858 -1.462 1.00 88.75 343 GLU A CA 1
ATOM 2677 C C . GLU A 1 343 ? -15.552 19.833 -0.235 1.00 88.75 343 GLU A C 1
ATOM 2679 O O . GLU A 1 343 ? -14.328 19.823 -0.390 1.00 88.75 343 GLU A O 1
ATOM 2684 N N . SER A 1 344 ? -16.120 19.701 0.966 1.00 90.50 344 SER A N 1
ATOM 2685 C CA . SER A 1 344 ? -15.357 19.587 2.216 1.00 90.50 344 SER A CA 1
ATOM 2686 C C . SER A 1 344 ? -14.450 18.351 2.228 1.00 90.50 344 SER A C 1
ATOM 2688 O O . SER A 1 344 ? -13.295 18.417 2.655 1.00 90.50 344 SER A O 1
ATOM 2690 N N . SER A 1 345 ? -14.918 17.217 1.695 1.00 92.06 345 SER A N 1
ATOM 2691 C CA . SER A 1 345 ? -14.099 16.003 1.591 1.00 92.06 345 SER A CA 1
ATOM 2692 C C . SER A 1 345 ? -12.921 16.152 0.619 1.00 92.06 345 SER A C 1
ATOM 2694 O O . SER A 1 345 ? -11.826 15.659 0.898 1.00 92.06 345 SER A O 1
ATOM 2696 N N . LEU A 1 346 ? -13.104 16.871 -0.495 1.00 89.50 346 LEU A N 1
ATOM 2697 C CA . LEU A 1 346 ? -12.048 17.126 -1.477 1.00 89.50 346 LEU A CA 1
ATOM 2698 C C . LEU A 1 346 ? -10.965 18.051 -0.912 1.00 89.50 346 LEU A C 1
ATOM 2700 O O . LEU A 1 346 ? -9.785 17.825 -1.177 1.00 89.50 346 LEU A O 1
ATOM 2704 N N . GLN A 1 347 ? -11.340 19.032 -0.086 1.00 88.56 347 GLN A N 1
ATOM 2705 C CA . GLN A 1 347 ? -10.377 19.873 0.634 1.00 88.56 347 GLN A CA 1
ATOM 2706 C C . GLN A 1 347 ? -9.509 19.044 1.594 1.00 88.56 347 GLN A C 1
ATOM 2708 O O . GLN A 1 347 ? -8.287 19.193 1.619 1.00 88.56 347 GLN A O 1
ATOM 2713 N N . LEU A 1 348 ? -10.105 18.104 2.337 1.00 90.12 348 LEU A N 1
ATOM 2714 C CA . LEU A 1 348 ? -9.342 17.178 3.185 1.00 90.12 348 LEU A CA 1
ATOM 2715 C C . LEU A 1 348 ? -8.436 16.250 2.362 1.00 90.12 348 LEU A C 1
ATOM 2717 O O . LEU A 1 348 ? -7.302 15.970 2.766 1.00 90.12 348 LEU A O 1
ATOM 2721 N N . CYS A 1 349 ? -8.902 15.797 1.194 1.00 89.00 349 CYS A N 1
ATOM 2722 C CA . CYS A 1 349 ? -8.101 14.977 0.286 1.00 89.00 349 CYS A CA 1
ATOM 2723 C C . CYS A 1 349 ? -6.846 15.708 -0.210 1.00 89.00 349 CYS A C 1
ATOM 2725 O O . CYS A 1 349 ? -5.826 15.052 -0.416 1.00 89.00 349 CYS A O 1
ATOM 2727 N N . GLU A 1 350 ? -6.867 17.035 -0.362 1.00 83.06 350 GLU A N 1
ATOM 2728 C CA . GLU A 1 350 ? -5.683 17.807 -0.762 1.00 83.06 350 GLU A CA 1
ATOM 2729 C C . GLU A 1 350 ? -4.514 17.588 0.203 1.00 83.06 350 GLU A C 1
ATOM 2731 O O . GLU A 1 350 ? -3.403 17.254 -0.219 1.00 83.06 350 GLU A O 1
ATOM 2736 N N . VAL A 1 351 ? -4.784 17.657 1.506 1.00 84.25 351 VAL A N 1
ATOM 2737 C CA . VAL A 1 351 ? -3.775 17.452 2.551 1.00 84.25 351 VAL A CA 1
ATOM 2738 C C . VAL A 1 351 ? -3.421 15.969 2.692 1.00 84.25 351 VAL A C 1
ATOM 2740 O O . VAL A 1 351 ? -2.245 15.600 2.737 1.00 84.25 351 VAL A O 1
ATOM 2743 N N . LEU A 1 352 ? -4.433 15.099 2.732 1.00 88.19 352 LEU A N 1
ATOM 2744 C CA . LEU A 1 352 ? -4.259 13.673 3.026 1.00 88.19 352 LEU A CA 1
ATOM 2745 C C . LEU A 1 352 ? -3.739 12.854 1.837 1.00 88.19 352 LEU A C 1
ATOM 2747 O O . LEU A 1 352 ? -3.240 11.745 2.035 1.00 88.19 352 LEU A O 1
ATOM 2751 N N . SER A 1 353 ? -3.756 13.405 0.621 1.00 80.50 353 SER A N 1
ATOM 2752 C CA . SER A 1 353 ? -3.143 12.796 -0.571 1.00 80.50 353 SER A CA 1
ATOM 2753 C C . SER A 1 353 ? -1.629 12.584 -0.450 1.00 80.50 353 SER A C 1
ATOM 2755 O O . SER A 1 353 ? -1.053 11.770 -1.171 1.00 80.50 353 SER A O 1
ATOM 2757 N N . GLN A 1 354 ? -0.972 13.299 0.469 1.00 78.19 354 GLN A N 1
ATOM 2758 C CA . GLN A 1 354 ? 0.446 13.104 0.784 1.00 78.19 354 GLN A CA 1
ATOM 2759 C C . GLN A 1 354 ? 0.685 11.863 1.655 1.00 78.19 354 GLN A C 1
ATOM 2761 O O . GLN A 1 354 ? 1.802 11.347 1.722 1.00 78.19 354 GLN A O 1
ATOM 2766 N N . GLU A 1 355 ? -0.352 11.388 2.344 1.00 84.25 355 GLU A N 1
ATOM 2767 C CA . GLU A 1 355 ? -0.279 10.271 3.283 1.00 84.25 355 GLU A CA 1
ATOM 2768 C C . GLU A 1 355 ? -0.881 8.982 2.712 1.00 84.25 355 GLU A C 1
ATOM 2770 O O . GLU A 1 355 ? -0.380 7.892 3.010 1.00 84.25 355 GLU A O 1
ATOM 2775 N N . PHE A 1 356 ? -1.924 9.102 1.885 1.00 87.69 356 PHE A N 1
ATOM 2776 C CA . PHE A 1 356 ? -2.679 7.983 1.333 1.00 87.69 356 PHE A CA 1
ATOM 2777 C C . PHE A 1 356 ? -2.743 8.027 -0.193 1.00 87.69 356 PHE A C 1
ATOM 2779 O O . PHE A 1 356 ? -2.995 9.064 -0.801 1.00 87.69 356 PHE A O 1
ATOM 2786 N N . ILE A 1 357 ? -2.608 6.854 -0.813 1.00 87.81 357 ILE A N 1
ATOM 2787 C CA . ILE A 1 357 ? -2.938 6.649 -2.225 1.00 87.81 357 ILE A CA 1
ATOM 2788 C C . ILE A 1 357 ? -4.410 6.227 -2.281 1.00 87.81 357 ILE A C 1
ATOM 2790 O O . ILE A 1 357 ? -4.726 5.046 -2.151 1.00 87.81 357 ILE A O 1
ATOM 2794 N N . LEU A 1 358 ? -5.307 7.209 -2.396 1.00 87.44 358 LEU A N 1
ATOM 2795 C CA . LEU A 1 358 ? -6.757 7.005 -2.269 1.00 87.44 358 LEU A CA 1
ATOM 2796 C C . LEU A 1 358 ? -7.375 6.287 -3.477 1.00 87.44 358 LEU A C 1
ATOM 2798 O O . LEU A 1 358 ? -8.258 5.449 -3.306 1.00 87.44 358 LEU A O 1
ATOM 2802 N N . CYS A 1 359 ? -6.898 6.582 -4.685 1.00 86.00 359 CYS A N 1
ATOM 2803 C CA . CYS A 1 359 ? -7.418 6.015 -5.925 1.00 86.00 359 CYS A CA 1
ATOM 2804 C C . CYS A 1 359 ? -6.294 5.787 -6.951 1.00 86.00 359 CYS A C 1
ATOM 2806 O O . CYS A 1 359 ? -5.233 6.424 -6.865 1.00 86.00 359 CYS A O 1
ATOM 2808 N N . PRO A 1 360 ? -6.493 4.885 -7.928 1.00 84.75 360 PRO A N 1
ATOM 2809 C CA . PRO A 1 360 ? -5.571 4.744 -9.040 1.00 84.75 360 PRO A CA 1
ATOM 2810 C C . PRO A 1 360 ? -5.703 5.960 -9.976 1.00 84.75 360 PRO A C 1
ATOM 2812 O O . PRO A 1 360 ? -6.752 6.599 -10.034 1.00 84.75 360 PRO A O 1
ATOM 2815 N N . PRO A 1 361 ? -4.668 6.281 -10.771 1.00 80.00 361 PRO A N 1
ATOM 2816 C CA . PRO A 1 361 ? -4.644 7.476 -11.632 1.00 80.00 361 PRO A CA 1
ATOM 2817 C C . PRO A 1 361 ? -5.694 7.489 -12.760 1.00 80.00 361 PRO A C 1
ATOM 2819 O O . PRO A 1 361 ? -5.913 8.527 -13.384 1.00 80.00 361 PRO A O 1
ATOM 2822 N N . CYS A 1 362 ? -6.291 6.337 -13.068 1.00 78.50 362 CYS A N 1
ATOM 2823 C CA . CYS A 1 362 ? -7.343 6.182 -14.073 1.00 78.50 362 CYS A CA 1
ATOM 2824 C C . CYS A 1 362 ? -8.744 6.519 -13.536 1.00 78.50 362 CYS A C 1
ATOM 2826 O O . CYS A 1 362 ? -9.655 6.738 -14.333 1.00 78.50 362 CYS A O 1
ATOM 2828 N N . THR A 1 363 ? -8.903 6.610 -12.216 1.00 82.12 363 THR A N 1
ATOM 2829 C CA . THR A 1 363 ? -10.164 6.917 -11.533 1.00 82.12 363 THR A CA 1
ATOM 2830 C C . THR A 1 363 ? -10.111 8.337 -10.990 1.00 82.12 363 THR A C 1
ATOM 2832 O O . THR A 1 363 ? -9.070 8.777 -10.497 1.00 82.12 363 THR A O 1
ATOM 2835 N N . ARG A 1 364 ? -11.225 9.068 -11.074 1.00 83.12 364 ARG A N 1
ATOM 2836 C CA . ARG A 1 364 ? -11.307 10.408 -10.477 1.00 83.12 364 ARG A CA 1
ATOM 2837 C C . ARG A 1 364 ? -11.457 10.292 -8.965 1.00 83.12 364 ARG A C 1
ATOM 2839 O O . ARG A 1 364 ? -12.189 9.434 -8.470 1.00 83.12 364 ARG A O 1
ATOM 2846 N N . ILE A 1 365 ? -10.824 11.196 -8.222 1.00 84.81 365 ILE A N 1
ATOM 2847 C CA . ILE A 1 365 ? -10.956 11.203 -6.759 1.00 84.81 365 ILE A CA 1
ATOM 2848 C C . ILE A 1 365 ? -12.416 11.381 -6.306 1.00 84.81 365 ILE A C 1
ATOM 2850 O O . ILE A 1 365 ? -12.850 10.751 -5.346 1.00 84.81 365 ILE A O 1
ATOM 2854 N N . GLU A 1 366 ? -13.204 12.158 -7.054 1.00 85.38 366 GLU A N 1
ATOM 2855 C CA . GLU A 1 366 ? -14.635 12.362 -6.807 1.00 85.38 366 GLU A CA 1
ATOM 2856 C C . GLU A 1 366 ? -15.432 11.051 -6.887 1.00 85.38 366 GLU A C 1
ATOM 2858 O O . GLU A 1 366 ? -16.225 10.767 -5.997 1.00 85.38 366 GLU A O 1
ATOM 2863 N N . GLU A 1 367 ? -15.162 10.194 -7.877 1.00 87.56 367 GLU A N 1
ATOM 2864 C CA . GLU A 1 367 ? -15.803 8.872 -8.000 1.00 87.56 367 GLU A CA 1
ATOM 2865 C C . GLU A 1 367 ? -15.484 7.977 -6.794 1.00 87.56 367 GLU A C 1
ATOM 2867 O O . GLU A 1 367 ? -16.336 7.226 -6.319 1.00 87.56 367 GLU A O 1
ATOM 2872 N N . THR A 1 368 ? -14.270 8.101 -6.251 1.00 89.19 368 THR A N 1
ATOM 2873 C CA . THR A 1 368 ? -13.861 7.376 -5.040 1.00 89.19 368 THR A CA 1
ATOM 2874 C C . THR A 1 368 ? -14.626 7.874 -3.814 1.00 89.19 368 THR A C 1
ATOM 2876 O O . THR A 1 368 ? -15.061 7.065 -2.994 1.00 89.19 368 THR A O 1
ATOM 2879 N N . MET A 1 369 ? -14.842 9.189 -3.697 1.00 91.38 369 MET A N 1
ATOM 2880 C CA . MET A 1 369 ? -15.656 9.762 -2.621 1.00 91.38 369 MET A CA 1
ATOM 2881 C C . MET A 1 369 ? -17.126 9.351 -2.753 1.00 91.38 369 MET A C 1
ATOM 2883 O O . MET A 1 369 ? -17.723 8.915 -1.774 1.00 91.38 369 MET A O 1
ATOM 2887 N N . LEU A 1 370 ? -17.695 9.381 -3.960 1.00 90.56 370 LEU A N 1
ATOM 2888 C CA . LEU A 1 370 ? -19.061 8.911 -4.214 1.00 90.56 370 LEU A CA 1
ATOM 2889 C C . LEU A 1 370 ? -19.238 7.436 -3.829 1.00 90.56 370 LEU A C 1
ATOM 2891 O O . LEU A 1 370 ? -20.199 7.079 -3.147 1.00 90.56 370 LEU A O 1
ATOM 2895 N N . SER A 1 371 ? -18.281 6.579 -4.198 1.00 91.12 371 SER A N 1
ATOM 2896 C CA . SER A 1 371 ? -18.294 5.176 -3.778 1.00 91.12 371 SER A CA 1
ATOM 2897 C C . SER A 1 371 ? -18.228 5.035 -2.256 1.00 91.12 371 SER A C 1
ATOM 2899 O O . SER A 1 371 ? -18.895 4.166 -1.697 1.00 91.12 371 SER A O 1
ATOM 2901 N N . ALA A 1 372 ? -17.445 5.874 -1.575 1.00 92.56 372 ALA A N 1
ATOM 2902 C CA . ALA A 1 372 ? -17.328 5.840 -0.124 1.00 92.56 372 ALA A CA 1
ATOM 2903 C C . ALA A 1 372 ? -18.602 6.344 0.586 1.00 92.56 372 ALA A C 1
ATOM 2905 O O . ALA A 1 372 ? -18.954 5.790 1.628 1.00 92.56 372 ALA A O 1
ATOM 2906 N N . ILE A 1 373 ? -19.346 7.295 0.004 1.00 92.38 373 ILE A N 1
ATOM 2907 C CA . ILE A 1 373 ? -20.701 7.651 0.467 1.00 92.38 373 ILE A CA 1
ATOM 2908 C C . ILE A 1 373 ? -21.616 6.427 0.379 1.00 92.38 373 ILE A C 1
ATOM 2910 O O . ILE A 1 373 ? -22.279 6.098 1.359 1.00 92.38 373 ILE A O 1
ATOM 2914 N N . GLY A 1 374 ? -21.598 5.707 -0.748 1.00 90.56 374 GLY A N 1
ATOM 2915 C CA . GLY A 1 374 ? -22.358 4.463 -0.907 1.00 90.56 374 GLY A CA 1
ATOM 2916 C C . GLY A 1 374 ? -22.046 3.436 0.186 1.00 90.56 374 GLY A C 1
ATOM 2917 O O . GLY A 1 374 ? -22.958 2.839 0.757 1.00 90.56 374 GLY A O 1
ATOM 2918 N N . THR A 1 375 ? -20.770 3.294 0.559 1.00 89.50 375 THR A N 1
ATOM 2919 C CA . THR A 1 375 ? -20.355 2.436 1.678 1.00 89.50 375 THR A CA 1
ATOM 2920 C C . THR A 1 375 ? -20.940 2.905 3.010 1.00 89.50 375 THR A C 1
ATOM 2922 O O . THR A 1 375 ? -21.438 2.079 3.774 1.00 89.50 375 THR A O 1
ATOM 2925 N N . LEU A 1 376 ? -20.930 4.210 3.297 1.00 90.38 376 LEU A N 1
ATOM 2926 C CA . LEU A 1 376 ? -21.504 4.759 4.532 1.00 90.38 376 LEU A CA 1
ATOM 2927 C C . LEU A 1 376 ? -23.026 4.576 4.592 1.00 90.38 376 LEU A C 1
ATOM 2929 O O . LEU A 1 376 ? -23.549 4.248 5.655 1.00 90.38 376 LEU A O 1
ATOM 2933 N N . VAL A 1 377 ? -23.718 4.707 3.458 1.00 90.81 377 VAL A N 1
ATOM 2934 C CA . VAL A 1 377 ? -25.154 4.408 3.349 1.00 90.81 377 VAL A CA 1
ATOM 2935 C C . VAL A 1 377 ? -25.419 2.923 3.591 1.00 90.81 377 VAL A C 1
ATOM 2937 O O . VAL A 1 377 ? -26.293 2.577 4.373 1.00 90.81 377 VAL A O 1
ATOM 2940 N N . SER A 1 378 ? -24.620 2.028 3.000 1.00 87.75 378 SER A N 1
ATOM 2941 C CA . SER A 1 378 ? -24.770 0.578 3.209 1.00 87.75 378 SER A CA 1
ATOM 2942 C C . SER A 1 378 ? -24.492 0.126 4.647 1.00 87.75 378 SER A C 1
ATOM 2944 O O . SER A 1 378 ? -24.954 -0.933 5.062 1.00 87.75 378 SER A O 1
ATOM 2946 N N . CYS A 1 379 ? -23.731 0.923 5.403 1.00 85.56 379 CYS A N 1
ATOM 2947 C CA . CYS A 1 379 ? -23.459 0.698 6.820 1.00 85.56 379 CYS A CA 1
ATOM 2948 C C . CYS A 1 379 ? -24.503 1.361 7.739 1.00 85.56 379 CYS A C 1
ATOM 2950 O O . CYS A 1 379 ? -24.268 1.415 8.946 1.00 85.56 379 CYS A O 1
ATOM 2952 N N . ASP A 1 380 ? -25.589 1.914 7.185 1.00 87.25 380 ASP A N 1
ATOM 2953 C CA . ASP A 1 380 ? -26.617 2.688 7.895 1.00 87.25 380 ASP A CA 1
ATOM 2954 C C . ASP A 1 380 ? -26.059 3.896 8.681 1.00 87.25 380 ASP A C 1
ATOM 2956 O O . ASP A 1 380 ? -26.664 4.368 9.643 1.00 87.25 380 ASP A O 1
ATOM 2960 N N . VAL A 1 381 ? -24.889 4.414 8.282 1.00 86.44 381 VAL A N 1
ATOM 2961 C CA . VAL A 1 381 ? -24.300 5.636 8.865 1.00 86.44 381 VAL A CA 1
ATOM 2962 C C . VAL A 1 381 ? -24.954 6.879 8.267 1.00 86.44 381 VAL A C 1
ATOM 2964 O O . VAL A 1 381 ? -25.154 7.872 8.960 1.00 86.44 381 VAL A O 1
ATOM 2967 N N . LEU A 1 382 ? -25.289 6.820 6.977 1.00 88.44 382 LEU A N 1
ATOM 2968 C CA . LEU A 1 382 ? -25.990 7.868 6.242 1.00 88.44 382 LEU A CA 1
ATOM 2969 C C . LEU A 1 382 ? -27.310 7.320 5.700 1.00 88.44 382 LEU A C 1
ATOM 2971 O O . LEU A 1 382 ? -27.385 6.164 5.296 1.00 88.44 382 LEU A O 1
ATOM 2975 N N . SER A 1 383 ? -28.331 8.171 5.635 1.00 87.12 383 SER A N 1
ATOM 2976 C CA . SER A 1 383 ? -29.590 7.857 4.956 1.00 87.12 383 SER A CA 1
ATOM 2977 C C . SER A 1 383 ? -29.881 8.912 3.895 1.00 87.12 383 SER A C 1
ATOM 2979 O O . SER A 1 383 ? -29.688 10.107 4.116 1.00 87.12 383 SER A O 1
ATOM 2981 N N . GLU A 1 384 ? -30.300 8.470 2.712 1.00 83.75 384 GLU A N 1
ATOM 2982 C CA . GLU A 1 384 ? -30.655 9.371 1.619 1.00 83.75 384 GLU A CA 1
ATOM 2983 C C . GLU A 1 384 ? -32.106 9.837 1.793 1.00 83.75 384 GLU A C 1
ATOM 2985 O O . GLU A 1 384 ? -33.034 9.030 1.774 1.00 83.75 384 GLU A O 1
ATOM 2990 N N . ILE A 1 385 ? -32.303 11.143 2.001 1.00 79.88 385 ILE A N 1
ATOM 2991 C CA . ILE A 1 385 ? -33.614 11.712 2.357 1.00 79.88 385 ILE A CA 1
ATOM 2992 C C . ILE A 1 385 ? -34.378 12.214 1.116 1.00 79.88 385 ILE A C 1
ATOM 2994 O O . ILE A 1 385 ? -35.606 12.139 1.095 1.00 79.88 385 ILE A O 1
ATOM 2998 N N . GLN A 1 386 ? -33.697 12.693 0.060 1.00 68.06 386 GLN A N 1
ATOM 2999 C CA . GLN A 1 386 ? -34.350 13.160 -1.175 1.00 68.06 386 GLN A CA 1
ATOM 3000 C C . GLN A 1 386 ? -33.385 13.309 -2.367 1.00 68.06 386 GLN A C 1
ATOM 3002 O O . GLN A 1 386 ? -32.341 13.950 -2.255 1.00 68.06 386 GLN A O 1
ATOM 3007 N N . VAL A 1 387 ? -33.802 12.833 -3.548 1.00 56.88 387 VAL A N 1
ATOM 3008 C CA . VAL A 1 387 ? -33.203 13.209 -4.840 1.00 56.88 387 VAL A CA 1
ATOM 3009 C C . VAL A 1 387 ? -33.705 14.606 -5.204 1.00 56.88 387 VAL A C 1
ATOM 3011 O O . VAL A 1 387 ? -34.910 14.821 -5.338 1.00 56.88 387 VAL A O 1
ATOM 3014 N N . ASN A 1 388 ? -32.802 15.567 -5.389 1.00 47.75 388 ASN A N 1
ATOM 3015 C CA . ASN A 1 388 ? -33.157 16.898 -5.883 1.00 47.75 388 ASN A CA 1
ATOM 3016 C C . ASN A 1 388 ? -33.587 16.799 -7.363 1.00 47.75 388 ASN A C 1
ATOM 3018 O O . ASN A 1 388 ? -32.764 16.888 -8.272 1.00 47.75 388 ASN A O 1
ATOM 3022 N N . ILE A 1 389 ? -34.880 16.590 -7.623 1.00 45.12 389 ILE A N 1
ATOM 3023 C CA . ILE A 1 389 ? -35.467 16.659 -8.969 1.00 45.12 389 ILE A CA 1
ATOM 3024 C C . ILE A 1 389 ? -35.761 18.134 -9.288 1.00 45.12 389 ILE A C 1
ATOM 3026 O O . ILE A 1 389 ? -36.881 18.609 -9.139 1.00 45.12 389 ILE A O 1
ATOM 3030 N N . TYR A 1 390 ? -34.750 18.872 -9.737 1.00 42.28 390 TYR A N 1
ATOM 3031 C CA . TYR A 1 390 ? -34.892 20.187 -10.379 1.00 42.28 390 TYR A CA 1
ATOM 3032 C C . TYR A 1 390 ? -33.850 20.223 -11.515 1.00 42.28 390 TYR A C 1
ATOM 3034 O O . TYR A 1 390 ? -32.674 20.064 -11.228 1.00 42.28 390 TYR A O 1
ATOM 3042 N N . LEU A 1 391 ? -34.088 20.379 -12.822 1.00 41.75 391 LEU A N 1
ATOM 3043 C CA . LEU A 1 391 ? -35.222 20.727 -13.676 1.00 41.75 391 LEU A CA 1
ATOM 3044 C C . LEU A 1 391 ? -34.896 20.173 -15.087 1.00 41.75 391 LEU A C 1
ATOM 3046 O O . LEU A 1 391 ? -33.979 20.676 -15.733 1.00 41.75 391 LEU A O 1
ATOM 3050 N N . TRP A 1 392 ? -35.644 19.197 -15.609 1.00 33.53 392 TRP A N 1
ATOM 3051 C CA . TRP A 1 392 ? -35.781 19.039 -17.065 1.00 33.53 392 TRP A CA 1
ATOM 3052 C C . TRP A 1 392 ? -37.155 19.594 -17.418 1.00 33.53 392 TRP A C 1
ATOM 3054 O O . TRP A 1 392 ? -38.171 18.932 -17.224 1.00 33.53 392 TRP A O 1
ATOM 3064 N N . ASN A 1 393 ? -37.193 20.864 -17.821 1.00 35.25 393 ASN A N 1
ATOM 3065 C CA . ASN A 1 393 ? -38.405 21.513 -18.300 1.00 35.25 393 ASN A CA 1
ATOM 3066 C C . ASN A 1 393 ? -38.373 21.451 -19.839 1.00 35.25 393 ASN A C 1
ATOM 3068 O O . ASN A 1 393 ? -37.608 22.207 -20.440 1.00 35.25 393 ASN A O 1
ATOM 3072 N N . PRO A 1 394 ? -39.141 20.572 -20.509 1.00 39.38 394 PRO A N 1
ATOM 3073 C CA . PRO A 1 394 ? -39.147 20.450 -21.973 1.00 39.38 394 PRO A CA 1
ATOM 3074 C C . PRO A 1 394 ? -39.937 21.585 -22.659 1.00 39.38 394 PRO A C 1
ATOM 3076 O O . PRO A 1 394 ? -40.633 21.362 -23.644 1.00 39.38 394 PRO A O 1
ATOM 3079 N N . GLY A 1 395 ? -39.878 22.802 -22.108 1.00 38.41 395 GLY A N 1
ATOM 3080 C CA . GLY A 1 395 ? -40.817 23.890 -22.389 1.00 38.41 395 GLY A CA 1
ATOM 3081 C C . GLY A 1 395 ? -40.214 25.190 -22.918 1.00 38.41 395 GLY A C 1
ATOM 3082 O O . GLY A 1 395 ? -40.910 26.199 -22.909 1.00 38.41 395 GLY A O 1
ATOM 3083 N N . THR A 1 396 ? -38.963 25.205 -23.376 1.00 37.50 396 THR A N 1
ATOM 3084 C CA . THR A 1 396 ? -38.390 26.361 -24.090 1.00 37.50 396 THR A CA 1
ATOM 3085 C C . THR A 1 396 ? -37.490 25.877 -25.222 1.00 37.50 396 THR A C 1
ATOM 3087 O O . THR A 1 396 ? -36.303 25.627 -25.011 1.00 37.50 396 THR A O 1
ATOM 3090 N N . LEU A 1 397 ? -38.111 25.703 -26.392 1.00 36.50 397 LEU A N 1
ATOM 3091 C CA . LEU A 1 397 ? -37.483 25.722 -27.716 1.00 36.50 397 LEU A CA 1
ATOM 3092 C C . LEU A 1 397 ? -37.447 27.161 -28.233 1.00 36.50 397 LEU A C 1
ATOM 3094 O O . LEU A 1 397 ? -38.458 27.869 -28.009 1.00 36.50 397 LEU A O 1
#

Sequence (397 aa):
KFVFCSWILRGCGAFYIRRRVDGSEYHGDPIYKSALRAYILNSLGANNNLEFFIEGGRTRTGKPQPPKAGILSVIMDAYLDGTIDDALLVPVTLNYERLVDGSFVREQLGMPKQMETFWSALRGIWRTLNTNHGGIRVDFNQPISLKELVTSFQKYNYLKAPIERCLTPPNNNLAVNLDRQILYNHSHSSLYGADVTTDHKMMVEAIGRHLVYDAAQSTALMSTNVLSYVLLSEQRRGCTLQQLQRCVEARGAALQAAGRDLGYTGDTSSLVKHALEMLGRGLVRRDGRQVRAQPTVSAALELSYYANALVAHYAAPAILATALESIVCESDEDTVRHSELIESSLQLCEVLSQEFILCPPCTRIEETMLSAIGTLVSCDVLSEIQVNIYLWNPGTL

Radius of gyration: 24.29 Å; chains: 1; bounding box: 73×49×63 Å

InterPro domains:
  IPR002123 Phospholipid/glycerol acyltransferase [PF01553] (3-93)
  IPR022284 Glycerol-3-phosphate O-acyltransferase/Dihydroxyacetone phosphate acyltransferase [PTHR12563] (3-382)
  IPR041728 GPAT/DHAPAT, acyltransferase domain [cd07993] (6-150)
  IPR045520 GPAT/DHAPAT, C-terminal domain [PF19277] (105-384)

Organism: Papilio xuthus (NCBI:txid66420)

Secondary structure (DSSP, 8-state):
--HHHHHHHHHTT-----S--TT-SS---HHHHHHHHHHHHHHHHTT------TTSS--SSSS-----THHHHHHHHHHHTTS-S--EE--EEEEESS-S--HHHHHHTT-------HHHHHHHHHHHHTS----EEEEEPPPEEHHHHHHHHHHHHHHTTT-S--SS-TT--HHHHHHHHHHHS--------TT--HHHHHHHHHHHHHHHHHHHHHPPBPHHHHHHHHHHHT-TT-EEHHHHHHHHHHHHHHHHHTT--BS--S-HHHHHHHHHHHHHHHHEEEETTEEEE-SSHHHHHHHHHHHHHHHHHTHHHHHHHHHHHHHHHH-S-S---HHHHHHHHHHHHHHHTTT---S-TTS-HHHHHHHHHHHHHHTTSS---------------

Foldseek 3Di:
DPPVVVVVCVVVVDDDDDPDQDDDPPDHDLVSLVVVLVSLLVCVLVVHDDDDDQQNDDDLQLAQAQGQLASVLSVVVSCVVVSDVKDWDKQKAKDWLADLDLQSLCVVVVHPRPPQDPVNVVVSVVVVVVDPRDDMDMDIDDTDIPVVLVVVVVVLVVVVPDPDDDPDPPPPCLLVVLLVVLLPPDNPVHSDDPPDDPVSSSSSSLVSLQSSVRNLQQDAQELLQLLLQCQVPVVVVWDFLVVSLVSSVVSVVVCVVVVHHHPDDDRSSVSNVVSDVSLNCVQWPDDPRIIHGDPDSSSNSVSSSSNVSVCLVCVLLVLLVVLVVVVVVVDVDPDDDPVSSLVSSSVVCSVCSNVYSQDRSSDGVSVSNVVSVVVCVVVVVDDDDDDPPDDDDVPDD